Protein AF-A0A4V5NGR3-F1 (afdb_monomer)

InterPro domains:
  IPR002891 APS kinase [MF_00065] (521-700)
  IPR002891 APS kinase [TIGR00455] (506-696)
  IPR006222 GCVT, N-terminal domain [PF01571] (12-290)
  IPR006223 Glycine cleavage system T protein [TIGR00528] (9-402)
  IPR013977 Aminomethyltransferase, C-terminal domain [PF08669] (324-401)
  IPR027266 Aminomethyltransferase superfamily [G3DSA:3.30.1360.120] (9-264)
  IPR027417 P-loop containing nucleoside triphosphate hydrolase [G3DSA:3.40.50.300] (500-704)
  IPR027417 P-loop containing nucleoside triphosphate hydrolase [SSF52540] (519-699)
  IPR028896 Aminomethyltransferase-like [PTHR43757] (9-408)
  IPR029043 Glycine cleavage T-protein/YgfZ, C-terminal [SSF101790] (321-407)
  IPR059117 APS kinase domain [PF01583] (522-678)

Mean predicted aligned error: 17.6 Å

Radius of gyration: 35.56 Å; Cα contacts (8 Å, |Δi|>4): 1315; chains: 1; bounding box: 118×81×77 Å

Solvent-accessible surface area (backbone atoms only — not comparable to full-atom values): 39476 Å² total; per-residue (Å²): 137,58,34,71,91,52,47,36,71,44,76,50,45,66,58,41,54,78,59,59,34,47,65,40,68,50,51,26,19,51,39,45,39,40,39,80,92,45,53,55,57,53,44,35,49,41,24,72,72,24,17,23,41,30,84,49,31,63,42,42,47,32,39,34,26,25,64,17,26,61,63,53,51,29,31,35,16,55,38,62,58,93,78,53,47,73,24,26,44,44,65,38,35,41,30,36,68,61,68,19,9,29,71,41,62,31,42,44,27,31,70,39,70,71,66,57,22,32,32,41,38,40,39,51,31,72,40,49,68,63,52,48,53,52,50,50,54,51,46,58,67,41,74,78,48,95,59,57,60,64,45,80,38,75,46,57,57,98,91,33,60,35,26,29,36,34,36,32,6,75,41,25,62,64,49,50,63,70,38,40,18,94,84,44,89,71,66,70,80,81,54,36,54,44,30,37,47,82,41,31,33,50,41,98,93,40,72,47,71,78,22,53,32,32,29,38,71,71,45,32,40,22,24,31,35,38,38,29,55,51,96,43,32,48,58,53,54,50,39,53,42,63,74,51,29,79,91,44,29,42,80,46,20,52,54,22,43,56,47,31,17,51,35,35,55,54,78,48,80,83,51,61,40,37,61,90,36,34,49,66,33,55,66,41,54,81,41,40,42,77,69,57,60,40,68,80,58,29,70,80,36,28,31,7,44,85,41,48,34,38,36,70,33,52,58,95,76,75,17,77,41,67,71,38,32,48,36,32,31,43,37,48,88,68,60,44,41,57,73,26,44,26,22,43,93,89,64,50,82,44,33,36,27,34,42,40,41,66,33,72,89,76,76,42,21,36,31,35,27,40,30,36,56,90,64,68,48,66,72,38,73,36,27,34,42,47,94,88,39,80,24,58,25,32,28,36,66,68,42,71,43,82,64,54,58,47,74,72,77,77,70,78,77,76,79,69,77,79,74,89,67,84,81,84,86,80,82,89,85,86,91,86,86,88,82,90,85,85,87,84,90,82,91,85,89,88,88,89,82,92,86,92,88,90,88,91,90,87,92,86,92,88,92,88,91,87,91,85,92,85,80,96,73,86,86,66,83,74,62,63,60,62,60,47,33,76,74,64,38,64,72,56,56,46,66,79,64,74,74,67,95,66,101,71,77,89,73,89,74,87,44,52,67,59,49,20,62,77,66,56,30,52,26,25,31,41,39,34,31,46,58,71,65,29,47,46,56,61,39,50,51,55,38,44,54,54,41,43,75,66,71,42,61,55,47,76,50,44,57,73,64,41,37,77,56,90,42,53,88,49,68,81,48,73,68,33,46,50,52,48,50,52,55,48,35,55,51,35,43,54,37,17,65,70,30,21,33,18,34,35,39,40,83,59,41,51,55,68,59,54,51,48,41,46,49,64,29,52,55,38,94,91,51,83,60,60,47,55,68,40,38,32,36,27,38,62,59,66,72,59,21,52,73,56,34,87,81,50,53,55,64,35,32,76,71,63,76,41,76,65,34,64,72,77,68,29,76,60,48,78,77,93,78,48,77,40,78,41,53,47,86,81,43,54,61,68,56,50,37,49,55,53,50,52,50,39,44,75,69,67,48,60,58,72,84,127

Structure (mmCIF, N/CA/C/O backbone):
data_AF-A0A4V5NGR3-F1
#
_entry.id   AF-A0A4V5NGR3-F1
#
loop_
_atom_site.group_PDB
_atom_site.id
_atom_site.type_symbol
_atom_site.label_atom_id
_atom_site.label_alt_id
_atom_site.label_comp_id
_atom_site.label_asym_id
_atom_site.label_entity_id
_atom_site.label_seq_id
_atom_site.pdbx_PDB_ins_code
_atom_site.Cartn_x
_atom_site.Cartn_y
_atom_site.Cartn_z
_atom_site.occupancy
_atom_site.B_iso_or_equiv
_atom_site.auth_seq_id
_atom_site.auth_comp_id
_atom_site.auth_asym_id
_atom_site.auth_atom_id
_atom_site.pdbx_PDB_model_num
ATOM 1 N N . MET A 1 1 ? -12.545 18.872 -13.923 1.00 62.94 1 MET A N 1
ATOM 2 C CA . MET A 1 1 ? -12.603 17.912 -12.801 1.00 62.94 1 MET A CA 1
ATOM 3 C C . MET A 1 1 ? -14.021 17.400 -12.646 1.00 62.94 1 MET A C 1
ATOM 5 O O . MET A 1 1 ? -14.961 18.119 -12.982 1.00 62.94 1 MET A O 1
ATOM 9 N N . TYR A 1 2 ? -14.165 16.154 -12.206 1.00 78.12 2 TYR A N 1
ATOM 10 C CA . TYR A 1 2 ? -15.465 15.536 -11.965 1.00 78.12 2 TYR A CA 1
ATOM 11 C C . TYR A 1 2 ? -15.938 15.843 -10.546 1.00 78.12 2 TYR A C 1
ATOM 13 O O . TYR A 1 2 ? -15.135 15.887 -9.623 1.00 78.12 2 TYR A O 1
ATOM 21 N N . THR A 1 3 ? -17.242 16.024 -10.361 1.00 77.31 3 THR A N 1
ATOM 22 C CA . THR A 1 3 ? -17.848 16.283 -9.044 1.00 77.31 3 THR A CA 1
ATOM 23 C C . THR A 1 3 ? -19.067 15.393 -8.854 1.00 77.31 3 THR A C 1
ATOM 25 O O . THR A 1 3 ? -19.603 14.870 -9.824 1.00 77.31 3 THR A O 1
ATOM 28 N N . ASN A 1 4 ? -19.615 15.283 -7.642 1.00 77.94 4 ASN A N 1
ATOM 29 C CA . ASN A 1 4 ? -20.890 14.573 -7.457 1.00 77.94 4 ASN A CA 1
ATOM 30 C C . ASN A 1 4 ? -22.063 15.204 -8.240 1.00 77.94 4 ASN A C 1
ATOM 32 O O . ASN A 1 4 ? -23.035 14.514 -8.536 1.00 77.94 4 ASN A O 1
ATOM 36 N N . LYS A 1 5 ? -21.976 16.496 -8.601 1.00 79.31 5 LYS A N 1
ATOM 37 C CA . LYS A 1 5 ? -22.964 17.184 -9.454 1.00 79.31 5 LYS A CA 1
ATOM 38 C C . LYS A 1 5 ? -22.715 16.972 -10.953 1.00 79.31 5 LYS A C 1
ATOM 40 O O . LYS A 1 5 ? -23.650 17.076 -11.737 1.00 79.31 5 LYS A O 1
ATOM 45 N N . ASN A 1 6 ? -21.474 16.685 -11.343 1.00 86.06 6 ASN A N 1
ATOM 46 C CA . ASN A 1 6 ? -21.069 16.363 -12.711 1.00 86.06 6 ASN A CA 1
ATOM 47 C C . ASN A 1 6 ? -20.083 15.179 -12.694 1.00 86.06 6 ASN A C 1
ATOM 49 O O . ASN A 1 6 ? -18.866 15.387 -12.792 1.00 86.06 6 ASN A O 1
ATOM 53 N N . PRO A 1 7 ? -20.593 13.958 -12.459 1.00 88.88 7 PRO A N 1
ATOM 54 C CA . PRO A 1 7 ? -19.749 12.804 -12.199 1.00 88.88 7 PRO A CA 1
ATOM 55 C C . PRO A 1 7 ? -19.085 12.279 -13.472 1.00 88.88 7 PRO A C 1
ATOM 57 O O . PRO A 1 7 ? -19.683 12.239 -14.552 1.00 88.88 7 PRO A O 1
ATOM 60 N N . GLY A 1 8 ? -17.841 11.837 -13.315 1.00 91.94 8 GLY A N 1
ATOM 61 C CA . GLY A 1 8 ? -17.061 11.170 -14.345 1.00 91.94 8 GLY A CA 1
ATOM 62 C C . GLY A 1 8 ? -17.611 9.793 -14.690 1.00 91.94 8 GLY A C 1
ATOM 63 O O . GLY A 1 8 ? -18.534 9.270 -14.058 1.00 91.94 8 GLY A O 1
ATOM 64 N N . ARG A 1 9 ? -17.035 9.186 -15.722 1.00 94.50 9 ARG A N 1
ATOM 65 C CA . ARG A 1 9 ? -17.402 7.850 -16.194 1.00 94.50 9 ARG A CA 1
ATOM 66 C C . ARG A 1 9 ? -16.131 7.036 -16.359 1.00 94.50 9 ARG A C 1
ATOM 68 O O . ARG A 1 9 ? -15.161 7.536 -16.919 1.00 94.50 9 ARG A O 1
ATOM 75 N N . THR A 1 10 ? -16.146 5.806 -15.866 1.00 95.12 10 THR A N 1
ATOM 76 C CA . THR A 1 10 ? -15.081 4.836 -16.137 1.00 95.12 10 THR A CA 1
ATOM 77 C C . THR A 1 10 ? -15.204 4.321 -17.573 1.00 95.12 10 THR A C 1
ATOM 79 O O . THR A 1 10 ? -16.260 4.462 -18.203 1.00 95.12 10 THR A O 1
ATOM 82 N N . ALA A 1 11 ? -14.155 3.670 -18.079 1.00 94.94 11 ALA A N 1
ATOM 83 C CA . ALA A 1 11 ? -14.193 2.999 -19.380 1.00 94.94 11 ALA A CA 1
ATOM 84 C C . ALA A 1 11 ? -15.292 1.915 -19.460 1.00 94.94 11 ALA A C 1
ATOM 86 O O . ALA A 1 11 ? -15.823 1.653 -20.534 1.00 94.94 11 ALA A O 1
ATOM 87 N N . LEU A 1 12 ? -15.707 1.345 -18.320 1.00 97.56 12 LEU A N 1
ATOM 88 C CA . LEU A 1 12 ? -16.768 0.334 -18.242 1.00 97.56 12 LEU A CA 1
ATOM 89 C C . LEU A 1 12 ? -18.181 0.910 -18.119 1.00 97.56 12 LEU A C 1
ATOM 91 O O . LEU A 1 12 ? -19.152 0.157 -18.084 1.00 97.56 12 LEU A O 1
ATOM 95 N N . HIS A 1 13 ? -18.351 2.231 -18.086 1.00 97.12 13 HIS A N 1
ATOM 96 C CA . HIS A 1 13 ? -19.681 2.829 -17.986 1.00 97.12 13 HIS A CA 1
ATOM 97 C C . HIS A 1 13 ? -20.666 2.366 -19.090 1.00 97.12 13 HIS A C 1
ATOM 99 O O . HIS A 1 13 ? -21.833 2.125 -18.761 1.00 97.12 13 HIS A O 1
ATOM 105 N N . PRO A 1 14 ? -20.273 2.201 -20.374 1.00 96.81 14 PRO A N 1
ATOM 106 C CA . PRO A 1 14 ? -21.140 1.591 -21.387 1.00 96.81 14 PRO A CA 1
ATOM 107 C C . PRO A 1 14 ? -21.547 0.147 -21.052 1.00 96.81 14 PRO A C 1
ATOM 109 O O . PRO A 1 14 ? -22.728 -0.183 -21.168 1.00 96.81 14 PRO A O 1
ATOM 112 N N . LEU A 1 15 ? -20.610 -0.675 -20.565 1.00 96.88 15 LEU A N 1
ATOM 113 C CA . LEU A 1 15 ? -20.863 -2.057 -20.141 1.00 96.88 15 LEU A CA 1
ATOM 114 C C . LEU A 1 15 ? -21.863 -2.108 -18.974 1.00 96.88 15 LEU A C 1
ATOM 116 O O . LEU A 1 15 ? -22.818 -2.880 -18.985 1.00 96.88 15 LEU A O 1
ATOM 120 N N . HIS A 1 16 ? -21.732 -1.218 -17.991 1.00 97.88 16 HIS A N 1
ATOM 121 C CA . HIS A 1 16 ? -22.689 -1.145 -16.879 1.00 97.88 16 HIS A CA 1
ATOM 122 C C . HIS A 1 16 ? -24.107 -0.836 -17.359 1.00 97.88 16 HIS A C 1
ATOM 124 O O . HIS A 1 16 ? -25.077 -1.403 -16.856 1.00 97.88 16 HIS A O 1
ATOM 130 N N . ARG A 1 17 ? -24.241 0.042 -18.361 1.00 97.50 17 ARG A N 1
ATOM 131 C CA . ARG A 1 17 ? -25.543 0.371 -18.955 1.00 97.50 17 ARG A CA 1
ATOM 132 C C . ARG A 1 17 ? -26.142 -0.795 -19.729 1.00 97.50 17 ARG A C 1
ATOM 134 O O . ARG A 1 17 ? -27.342 -1.020 -19.595 1.00 97.50 17 ARG A O 1
ATOM 141 N N . SER A 1 18 ? -25.346 -1.542 -20.497 1.00 96.81 18 SER A N 1
ATOM 142 C CA . SER A 1 18 ? -25.852 -2.721 -21.219 1.00 96.81 18 SER A CA 1
ATOM 143 C C . SER A 1 18 ? -26.344 -3.810 -20.257 1.00 96.81 18 SER A C 1
ATOM 145 O O . SER A 1 18 ? -27.313 -4.506 -20.552 1.00 96.81 18 SER A O 1
ATOM 147 N N . HIS A 1 19 ? -25.766 -3.874 -19.055 1.00 96.38 19 HIS A N 1
ATOM 148 C CA . HIS A 1 19 ? -26.208 -4.739 -17.960 1.00 96.38 19 HIS A CA 1
ATOM 149 C C . HIS A 1 19 ? -27.276 -4.117 -17.042 1.00 96.38 19 HIS A C 1
ATOM 151 O O . HIS A 1 19 ? -27.593 -4.687 -15.996 1.00 96.38 19 HIS A O 1
ATOM 157 N N . SER A 1 20 ? -27.864 -2.976 -17.425 1.00 97.19 20 SER A N 1
ATOM 158 C CA . SER A 1 20 ? -28.925 -2.289 -16.669 1.00 97.19 20 SER A CA 1
ATOM 159 C C . SER A 1 20 ? -28.557 -2.007 -15.206 1.00 97.19 20 SER A C 1
ATOM 161 O O . SER A 1 20 ? -29.405 -2.076 -14.316 1.00 97.19 20 SER A O 1
ATOM 163 N N . ALA A 1 21 ? -27.282 -1.705 -14.944 1.00 97.69 21 ALA A N 1
ATOM 164 C CA . ALA A 1 21 ? -26.814 -1.387 -13.605 1.00 97.69 21 ALA A CA 1
ATOM 165 C C . ALA A 1 21 ? -27.509 -0.134 -13.060 1.00 97.69 21 ALA A C 1
ATOM 167 O O . ALA A 1 21 ? -27.659 0.876 -13.755 1.00 97.69 21 ALA A O 1
ATOM 168 N N . GLN A 1 22 ? -27.849 -0.158 -11.775 1.00 97.69 22 GLN A N 1
ATOM 169 C CA . GLN A 1 22 ? -28.206 1.054 -11.056 1.00 97.69 22 GLN A CA 1
ATOM 170 C C . GLN A 1 22 ? -26.922 1.852 -10.795 1.00 97.69 22 GLN A C 1
ATOM 172 O O . GLN A 1 22 ? -26.087 1.445 -9.988 1.00 97.69 22 GLN A O 1
ATOM 177 N N . LEU A 1 23 ? -26.750 2.976 -11.488 1.00 96.75 23 LEU A N 1
ATOM 178 C CA . LEU A 1 23 ? -25.586 3.854 -11.349 1.00 96.75 23 LEU A CA 1
ATOM 179 C C . LEU A 1 23 ? -25.880 4.990 -10.361 1.00 96.75 23 LEU A C 1
ATOM 181 O O . LEU A 1 23 ? -26.949 5.598 -10.416 1.00 96.75 23 LEU A O 1
ATOM 185 N N . VAL A 1 24 ? -24.922 5.300 -9.487 1.00 95.44 24 VAL A N 1
ATOM 186 C CA . VAL A 1 24 ? -24.999 6.417 -8.530 1.00 95.44 24 VAL A CA 1
ATOM 187 C C . VAL A 1 24 ? -23.708 7.242 -8.555 1.00 95.44 24 VAL A C 1
ATOM 189 O O . VAL A 1 24 ? -22.649 6.685 -8.856 1.00 95.44 24 VAL A O 1
ATOM 192 N N . PRO A 1 25 ? -23.753 8.548 -8.236 1.00 94.19 25 PRO A N 1
ATOM 193 C CA . PRO A 1 25 ? -22.545 9.320 -7.968 1.00 94.19 25 PRO A CA 1
ATOM 194 C C . PRO A 1 25 ? -21.821 8.771 -6.731 1.00 94.19 25 PRO A C 1
ATOM 196 O O . PRO A 1 25 ? -22.388 8.731 -5.640 1.00 94.19 25 PRO A O 1
ATOM 199 N N . PHE A 1 26 ? -20.572 8.350 -6.899 1.00 91.88 26 PHE A N 1
ATOM 200 C CA . PHE A 1 26 ? -19.696 7.876 -5.833 1.00 91.88 26 PHE A CA 1
ATOM 201 C C . PHE A 1 26 ? -18.246 8.234 -6.167 1.00 91.88 26 PHE A C 1
ATOM 203 O O . PHE A 1 26 ? -17.781 7.950 -7.270 1.00 91.88 26 PHE A O 1
ATOM 210 N N . GLY A 1 27 ? -17.542 8.895 -5.241 1.00 87.94 27 GLY A N 1
ATOM 211 C CA . GLY A 1 27 ? -16.172 9.368 -5.477 1.00 87.94 27 GLY A CA 1
ATOM 212 C C . GLY A 1 27 ? -16.048 10.243 -6.729 1.00 87.94 27 GLY A C 1
ATOM 213 O O . GLY A 1 27 ? -15.093 10.089 -7.481 1.00 87.94 27 GLY A O 1
ATOM 214 N N . SER A 1 28 ? -17.048 11.094 -7.000 1.00 89.62 28 SER A N 1
ATOM 215 C CA . SER A 1 28 ? -17.149 11.914 -8.217 1.00 89.62 28 SER A CA 1
ATOM 216 C C . SER A 1 28 ? -17.278 11.139 -9.542 1.00 89.62 28 SER A C 1
ATOM 218 O O . SER A 1 28 ? -17.086 11.730 -10.601 1.00 89.62 28 SER A O 1
ATOM 220 N N . TYR A 1 29 ? -17.654 9.855 -9.528 1.00 94.38 29 TYR A N 1
ATOM 221 C CA . TYR A 1 29 ? -17.920 9.036 -10.724 1.00 94.38 29 TYR A CA 1
ATOM 222 C C . TYR A 1 29 ? -19.308 8.384 -10.685 1.00 94.38 29 TYR A C 1
ATOM 224 O O . TYR A 1 29 ? -19.870 8.152 -9.619 1.00 94.38 29 TYR A O 1
ATOM 232 N N . HIS A 1 30 ? -19.869 8.059 -11.851 1.00 96.12 30 HIS A N 1
ATOM 233 C CA . HIS A 1 30 ? -21.022 7.165 -11.953 1.00 96.12 30 HIS A CA 1
ATOM 234 C C . HIS A 1 30 ? -20.576 5.715 -11.792 1.00 96.12 30 HIS A C 1
ATOM 236 O O . HIS A 1 30 ? -20.004 5.140 -12.717 1.00 96.12 30 HIS A O 1
ATOM 242 N N . MET A 1 31 ? -20.897 5.123 -10.645 1.00 97.38 31 MET A N 1
ATOM 243 C CA . MET A 1 31 ? -20.504 3.758 -10.303 1.00 97.38 31 MET A CA 1
ATOM 244 C C . MET A 1 31 ? -21.728 2.858 -10.089 1.00 97.38 31 MET A C 1
ATOM 246 O O . MET A 1 31 ? -22.753 3.330 -9.585 1.00 97.38 31 MET A O 1
ATOM 250 N N . PRO A 1 32 ? -21.653 1.562 -10.445 1.00 97.69 32 PRO A N 1
ATOM 251 C CA . PRO A 1 32 ? -22.750 0.626 -10.245 1.00 97.69 32 PRO A CA 1
ATOM 252 C C . PRO A 1 32 ? -22.911 0.307 -8.757 1.00 97.69 32 PRO A C 1
ATOM 254 O O . PRO A 1 32 ? -21.997 -0.218 -8.124 1.00 97.69 32 PRO A O 1
ATOM 257 N N . VAL A 1 33 ? -24.083 0.587 -8.185 1.00 97.12 33 VAL A N 1
ATOM 258 C CA . VAL A 1 33 ? -24.419 0.162 -6.816 1.00 97.12 33 VAL A CA 1
ATOM 259 C C . VAL A 1 33 ? -24.962 -1.265 -6.790 1.00 97.12 33 VAL A C 1
ATOM 261 O O . VAL A 1 33 ? -24.640 -2.023 -5.873 1.00 97.12 33 VAL A O 1
ATOM 264 N N . GLN A 1 34 ? -25.736 -1.643 -7.811 1.00 96.62 34 GLN A N 1
ATOM 265 C CA . GLN A 1 34 ? -26.423 -2.928 -7.910 1.00 96.62 34 GLN A CA 1
ATOM 266 C C . GLN A 1 34 ? -26.733 -3.276 -9.376 1.00 96.62 34 GLN A C 1
ATOM 268 O O . GLN A 1 34 ? -26.987 -2.384 -10.186 1.00 96.62 34 GLN A O 1
ATOM 273 N N . TYR A 1 35 ? -26.760 -4.574 -9.688 1.00 97.69 35 TYR A N 1
ATOM 274 C CA . TYR A 1 35 ? -27.265 -5.131 -10.948 1.00 97.69 35 TYR A CA 1
ATOM 275 C C . TYR A 1 35 ? -28.604 -5.843 -10.701 1.00 97.69 35 TYR A C 1
ATOM 277 O O . TYR A 1 35 ? -28.798 -6.399 -9.618 1.00 97.69 35 TYR A O 1
ATOM 285 N N . PRO A 1 36 ? -29.551 -5.813 -11.654 1.00 95.81 36 PRO A N 1
ATOM 286 C CA . PRO A 1 36 ? -30.939 -6.208 -11.403 1.00 95.81 36 PRO A CA 1
ATOM 287 C C . PRO A 1 36 ? -31.149 -7.713 -11.196 1.00 95.81 36 PRO A C 1
ATOM 289 O O . PRO A 1 36 ? -32.183 -8.114 -10.668 1.00 95.81 36 PRO A O 1
ATOM 292 N N . ASP A 1 37 ? -30.198 -8.556 -11.599 1.00 92.94 37 ASP A N 1
ATOM 293 C CA . ASP A 1 37 ? -30.309 -10.013 -11.508 1.00 92.94 37 ASP A CA 1
ATOM 294 C C . ASP A 1 37 ? -30.097 -10.559 -10.086 1.00 92.94 37 ASP A C 1
ATOM 296 O O . ASP A 1 37 ? -30.481 -11.697 -9.814 1.00 92.94 37 ASP A O 1
ATOM 300 N N . LEU A 1 38 ? -29.514 -9.769 -9.174 1.00 95.81 38 LEU A N 1
ATOM 301 C CA . LEU A 1 38 ? -29.265 -10.156 -7.785 1.00 95.81 38 LEU A CA 1
ATOM 302 C C . LEU A 1 38 ? -29.615 -9.027 -6.802 1.00 95.81 38 LEU A C 1
ATOM 304 O O . LEU A 1 38 ? -29.323 -7.850 -7.015 1.00 95.81 38 LEU A O 1
ATOM 308 N N . SER A 1 39 ? -30.191 -9.394 -5.654 1.00 96.75 39 SER A N 1
ATOM 309 C CA . SER A 1 39 ? -30.278 -8.481 -4.506 1.00 96.75 39 SER A CA 1
ATOM 310 C C . SER A 1 39 ? -28.878 -8.170 -3.956 1.00 96.75 39 SER A C 1
ATOM 312 O O . SER A 1 39 ? -27.939 -8.932 -4.185 1.00 96.75 39 SER A O 1
ATOM 314 N N . LEU A 1 40 ? -28.718 -7.096 -3.172 1.00 95.81 40 LEU A N 1
ATOM 315 C CA . LEU A 1 40 ? -27.425 -6.775 -2.542 1.00 95.81 40 LEU A CA 1
ATOM 316 C C . LEU A 1 40 ? -26.869 -7.940 -1.705 1.00 95.81 40 LEU A C 1
ATOM 318 O O . LEU A 1 40 ? -25.689 -8.267 -1.807 1.00 95.81 40 LEU A O 1
ATOM 322 N N . ALA A 1 41 ? -27.727 -8.601 -0.922 1.00 97.06 41 ALA A N 1
ATOM 323 C CA . ALA A 1 41 ? -27.341 -9.759 -0.118 1.00 97.06 41 ALA A CA 1
ATOM 324 C C . ALA A 1 41 ? -26.996 -10.981 -0.987 1.00 97.06 41 ALA A C 1
ATOM 326 O O . ALA A 1 41 ? -26.040 -11.692 -0.687 1.00 97.06 41 ALA A O 1
ATOM 327 N N . ALA A 1 42 ? -27.723 -11.204 -2.088 1.00 98.31 42 ALA A N 1
ATOM 328 C CA . ALA A 1 42 ? -27.424 -12.295 -3.013 1.00 98.31 42 ALA A CA 1
ATOM 329 C C . ALA A 1 42 ? -26.127 -12.046 -3.805 1.00 98.31 42 ALA A C 1
ATOM 331 O O . ALA A 1 42 ? -25.356 -12.975 -4.011 1.00 98.31 42 ALA A O 1
ATOM 332 N N . SER A 1 43 ? -25.836 -10.801 -4.195 1.00 98.38 43 SER A N 1
ATOM 333 C CA . SER A 1 43 ? -24.574 -10.412 -4.846 1.00 98.38 43 SER A CA 1
ATOM 334 C C . SER A 1 43 ? -23.376 -10.520 -3.889 1.00 98.38 43 SER A C 1
ATOM 336 O O . SER A 1 43 ? -22.298 -10.983 -4.274 1.00 98.38 43 SER A O 1
ATOM 338 N N . HIS A 1 44 ? -23.573 -10.184 -2.610 1.00 98.56 44 HIS A N 1
ATOM 339 C CA . HIS A 1 44 ? -22.603 -10.469 -1.554 1.00 98.56 44 HIS A CA 1
ATOM 340 C C . HIS A 1 44 ? -22.318 -11.975 -1.454 1.00 98.56 44 HIS A C 1
ATOM 342 O O . HIS A 1 44 ? -21.163 -12.387 -1.563 1.00 98.56 44 HIS A O 1
ATOM 348 N N . ALA A 1 45 ? -23.361 -12.797 -1.279 1.00 98.50 45 ALA A N 1
ATOM 349 C CA . ALA A 1 45 ? -23.228 -14.250 -1.163 1.00 98.50 45 ALA A CA 1
ATOM 350 C C . ALA A 1 45 ? -22.567 -14.860 -2.409 1.00 98.50 45 ALA A C 1
ATOM 352 O O . ALA A 1 45 ? -21.642 -15.658 -2.292 1.00 98.50 45 ALA A O 1
ATOM 353 N N . TRP A 1 46 ? -22.940 -14.384 -3.601 1.00 98.62 46 TRP A N 1
ATOM 354 C CA . TRP A 1 46 ? -22.310 -14.783 -4.858 1.00 98.62 46 TRP A CA 1
ATOM 355 C C . TRP A 1 46 ? -20.795 -14.561 -4.840 1.00 98.62 46 TRP A C 1
ATOM 357 O O . TRP A 1 46 ? -20.037 -15.447 -5.224 1.00 98.62 46 TRP A O 1
ATOM 367 N N . THR A 1 47 ? -20.335 -13.408 -4.346 1.00 98.62 47 THR A N 1
ATOM 368 C CA . THR A 1 47 ? -18.895 -13.115 -4.239 1.00 98.62 47 THR A CA 1
ATOM 369 C C . THR A 1 47 ? -18.191 -14.077 -3.275 1.00 98.62 47 THR A C 1
ATOM 371 O O . THR A 1 47 ? -17.073 -14.506 -3.546 1.00 98.62 47 THR A O 1
ATOM 374 N N . ARG A 1 48 ? -18.849 -14.455 -2.168 1.00 98.44 48 ARG A N 1
ATOM 375 C CA . ARG A 1 48 ? -18.324 -15.412 -1.174 1.00 98.44 48 ARG A CA 1
ATOM 376 C C . ARG A 1 48 ? -18.226 -16.845 -1.704 1.00 98.44 48 ARG A C 1
ATOM 378 O O . ARG A 1 48 ? -17.356 -17.591 -1.254 1.00 98.44 48 ARG A O 1
ATOM 385 N N . GLU A 1 49 ? -19.131 -17.230 -2.601 1.00 98.12 49 GLU A N 1
ATOM 386 C CA . GLU A 1 49 ? -19.277 -18.602 -3.107 1.00 98.12 49 GLU A CA 1
ATOM 387 C C . GLU A 1 49 ? -18.587 -18.832 -4.457 1.00 98.12 49 GLU A C 1
ATOM 389 O O . GLU A 1 49 ? -18.179 -19.955 -4.754 1.00 98.12 49 GLU A O 1
ATOM 394 N N . LYS A 1 50 ? -18.473 -17.790 -5.289 1.00 98.62 50 LYS A N 1
ATOM 395 C CA . LYS A 1 50 ? -18.062 -17.890 -6.696 1.00 98.62 50 LYS A CA 1
ATOM 396 C C . LYS A 1 50 ? -17.024 -16.831 -7.062 1.00 98.62 50 LYS A C 1
ATOM 398 O O . LYS A 1 50 ? -15.903 -16.872 -6.562 1.00 98.62 50 LYS A O 1
ATOM 403 N N . CYS A 1 51 ? -17.344 -15.925 -7.982 1.00 98.62 51 CYS A N 1
ATOM 404 C CA . CYS A 1 51 ? -16.498 -14.801 -8.330 1.00 98.62 51 CYS A CA 1
ATOM 405 C C . CYS A 1 51 ? -17.330 -13.634 -8.864 1.00 98.62 51 CYS A C 1
ATOM 407 O O . CYS A 1 51 ? -18.307 -13.820 -9.599 1.00 98.62 51 CYS A O 1
ATOM 409 N N . SER A 1 52 ? -16.908 -12.432 -8.499 1.00 98.69 52 SER A N 1
ATOM 410 C CA . SER A 1 52 ? -17.494 -11.169 -8.910 1.00 98.69 52 SER A CA 1
ATOM 411 C C . SER A 1 52 ? -16.440 -10.270 -9.542 1.00 98.69 52 SER A C 1
ATOM 413 O O . SER A 1 52 ? -15.313 -10.196 -9.054 1.00 98.69 52 SER A O 1
ATOM 415 N N . LEU A 1 53 ? -16.825 -9.551 -10.593 1.00 98.69 53 LEU A N 1
ATOM 416 C CA . LEU A 1 53 ? -16.042 -8.488 -11.210 1.00 98.69 53 LEU A CA 1
ATOM 417 C C . LEU A 1 53 ? -16.605 -7.139 -10.754 1.00 98.69 53 LEU A C 1
ATOM 419 O O . LEU A 1 53 ? -17.763 -6.812 -11.022 1.00 98.69 53 LEU A O 1
ATOM 423 N N . PHE A 1 54 ? -15.784 -6.366 -10.052 1.00 98.69 54 PHE A N 1
ATOM 424 C CA . PHE A 1 54 ? -16.097 -5.006 -9.628 1.00 98.69 54 PHE A CA 1
ATOM 425 C C . PHE A 1 54 ? -15.341 -4.009 -10.502 1.00 98.69 54 PHE A C 1
ATOM 427 O O . PHE A 1 54 ? -14.136 -4.151 -10.711 1.00 98.69 54 PHE A O 1
ATOM 434 N N . ASP A 1 55 ? -16.031 -2.964 -10.952 1.00 98.38 55 ASP A N 1
ATOM 435 C CA . ASP A 1 55 ? -15.373 -1.789 -11.518 1.00 98.38 55 ASP A CA 1
ATOM 436 C C . ASP A 1 55 ? -14.858 -0.895 -10.385 1.00 98.38 55 ASP A C 1
ATOM 438 O O . ASP A 1 55 ? -15.633 -0.349 -9.592 1.00 98.38 55 ASP A O 1
ATOM 442 N N . VAL A 1 56 ? -13.538 -0.746 -10.323 1.00 97.06 56 VAL A N 1
ATOM 443 C CA . VAL A 1 56 ? -12.836 0.151 -9.400 1.00 97.06 56 VAL A CA 1
ATOM 444 C C . VAL A 1 56 ? -11.995 1.186 -10.159 1.00 97.06 56 VAL A C 1
ATOM 446 O O . VAL A 1 56 ? -11.184 1.880 -9.558 1.00 97.06 56 VAL A O 1
ATOM 449 N N . GLY A 1 57 ? -12.249 1.382 -11.458 1.00 96.12 57 GLY A N 1
ATOM 450 C CA . GLY A 1 57 ? -11.483 2.257 -12.356 1.00 96.12 57 GLY A CA 1
ATOM 451 C C . GLY A 1 57 ? -11.609 3.751 -12.067 1.00 96.12 57 GLY A C 1
ATOM 452 O O . GLY A 1 57 ? -10.935 4.564 -12.684 1.00 96.12 57 GLY A O 1
ATOM 453 N N . HIS A 1 58 ? -12.468 4.126 -11.121 1.00 94.62 58 HIS A N 1
ATOM 454 C CA . HIS A 1 58 ? -12.564 5.483 -10.588 1.00 94.62 58 HIS A CA 1
ATOM 455 C C . HIS A 1 58 ? -11.432 5.814 -9.596 1.00 94.62 58 HIS A C 1
ATOM 457 O O . HIS A 1 58 ? -11.177 6.998 -9.351 1.00 94.62 58 HIS A O 1
ATOM 463 N N . MET A 1 59 ? -10.755 4.798 -9.035 1.00 95.81 59 MET A N 1
ATOM 464 C CA . MET A 1 59 ? -9.576 4.967 -8.178 1.00 95.81 59 MET A CA 1
ATOM 465 C C . MET A 1 59 ? -8.419 5.614 -8.943 1.00 95.81 59 MET A C 1
ATOM 467 O O . MET A 1 59 ? -8.377 5.600 -10.175 1.00 95.81 59 MET A O 1
ATOM 471 N N . VAL A 1 60 ? -7.507 6.248 -8.210 1.00 96.38 60 VAL A N 1
ATOM 472 C CA . VAL A 1 60 ? -6.412 7.012 -8.812 1.00 96.38 60 VAL A CA 1
ATOM 473 C C . VAL A 1 60 ? -5.158 6.161 -8.831 1.00 96.38 60 VAL A C 1
ATOM 475 O O . VAL A 1 60 ? -4.841 5.503 -7.847 1.00 96.38 60 VAL A O 1
ATOM 478 N N . GLN A 1 61 ? -4.466 6.160 -9.962 1.00 97.94 61 GLN A N 1
ATOM 479 C CA . GLN A 1 61 ? -3.300 5.323 -10.204 1.00 97.94 61 GLN A CA 1
ATOM 480 C C . GLN A 1 61 ? -2.115 6.219 -10.548 1.00 97.94 61 GLN A C 1
ATOM 482 O O . GLN A 1 61 ? -2.236 7.088 -11.414 1.00 97.94 61 GLN A O 1
ATOM 487 N N . TYR A 1 62 ? -0.978 5.999 -9.895 1.00 98.12 62 TYR A N 1
ATOM 488 C CA . TYR A 1 62 ? 0.247 6.754 -10.119 1.00 98.12 62 TYR A CA 1
ATOM 489 C C . TYR A 1 62 ? 1.446 5.828 -10.296 1.00 98.12 62 TYR A C 1
ATOM 491 O O . TYR A 1 62 ? 1.555 4.789 -9.640 1.00 98.12 62 TYR A O 1
ATOM 499 N N . HIS A 1 63 ? 2.383 6.255 -11.133 1.00 97.75 63 HIS A N 1
ATOM 500 C CA . HIS A 1 63 ? 3.767 5.812 -11.068 1.00 97.75 63 HIS A CA 1
ATOM 501 C C . HIS A 1 63 ? 4.590 6.844 -10.305 1.00 97.75 63 HIS A C 1
ATOM 503 O O . HIS A 1 63 ? 4.510 8.039 -10.589 1.00 97.75 63 HIS A O 1
ATOM 509 N N . VAL A 1 64 ? 5.381 6.365 -9.350 1.00 97.75 64 VAL A N 1
ATOM 510 C CA . VAL A 1 64 ? 6.403 7.145 -8.652 1.00 97.75 64 VAL A CA 1
ATOM 511 C C . VAL A 1 64 ? 7.741 6.528 -9.017 1.00 97.75 64 VAL A C 1
ATOM 513 O O . VAL A 1 64 ? 8.014 5.387 -8.640 1.00 97.75 64 VAL A O 1
ATOM 516 N N . GLU A 1 65 ? 8.528 7.243 -9.815 1.00 96.44 65 GLU A N 1
ATOM 517 C CA . GLU A 1 65 ? 9.760 6.729 -10.411 1.00 96.44 65 GLU A CA 1
ATOM 518 C C . GLU A 1 65 ? 10.988 7.595 -10.116 1.00 96.44 65 GLU A C 1
ATOM 520 O O . GLU A 1 65 ? 10.871 8.784 -9.825 1.00 96.44 65 GLU A O 1
ATOM 525 N N . GLY A 1 66 ? 12.176 7.003 -10.222 1.00 94.38 66 GLY A N 1
ATOM 526 C CA . GLY A 1 66 ? 13.457 7.689 -10.066 1.00 94.38 66 GLY A CA 1
ATOM 527 C C . GLY A 1 66 ? 14.177 7.363 -8.755 1.00 94.38 66 GLY A C 1
ATOM 528 O O . GLY A 1 66 ? 13.587 6.800 -7.833 1.00 94.38 66 GLY A O 1
ATOM 529 N N . PRO A 1 67 ? 15.466 7.723 -8.640 1.00 92.25 67 PRO A N 1
ATOM 530 C CA . PRO A 1 67 ? 16.332 7.284 -7.545 1.00 92.25 67 PRO A CA 1
ATOM 531 C C . PRO A 1 67 ? 15.852 7.722 -6.155 1.00 92.25 67 PRO A C 1
ATOM 533 O O . PRO A 1 67 ? 16.230 7.105 -5.165 1.00 92.25 67 PRO A O 1
ATOM 536 N N . GLY A 1 68 ? 15.023 8.767 -6.064 1.00 93.88 68 GLY A N 1
ATOM 537 C CA . GLY A 1 68 ? 14.464 9.244 -4.799 1.00 93.88 68 GLY A CA 1
ATOM 538 C C . GLY A 1 68 ? 13.121 8.621 -4.424 1.00 93.88 68 GLY A C 1
ATOM 539 O O . GLY A 1 68 ? 12.638 8.883 -3.328 1.00 93.88 68 GLY A O 1
ATOM 540 N N . ALA A 1 69 ? 12.490 7.833 -5.306 1.00 96.06 69 ALA A N 1
ATOM 541 C CA . ALA A 1 69 ? 11.079 7.458 -5.173 1.00 96.06 69 ALA A CA 1
ATOM 542 C C . ALA A 1 69 ? 10.792 6.666 -3.889 1.00 96.06 69 ALA A C 1
ATOM 544 O O . ALA A 1 69 ? 9.767 6.877 -3.241 1.00 96.06 69 ALA A O 1
ATOM 545 N N . GLU A 1 70 ? 11.719 5.787 -3.498 1.00 95.00 70 GLU A N 1
ATOM 546 C CA . GLU A 1 70 ? 11.620 5.012 -2.260 1.00 95.00 70 GLU A CA 1
ATOM 547 C C . GLU A 1 70 ? 11.639 5.919 -1.025 1.00 95.00 70 GLU A C 1
ATOM 549 O O . GLU A 1 70 ? 10.709 5.879 -0.222 1.00 95.00 70 GLU A O 1
ATOM 554 N N . ALA A 1 71 ? 12.658 6.775 -0.907 1.00 93.19 71 ALA A N 1
ATOM 555 C CA . ALA A 1 71 ? 12.809 7.695 0.217 1.00 93.19 71 ALA A CA 1
ATOM 556 C C . ALA A 1 71 ? 11.674 8.732 0.267 1.00 93.19 71 ALA A C 1
ATOM 558 O O . ALA A 1 71 ? 11.170 9.053 1.341 1.00 93.19 71 ALA A O 1
ATOM 559 N N . PHE A 1 72 ? 11.208 9.206 -0.891 1.00 95.56 72 PHE A N 1
ATOM 560 C CA . PHE A 1 72 ? 10.065 10.109 -0.991 1.00 95.56 72 PHE A CA 1
ATOM 561 C C . PHE A 1 72 ? 8.794 9.463 -0.447 1.00 95.56 72 PHE A C 1
ATOM 563 O O . PHE A 1 72 ? 8.162 10.017 0.452 1.00 95.56 72 PHE A O 1
ATOM 570 N N . LEU A 1 73 ? 8.443 8.260 -0.906 1.00 96.81 73 LEU A N 1
ATOM 571 C CA . LEU A 1 73 ? 7.269 7.553 -0.396 1.00 96.81 73 LEU A CA 1
ATOM 572 C C . LEU A 1 73 ? 7.418 7.142 1.080 1.00 96.81 73 LEU A C 1
ATOM 574 O O . LEU A 1 73 ? 6.436 7.168 1.826 1.00 96.81 73 LEU A O 1
ATOM 578 N N . GLU A 1 74 ? 8.624 6.793 1.534 1.00 94.69 74 GLU A N 1
ATOM 579 C CA . GLU A 1 74 ? 8.894 6.556 2.956 1.00 94.69 74 GLU A CA 1
ATOM 580 C C . GLU A 1 74 ? 8.803 7.848 3.792 1.00 94.69 74 GLU A C 1
ATOM 582 O O . GLU A 1 74 ? 8.455 7.775 4.966 1.00 94.69 74 GLU A O 1
ATOM 587 N N . SER A 1 75 ? 9.025 9.037 3.232 1.00 94.75 75 SER A N 1
ATOM 588 C CA . SER A 1 75 ? 8.804 10.292 3.970 1.00 94.75 75 SER A CA 1
ATOM 589 C C . SER A 1 75 ? 7.312 10.590 4.183 1.00 94.75 75 SER A C 1
ATOM 591 O O . SER A 1 75 ? 6.909 11.141 5.207 1.00 94.75 75 SER A O 1
ATOM 593 N N . LEU A 1 76 ? 6.456 10.174 3.246 1.00 97.19 76 LEU A N 1
ATOM 594 C CA . LEU A 1 76 ? 5.016 10.455 3.286 1.00 97.19 76 LEU A CA 1
ATOM 595 C C . LEU A 1 76 ? 4.209 9.379 4.008 1.00 97.19 76 LEU A C 1
ATOM 597 O O . LEU A 1 76 ? 3.074 9.635 4.421 1.00 97.19 76 LEU A O 1
ATOM 601 N N . THR A 1 77 ? 4.772 8.177 4.142 1.00 97.56 77 THR A N 1
ATOM 602 C CA . THR A 1 77 ? 4.040 7.001 4.611 1.00 97.56 77 THR A CA 1
ATOM 603 C C . THR A 1 77 ? 4.814 6.203 5.657 1.00 97.56 77 THR A C 1
ATOM 605 O O . THR A 1 77 ? 6.043 6.138 5.627 1.00 97.56 77 THR A O 1
ATOM 608 N N . PRO A 1 78 ? 4.130 5.511 6.582 1.00 95.81 78 PRO A N 1
ATOM 609 C CA . PRO A 1 78 ? 4.816 4.764 7.628 1.00 95.81 78 PRO A CA 1
ATOM 610 C C . PRO A 1 78 ? 5.363 3.407 7.149 1.00 95.81 78 PRO A C 1
ATOM 612 O O . PRO A 1 78 ? 5.999 2.701 7.937 1.00 95.81 78 PRO A O 1
ATOM 615 N N . ALA A 1 79 ? 5.118 3.028 5.889 1.00 94.69 79 ALA A N 1
ATOM 616 C CA . ALA A 1 79 ? 5.571 1.765 5.319 1.00 94.69 79 ALA A CA 1
ATOM 617 C C . ALA A 1 79 ? 7.104 1.659 5.299 1.00 94.69 79 ALA A C 1
ATOM 619 O O . ALA A 1 79 ? 7.821 2.657 5.287 1.00 94.69 79 ALA A O 1
ATOM 620 N N . GLY A 1 80 ? 7.599 0.420 5.317 1.00 91.69 80 GLY A N 1
ATOM 621 C CA . GLY A 1 80 ? 9.008 0.109 5.083 1.00 91.69 80 GLY A CA 1
ATOM 622 C C . GLY A 1 80 ? 9.183 -0.379 3.656 1.00 91.69 80 GLY A C 1
ATOM 623 O O . GLY A 1 80 ? 9.149 -1.582 3.410 1.00 91.69 80 GLY A O 1
ATOM 624 N N . LEU A 1 81 ? 9.331 0.552 2.724 1.00 93.25 81 LEU A N 1
ATOM 625 C CA . LEU A 1 81 ? 9.451 0.254 1.307 1.00 93.25 81 LEU A CA 1
ATOM 626 C C . LEU A 1 81 ? 10.809 -0.343 0.971 1.00 93.25 81 LEU A C 1
ATOM 628 O O . LEU A 1 81 ? 10.818 -1.245 0.147 1.00 93.25 81 LEU A O 1
ATOM 632 N N . ALA A 1 82 ? 11.906 0.017 1.649 1.00 88.38 82 ALA A N 1
ATOM 633 C CA . ALA A 1 82 ? 13.229 -0.574 1.370 1.00 88.38 82 ALA A CA 1
ATOM 634 C C . ALA A 1 82 ? 13.283 -2.114 1.518 1.00 88.38 82 ALA A C 1
ATOM 636 O O . ALA A 1 82 ? 14.130 -2.767 0.923 1.00 88.38 82 ALA A O 1
ATOM 637 N N . GLU A 1 83 ? 12.376 -2.705 2.307 1.00 86.94 83 GLU A N 1
ATOM 638 C CA . GLU A 1 83 ? 12.242 -4.166 2.478 1.00 86.94 83 GLU A CA 1
ATOM 639 C C . GLU A 1 83 ? 11.279 -4.817 1.470 1.00 86.94 83 GLU A C 1
ATOM 641 O O . GLU A 1 83 ? 11.201 -6.040 1.403 1.00 86.94 83 GLU A O 1
ATOM 646 N N . LEU A 1 84 ? 10.520 -4.018 0.718 1.00 92.69 84 LEU A N 1
ATOM 647 C CA . LEU A 1 84 ? 9.503 -4.496 -0.210 1.00 92.69 84 LEU A CA 1
ATOM 648 C C . LEU A 1 84 ? 10.177 -5.081 -1.454 1.00 92.69 84 LEU A C 1
ATOM 650 O O . LEU A 1 84 ? 10.894 -4.367 -2.152 1.00 92.69 84 LEU A O 1
ATOM 654 N N . GLU A 1 85 ? 9.948 -6.355 -1.757 1.00 95.50 85 GLU A N 1
ATOM 655 C CA . GLU A 1 85 ? 10.518 -6.996 -2.948 1.00 95.50 85 GLU A CA 1
ATOM 656 C C . GLU A 1 85 ? 9.837 -6.521 -4.241 1.00 95.50 85 GLU A C 1
ATOM 658 O O . GLU A 1 85 ? 8.728 -5.984 -4.232 1.00 95.50 85 GLU A O 1
ATOM 663 N N . VAL A 1 86 ? 10.492 -6.725 -5.386 1.00 96.44 86 VAL A N 1
ATOM 664 C CA . VAL A 1 86 ? 9.883 -6.450 -6.696 1.00 96.44 86 VAL A CA 1
ATOM 665 C C . VAL A 1 86 ? 8.670 -7.354 -6.898 1.00 96.44 86 VAL A C 1
ATOM 667 O O . VAL A 1 86 ? 8.736 -8.565 -6.707 1.00 96.44 86 VAL A O 1
ATOM 670 N N . GLY A 1 87 ? 7.558 -6.751 -7.296 1.00 96.69 87 GLY A N 1
ATOM 671 C CA . GLY A 1 87 ? 6.247 -7.372 -7.362 1.00 96.69 87 GLY A CA 1
ATOM 672 C C . GLY A 1 87 ? 5.512 -7.361 -6.024 1.00 96.69 87 GLY A C 1
ATOM 673 O O . GLY A 1 87 ? 4.309 -7.565 -6.017 1.00 96.69 87 GLY A O 1
ATOM 674 N N . GLN A 1 88 ? 6.145 -7.096 -4.885 1.00 97.69 88 GLN A N 1
ATOM 675 C CA . GLN A 1 88 ? 5.436 -7.084 -3.609 1.00 97.69 88 GLN A CA 1
ATOM 676 C C . GLN A 1 88 ? 4.677 -5.764 -3.410 1.00 97.69 88 GLN A C 1
ATOM 678 O O . GLN A 1 88 ? 5.127 -4.690 -3.821 1.00 97.69 88 GLN A O 1
ATOM 683 N N . ASN A 1 89 ? 3.517 -5.844 -2.759 1.00 97.00 89 ASN A N 1
ATOM 684 C CA . ASN A 1 89 ? 2.720 -4.692 -2.365 1.00 97.00 89 ASN A CA 1
ATOM 685 C C . ASN A 1 89 ? 2.462 -4.640 -0.858 1.00 97.00 89 ASN A C 1
ATOM 687 O O . ASN A 1 89 ? 2.549 -5.641 -0.143 1.00 97.00 89 ASN A O 1
ATOM 691 N N . THR A 1 90 ? 2.138 -3.444 -0.377 1.00 97.12 90 THR A N 1
ATOM 692 C CA . THR A 1 90 ? 1.741 -3.195 1.007 1.00 97.12 90 THR A CA 1
ATOM 693 C C . THR A 1 90 ? 0.602 -2.187 1.068 1.00 97.12 90 THR A C 1
ATOM 695 O O . THR A 1 90 ? 0.560 -1.236 0.286 1.00 97.12 90 THR A O 1
ATOM 698 N N . LEU A 1 91 ? -0.296 -2.368 2.041 1.00 97.81 91 LEU A N 1
ATOM 699 C CA . LEU A 1 91 ? -1.175 -1.288 2.486 1.00 97.81 91 LEU A CA 1
ATOM 700 C C . LEU A 1 91 ? -0.344 -0.270 3.266 1.00 97.81 91 LEU A C 1
ATOM 702 O O . LEU A 1 91 ? 0.499 -0.647 4.086 1.00 97.81 91 LEU A O 1
ATOM 706 N N . SER A 1 92 ? -0.612 1.005 3.031 1.00 98.06 92 SER A N 1
ATOM 707 C CA . SER A 1 92 ? -0.029 2.123 3.758 1.00 98.06 92 SER A CA 1
ATOM 708 C C . SER A 1 92 ? -1.043 3.263 3.887 1.00 98.06 92 SER A C 1
ATOM 710 O O . SER A 1 92 ? -2.221 3.106 3.561 1.00 98.06 92 SER A O 1
ATOM 712 N N . ALA A 1 93 ? -0.588 4.399 4.402 1.00 98.38 93 ALA A N 1
ATOM 713 C CA . ALA A 1 93 ? -1.355 5.633 4.462 1.00 98.38 93 ALA A CA 1
ATOM 714 C C . ALA A 1 93 ? -0.457 6.827 4.133 1.00 98.38 93 ALA A C 1
ATOM 716 O O . ALA A 1 93 ? 0.675 6.890 4.619 1.00 98.38 93 ALA A O 1
ATOM 717 N N . LEU A 1 94 ? -0.977 7.770 3.349 1.00 98.62 94 LEU A N 1
ATOM 718 C CA . LEU A 1 94 ? -0.433 9.121 3.242 1.00 98.62 94 LEU A CA 1
ATOM 719 C C . LEU A 1 94 ? -0.758 9.851 4.548 1.00 98.62 94 LEU A C 1
ATOM 721 O O . LEU A 1 94 ? -1.915 9.872 4.978 1.00 98.62 94 LEU A O 1
ATOM 725 N N . LEU A 1 95 ? 0.256 10.410 5.207 1.00 98.50 95 LEU A N 1
ATOM 726 C CA . LEU A 1 95 ? 0.101 11.012 6.531 1.00 98.50 95 LEU A CA 1
ATOM 727 C C . LEU A 1 95 ? 0.381 12.510 6.509 1.00 98.50 95 LEU A C 1
ATOM 729 O O . LEU A 1 95 ? 1.327 12.974 5.871 1.00 98.50 95 LEU A O 1
ATOM 733 N N . LEU A 1 96 ? -0.413 13.264 7.269 1.00 97.81 96 LEU A N 1
ATOM 734 C CA . LEU A 1 96 ? -0.146 14.671 7.532 1.00 97.81 96 LEU A CA 1
ATOM 735 C C . LEU A 1 96 ? 1.138 14.824 8.363 1.00 97.81 96 LEU A C 1
ATOM 737 O O . LEU A 1 96 ? 1.319 14.103 9.355 1.00 97.81 96 LEU A O 1
ATOM 741 N N . PRO A 1 97 ? 2.014 15.788 8.023 1.00 94.88 97 PRO A N 1
ATOM 742 C CA . PRO A 1 97 ? 3.165 16.124 8.851 1.00 94.88 97 PRO A CA 1
ATOM 743 C C . PRO A 1 97 ? 2.734 16.472 10.279 1.00 94.88 97 PRO A C 1
ATOM 745 O O . PRO A 1 97 ? 1.698 17.106 10.489 1.00 94.88 97 PRO A O 1
ATOM 748 N N . LYS A 1 98 ? 3.555 16.117 11.270 1.00 92.62 98 LYS A N 1
ATOM 749 C CA . LYS A 1 98 ? 3.327 16.350 12.706 1.00 92.62 98 LYS A CA 1
ATOM 750 C C . LYS A 1 98 ? 2.158 15.591 13.321 1.00 92.62 98 LYS A C 1
ATOM 752 O O . LYS A 1 98 ? 2.376 14.823 14.255 1.00 92.62 98 LYS A O 1
ATOM 757 N N . SER A 1 99 ? 0.933 15.777 12.837 1.00 95.94 99 SER A N 1
ATOM 758 C CA . SER A 1 99 ? -0.252 15.146 13.433 1.00 95.94 99 SER A CA 1
ATOM 759 C C . SER A 1 99 ? -0.305 13.638 13.187 1.00 95.94 99 SER A C 1
ATOM 761 O O . SER A 1 99 ? -0.826 12.904 14.027 1.00 95.94 99 SER A O 1
ATOM 763 N N . GLY A 1 100 ? 0.225 13.161 12.053 1.00 96.38 100 GLY A N 1
ATOM 764 C CA . GLY A 1 100 ? 0.082 11.764 11.639 1.00 96.38 100 GLY A CA 1
ATOM 765 C C . GLY A 1 100 ? -1.360 11.381 11.304 1.00 96.38 100 GLY A C 1
ATOM 766 O O . GLY A 1 100 ? -1.705 10.199 11.342 1.00 96.38 100 GLY A O 1
ATOM 767 N N . GLY A 1 101 ? -2.205 12.379 11.031 1.00 98.12 101 GLY A N 1
ATOM 768 C CA . GLY A 1 101 ? -3.559 12.188 10.529 1.00 98.12 101 GLY A CA 1
ATOM 769 C C . GLY A 1 101 ? -3.552 11.555 9.142 1.00 98.12 101 GLY A C 1
ATOM 770 O O . GLY A 1 101 ? -2.668 11.854 8.337 1.00 98.12 101 GLY A O 1
ATOM 771 N N . VAL A 1 102 ? -4.514 10.679 8.857 1.00 98.62 102 VAL A N 1
ATOM 772 C CA . VAL A 1 102 ? -4.578 9.971 7.572 1.00 98.62 102 VAL A CA 1
ATOM 773 C C . VAL A 1 102 ? -5.162 10.887 6.493 1.00 98.62 102 VAL A C 1
ATOM 775 O O . VAL A 1 102 ? -6.344 11.233 6.518 1.00 98.62 102 VAL A O 1
ATOM 778 N N . VAL A 1 103 ? -4.329 11.257 5.520 1.00 98.31 103 VAL A N 1
ATOM 779 C CA . VAL A 1 103 ? -4.752 11.967 4.303 1.00 98.31 103 VAL A CA 1
ATOM 780 C C . VAL A 1 103 ? -5.500 11.003 3.398 1.00 98.31 103 VAL A C 1
ATOM 782 O O . VAL A 1 103 ? -6.609 11.306 2.976 1.00 98.31 103 VAL A O 1
ATOM 785 N N . ASP A 1 104 ? -4.939 9.821 3.167 1.00 98.38 104 ASP A N 1
ATOM 786 C CA . ASP A 1 104 ? -5.617 8.723 2.485 1.00 98.38 104 ASP A CA 1
ATOM 787 C C . ASP A 1 104 ? -4.950 7.389 2.826 1.00 98.38 104 ASP A C 1
ATOM 789 O O . ASP A 1 104 ? -3.767 7.359 3.178 1.00 98.38 104 ASP A O 1
ATOM 793 N N . ASP A 1 105 ? -5.688 6.285 2.735 1.00 97.69 105 ASP A N 1
ATOM 794 C CA . ASP A 1 105 ? -5.091 4.950 2.705 1.00 97.69 105 ASP A CA 1
ATOM 795 C C . ASP A 1 105 ? -4.782 4.524 1.265 1.00 97.69 105 ASP A C 1
ATOM 797 O O . ASP A 1 105 ? -5.493 4.870 0.327 1.00 97.69 105 ASP A O 1
ATOM 801 N N . CYS A 1 106 ? -3.680 3.800 1.066 1.00 98.06 106 CYS A N 1
ATOM 802 C CA . CYS A 1 106 ? -3.187 3.501 -0.277 1.00 98.06 106 CYS A CA 1
ATOM 803 C C . CYS A 1 106 ? -2.494 2.141 -0.371 1.00 98.06 106 CYS A C 1
ATOM 805 O O . CYS A 1 106 ? -1.978 1.606 0.615 1.00 98.06 106 CYS A O 1
ATOM 807 N N . ILE A 1 107 ? -2.456 1.587 -1.584 1.00 98.44 107 ILE A N 1
ATOM 808 C CA . ILE A 1 107 ? -1.632 0.417 -1.911 1.00 98.44 107 ILE A CA 1
ATOM 809 C C . ILE A 1 107 ? -0.378 0.894 -2.633 1.00 98.44 107 ILE A C 1
ATOM 811 O O . ILE A 1 107 ? -0.468 1.607 -3.631 1.00 98.44 107 ILE A O 1
ATOM 815 N N . ILE A 1 108 ? 0.785 0.466 -2.141 1.00 98.56 108 ILE A N 1
ATOM 816 C CA . ILE A 1 108 ? 2.088 0.730 -2.756 1.00 98.56 108 ILE A CA 1
ATOM 817 C C . ILE A 1 108 ? 2.671 -0.600 -3.214 1.00 98.56 108 ILE A C 1
ATOM 819 O O . ILE A 1 108 ? 2.816 -1.519 -2.409 1.00 98.56 108 ILE A O 1
ATOM 823 N N . THR A 1 109 ? 3.018 -0.697 -4.493 1.00 98.50 109 THR A N 1
ATOM 824 C CA . THR A 1 109 ? 3.639 -1.877 -5.109 1.00 98.50 109 THR A CA 1
ATOM 825 C C . THR A 1 109 ? 4.994 -1.496 -5.682 1.00 98.50 109 THR A C 1
ATOM 827 O O . THR A 1 109 ? 5.075 -0.518 -6.421 1.00 98.50 109 THR A O 1
ATOM 830 N N . ARG A 1 110 ? 6.056 -2.260 -5.406 1.00 98.12 110 ARG A N 1
ATOM 831 C CA . ARG A 1 110 ? 7.334 -2.080 -6.116 1.00 98.12 110 ARG A CA 1
ATOM 832 C C . ARG A 1 110 ? 7.272 -2.844 -7.437 1.00 98.12 110 ARG A C 1
ATOM 834 O O . ARG A 1 110 ? 7.124 -4.058 -7.421 1.00 98.12 110 ARG A O 1
ATOM 841 N N . LEU A 1 111 ? 7.394 -2.165 -8.572 1.00 97.25 111 LEU A N 1
ATOM 842 C CA . LEU A 1 111 ? 7.415 -2.790 -9.901 1.00 97.25 111 LEU A CA 1
ATOM 843 C C . LEU A 1 111 ? 8.831 -2.975 -10.448 1.00 97.25 111 LEU A C 1
ATOM 845 O O . LEU A 1 111 ? 9.085 -3.968 -11.122 1.00 97.25 111 LEU A O 1
ATOM 849 N N . GLU A 1 112 ? 9.765 -2.073 -10.132 1.00 94.56 112 GLU A N 1
ATOM 850 C CA . GLU A 1 112 ? 11.166 -2.202 -10.555 1.00 94.56 112 GLU A CA 1
ATOM 851 C C . GLU A 1 112 ? 12.147 -1.825 -9.428 1.00 94.56 112 GLU A C 1
ATOM 853 O O . GLU A 1 112 ? 11.867 -0.897 -8.660 1.00 94.56 112 GLU A O 1
ATOM 858 N N . PRO A 1 113 ? 13.292 -2.528 -9.303 1.00 89.94 113 PRO A N 1
ATOM 859 C CA . PRO A 1 113 ? 14.338 -2.220 -8.330 1.00 89.94 113 PRO A CA 1
ATOM 860 C C . PRO A 1 113 ? 15.357 -1.206 -8.887 1.00 89.94 113 PRO A C 1
ATOM 862 O O . PRO A 1 113 ? 15.224 -0.701 -10.002 1.00 89.94 113 PRO A O 1
ATOM 865 N N . GLY A 1 114 ? 16.436 -0.973 -8.132 1.00 75.62 114 GLY A N 1
ATOM 866 C CA . GLY A 1 114 ? 17.609 -0.228 -8.600 1.00 75.62 114 GLY A CA 1
ATOM 867 C C . GLY A 1 114 ? 17.362 1.277 -8.747 1.00 75.62 114 GLY A C 1
ATOM 868 O O . GLY A 1 114 ? 16.314 1.764 -8.340 1.00 75.62 114 GLY A O 1
ATOM 869 N N . PRO A 1 115 ? 18.289 2.037 -9.362 1.00 66.69 115 PRO A N 1
ATOM 870 C CA . PRO A 1 115 ? 18.221 3.503 -9.402 1.00 66.69 115 PRO A CA 1
ATOM 871 C C . PRO A 1 115 ? 17.015 4.039 -10.182 1.00 66.69 115 PRO A C 1
ATOM 873 O O . PRO A 1 115 ? 16.676 5.212 -10.062 1.00 66.69 115 PRO A O 1
ATOM 876 N N . LYS A 1 116 ? 16.357 3.187 -10.979 1.00 76.31 116 LYS A N 1
ATOM 877 C CA . LYS A 1 116 ? 15.113 3.527 -11.664 1.00 76.31 116 LYS A CA 1
ATOM 878 C C . LYS A 1 116 ? 13.920 3.581 -10.708 1.00 76.31 116 LYS A C 1
ATOM 880 O O . LYS A 1 116 ? 13.013 4.342 -11.017 1.00 76.31 116 LYS A O 1
ATOM 885 N N . HIS A 1 117 ? 13.939 2.799 -9.614 1.00 90.69 117 HIS A N 1
ATOM 886 C CA . HIS A 1 117 ? 12.865 2.596 -8.627 1.00 90.69 117 HIS A CA 1
ATOM 887 C C . HIS A 1 117 ? 11.477 2.913 -9.180 1.00 90.69 117 HIS A C 1
ATOM 889 O O . HIS A 1 117 ? 11.071 4.064 -9.145 1.00 90.69 117 HIS A O 1
ATOM 895 N N . LEU A 1 118 ? 10.717 1.919 -9.637 1.00 97.31 118 LEU A N 1
ATOM 896 C CA . LEU A 1 118 ? 9.337 2.157 -10.067 1.00 97.31 118 LEU A CA 1
ATOM 897 C C . LEU A 1 118 ? 8.370 1.647 -9.007 1.00 97.31 118 LEU A C 1
ATOM 899 O O . LEU A 1 118 ? 8.297 0.439 -8.770 1.00 97.31 118 LEU A O 1
ATOM 903 N N . PHE A 1 119 ? 7.604 2.553 -8.407 1.00 98.31 119 PHE A N 1
ATOM 904 C CA . PHE A 1 119 ? 6.488 2.216 -7.533 1.00 98.31 119 PHE A CA 1
ATOM 905 C C . PHE A 1 119 ? 5.157 2.521 -8.215 1.00 98.31 119 PHE A C 1
ATOM 907 O O . PHE A 1 119 ? 4.970 3.581 -8.808 1.00 98.31 119 PHE A O 1
ATOM 914 N N . TYR A 1 120 ? 4.219 1.589 -8.093 1.00 98.44 120 TYR A N 1
ATOM 915 C CA . TYR A 1 120 ? 2.828 1.757 -8.485 1.00 98.44 120 TYR A CA 1
ATOM 916 C C . TYR A 1 120 ? 1.989 2.028 -7.238 1.00 98.44 120 TYR A C 1
ATOM 918 O O . TYR A 1 120 ? 1.936 1.204 -6.319 1.00 98.44 120 TYR A O 1
ATOM 926 N N . LEU A 1 121 ? 1.387 3.214 -7.202 1.00 98.44 121 LEU A N 1
ATOM 927 C CA . LEU A 1 121 ? 0.600 3.738 -6.093 1.00 98.44 121 LEU A CA 1
ATOM 928 C C . LEU A 1 121 ? -0.864 3.836 -6.518 1.00 98.44 121 LEU A C 1
ATOM 930 O O . LEU A 1 121 ? -1.175 4.419 -7.558 1.00 98.44 121 LEU A O 1
ATOM 934 N N . VAL A 1 122 ? -1.760 3.314 -5.685 1.00 98.38 122 VAL A N 1
ATOM 935 C CA . VAL A 1 122 ? -3.205 3.412 -5.900 1.00 98.38 122 VAL A CA 1
ATOM 936 C C . VAL A 1 122 ? -3.867 4.077 -4.697 1.00 98.38 122 VAL A C 1
ATOM 938 O O . VAL A 1 122 ? -3.700 3.597 -3.573 1.00 98.38 122 VAL A O 1
ATOM 941 N N . THR A 1 123 ? -4.608 5.164 -4.936 1.00 97.62 123 THR A N 1
ATOM 942 C CA . THR A 1 123 ? -5.317 5.950 -3.908 1.00 97.62 123 THR A CA 1
ATOM 943 C C . THR A 1 123 ? -6.828 5.999 -4.160 1.00 97.62 123 THR A C 1
ATOM 945 O O . THR A 1 123 ? -7.330 5.605 -5.228 1.00 97.62 123 THR A O 1
ATOM 948 N N . ASN A 1 124 ? -7.589 6.435 -3.158 1.00 95.44 124 ASN A N 1
ATOM 949 C CA . ASN A 1 124 ? -9.043 6.421 -3.193 1.00 95.44 124 ASN A CA 1
ATOM 950 C C . ASN A 1 124 ? -9.611 7.493 -4.129 1.00 95.44 124 ASN A C 1
ATOM 952 O O . ASN A 1 124 ? -9.211 8.655 -4.151 1.00 95.44 124 ASN A O 1
ATOM 956 N N . ALA A 1 125 ? -10.666 7.128 -4.860 1.00 92.00 125 ALA A N 1
ATOM 957 C CA . ALA A 1 125 ? -11.319 8.029 -5.808 1.00 92.00 125 ALA A CA 1
ATOM 958 C C . ALA A 1 125 ? -11.865 9.313 -5.158 1.00 92.00 125 ALA A C 1
ATOM 960 O O . ALA A 1 125 ? -11.766 10.392 -5.739 1.00 92.00 125 ALA A O 1
ATOM 961 N N . GLY A 1 126 ? -12.434 9.193 -3.951 1.00 90.75 126 GLY A N 1
ATOM 962 C CA . GLY A 1 126 ? -12.996 10.321 -3.203 1.00 90.75 126 GLY A CA 1
ATOM 963 C C . GLY A 1 126 ? -11.950 11.313 -2.689 1.00 90.75 126 GLY A C 1
ATOM 964 O O . GLY A 1 126 ? -12.312 12.438 -2.358 1.00 90.75 126 GLY A O 1
ATOM 965 N N . CYS A 1 127 ? -10.676 10.918 -2.663 1.00 93.88 127 CYS A N 1
ATOM 966 C CA . CYS A 1 127 ? -9.564 11.737 -2.194 1.00 93.88 127 CYS A CA 1
ATOM 967 C C . CYS A 1 127 ? -8.770 12.373 -3.340 1.00 93.88 127 CYS A C 1
ATOM 969 O O . CYS A 1 127 ? -7.907 13.192 -3.071 1.00 93.88 127 CYS A O 1
ATOM 971 N N . ARG A 1 128 ? -9.100 12.081 -4.607 1.00 92.75 128 ARG A N 1
ATOM 972 C CA . ARG A 1 128 ? -8.322 12.452 -5.804 1.00 92.75 128 ARG A CA 1
ATOM 973 C C . ARG A 1 128 ? -7.719 13.860 -5.795 1.00 92.75 128 ARG A C 1
ATOM 975 O O . ARG A 1 128 ? -6.534 13.990 -6.069 1.00 92.75 128 ARG A O 1
ATOM 982 N N . GLU A 1 129 ? -8.529 14.892 -5.557 1.00 90.81 129 GLU A N 1
ATOM 983 C CA . GLU A 1 129 ? -8.056 16.288 -5.564 1.00 90.81 129 GLU A CA 1
ATOM 984 C C . GLU A 1 129 ? -7.106 16.545 -4.391 1.00 90.81 129 GLU A C 1
ATOM 986 O O . GLU A 1 129 ? -5.988 17.005 -4.584 1.00 90.81 129 GLU A O 1
ATOM 991 N N . LYS A 1 130 ? -7.513 16.133 -3.191 1.00 94.44 130 LYS A N 1
ATOM 992 C CA . LYS A 1 130 ? -6.729 16.277 -1.965 1.00 94.44 130 LYS A CA 1
ATOM 993 C C . LYS A 1 130 ? -5.406 15.504 -2.019 1.00 94.44 130 LYS A C 1
ATOM 995 O O . LYS A 1 130 ? -4.384 16.031 -1.600 1.00 94.44 130 LYS A O 1
ATOM 1000 N N . ASP A 1 131 ? -5.411 14.283 -2.549 1.00 96.38 131 ASP A N 1
ATOM 1001 C CA . ASP A 1 131 ? -4.204 13.470 -2.720 1.00 96.38 131 ASP A CA 1
ATOM 1002 C C . ASP A 1 131 ? -3.260 14.104 -3.733 1.00 96.38 131 ASP A C 1
ATOM 1004 O O . ASP A 1 131 ? -2.055 14.129 -3.509 1.00 96.38 131 ASP A O 1
ATOM 1008 N N . TYR A 1 132 ? -3.801 14.614 -4.844 1.00 93.75 132 TYR A N 1
ATOM 1009 C CA . TYR A 1 132 ? -3.010 15.305 -5.853 1.00 93.75 132 TYR A CA 1
ATOM 1010 C C . TYR A 1 132 ? -2.346 16.550 -5.262 1.00 93.75 132 TYR A C 1
ATOM 1012 O O . TYR A 1 132 ? -1.132 16.694 -5.375 1.00 93.75 132 TYR A O 1
ATOM 1020 N N . ASP A 1 133 ? -3.108 17.390 -4.560 1.00 95.62 133 ASP A N 1
ATOM 1021 C CA . ASP A 1 133 ? -2.584 18.593 -3.910 1.00 95.62 133 ASP A CA 1
ATOM 1022 C C . ASP A 1 133 ? -1.523 18.240 -2.857 1.00 95.62 133 ASP A C 1
ATOM 1024 O O . ASP A 1 133 ? -0.439 18.827 -2.848 1.00 95.62 133 ASP A O 1
ATOM 1028 N N . PHE A 1 134 ? -1.782 17.224 -2.026 1.00 97.88 134 PHE A N 1
ATOM 1029 C CA . PHE A 1 134 ? -0.836 16.729 -1.025 1.00 97.88 134 PHE A CA 1
ATOM 1030 C C . PHE A 1 134 ? 0.467 16.221 -1.658 1.00 97.88 134 PHE A C 1
ATOM 1032 O O . PHE A 1 134 ? 1.561 16.568 -1.206 1.00 97.88 134 PHE A O 1
ATOM 1039 N N . LEU A 1 135 ? 0.368 15.407 -2.714 1.00 96.81 135 LEU A N 1
ATOM 1040 C CA . LEU A 1 135 ? 1.527 14.859 -3.415 1.00 96.81 135 LEU A CA 1
ATOM 1041 C C . LEU A 1 135 ? 2.301 15.953 -4.161 1.00 96.81 135 LEU A C 1
ATOM 1043 O O . LEU A 1 135 ? 3.528 15.940 -4.129 1.00 96.81 135 LEU A O 1
ATOM 1047 N N . CYS A 1 136 ? 1.624 16.919 -4.783 1.00 94.75 136 CYS A N 1
ATOM 1048 C CA . CYS A 1 136 ? 2.263 18.066 -5.428 1.00 94.75 136 CYS A CA 1
ATOM 1049 C C . CYS A 1 136 ? 2.987 18.964 -4.420 1.00 94.75 136 CYS A C 1
ATOM 1051 O O . CYS A 1 136 ? 4.117 19.377 -4.677 1.00 94.75 136 CYS A O 1
ATOM 1053 N N . GLU A 1 137 ? 2.385 19.240 -3.261 1.00 95.94 137 GLU A N 1
ATOM 1054 C CA . GLU A 1 137 ? 3.045 19.994 -2.192 1.00 95.94 137 GLU A CA 1
ATOM 1055 C C . GLU A 1 137 ? 4.285 19.248 -1.675 1.00 95.94 137 GLU A C 1
ATOM 1057 O O . GLU A 1 137 ? 5.347 19.849 -1.487 1.00 95.94 137 GLU A O 1
ATOM 1062 N N . ALA A 1 138 ? 4.174 17.932 -1.475 1.00 95.81 138 ALA A N 1
ATOM 1063 C CA . ALA A 1 138 ? 5.297 17.089 -1.084 1.00 95.81 138 ALA A CA 1
ATOM 1064 C C . ALA A 1 138 ? 6.417 17.088 -2.137 1.00 95.81 138 ALA A C 1
ATOM 1066 O O . ALA A 1 138 ? 7.582 17.257 -1.780 1.00 95.81 138 ALA A O 1
ATOM 1067 N N . MET A 1 139 ? 6.072 16.950 -3.420 1.00 94.75 139 MET A N 1
ATOM 1068 C CA . MET A 1 139 ? 7.018 17.025 -4.539 1.00 94.75 139 MET A CA 1
ATOM 1069 C C . MET A 1 139 ? 7.721 18.384 -4.587 1.00 94.75 139 MET A C 1
ATOM 1071 O O . MET A 1 139 ? 8.944 18.428 -4.675 1.00 94.75 139 MET A O 1
ATOM 1075 N N . GLY A 1 140 ? 6.991 19.493 -4.426 1.00 93.81 140 GLY A N 1
ATOM 1076 C CA . GLY A 1 140 ? 7.586 20.833 -4.408 1.00 93.81 140 GLY A CA 1
ATOM 1077 C C . GLY A 1 140 ? 8.582 21.036 -3.259 1.00 93.81 140 GLY A C 1
ATOM 1078 O O . GLY A 1 140 ? 9.628 21.657 -3.442 1.00 93.81 140 GLY A O 1
ATOM 1079 N N . LYS A 1 141 ? 8.306 20.458 -2.081 1.00 91.75 141 LYS A N 1
ATOM 1080 C CA . LYS A 1 141 ? 9.256 20.437 -0.952 1.00 91.75 141 LYS A CA 1
ATOM 1081 C C . LYS A 1 141 ? 10.452 19.519 -1.197 1.00 91.75 141 LYS A C 1
ATOM 1083 O O . LYS A 1 141 ? 11.489 19.721 -0.577 1.00 91.75 141 LYS A O 1
ATOM 1088 N N . TRP A 1 142 ? 10.306 18.513 -2.054 1.00 92.12 142 TRP A N 1
ATOM 1089 C CA . TRP A 1 142 ? 11.350 17.548 -2.375 1.00 92.12 142 TRP A CA 1
ATOM 1090 C C . TRP A 1 142 ? 12.321 18.076 -3.439 1.00 92.12 142 TRP A C 1
ATOM 1092 O O . TRP A 1 142 ? 13.532 18.040 -3.231 1.00 92.12 142 TRP A O 1
ATOM 1102 N N . GLU A 1 143 ? 11.803 18.614 -4.547 1.00 85.38 143 GLU A N 1
ATOM 1103 C CA . GLU A 1 143 ? 12.581 19.088 -5.705 1.00 85.38 143 GLU A CA 1
ATOM 1104 C C . GLU A 1 143 ? 13.504 20.274 -5.376 1.00 85.38 143 GLU A C 1
ATOM 1106 O O . GLU A 1 143 ? 14.544 20.441 -6.007 1.00 85.38 143 GLU A O 1
ATOM 1111 N N . GLY A 1 144 ? 13.171 21.072 -4.357 1.00 73.06 144 GLY A N 1
ATOM 1112 C CA . GLY A 1 144 ? 13.980 22.206 -3.891 1.00 73.06 144 GLY A CA 1
ATOM 1113 C C . GLY A 1 144 ? 15.124 21.844 -2.935 1.00 73.06 144 GLY A C 1
ATOM 1114 O O . GLY A 1 144 ? 15.607 22.715 -2.213 1.00 73.06 144 GLY A O 1
ATOM 1115 N N . THR A 1 145 ? 15.520 20.572 -2.861 1.00 83.06 145 THR A N 1
ATOM 1116 C CA . THR A 1 145 ? 16.511 20.069 -1.894 1.00 83.06 145 THR A CA 1
ATOM 1117 C C . THR A 1 145 ? 17.602 19.242 -2.575 1.00 83.06 145 THR A C 1
ATOM 1119 O O . THR A 1 145 ? 17.562 19.000 -3.775 1.00 83.06 145 THR A O 1
ATOM 1122 N N . MET A 1 146 ? 18.573 18.757 -1.795 1.00 83.06 146 MET A N 1
ATOM 1123 C CA . MET A 1 146 ? 19.607 17.821 -2.262 1.00 83.06 146 MET A CA 1
ATOM 1124 C C . MET A 1 146 ? 19.096 16.380 -2.448 1.00 83.06 146 MET A C 1
ATOM 1126 O O . MET A 1 146 ? 19.896 15.471 -2.684 1.00 83.06 146 MET A O 1
ATOM 1130 N N . ASN A 1 147 ? 17.791 16.139 -2.296 1.00 86.94 147 ASN A N 1
ATOM 1131 C CA . ASN A 1 147 ? 17.224 14.805 -2.420 1.00 86.94 147 ASN A CA 1
ATOM 1132 C C . ASN A 1 147 ? 17.296 14.286 -3.872 1.00 86.94 147 ASN A C 1
ATOM 1134 O O . ASN A 1 147 ? 17.193 15.071 -4.817 1.00 86.94 147 ASN A O 1
ATOM 1138 N N . PRO A 1 148 ? 17.432 12.963 -4.088 1.00 88.50 148 PRO A N 1
ATOM 1139 C CA . PRO A 1 148 ? 17.470 12.406 -5.436 1.00 88.50 148 PRO A CA 1
ATOM 1140 C C . PRO A 1 148 ? 16.157 12.637 -6.195 1.00 88.50 148 PRO A C 1
ATOM 1142 O O . PRO A 1 148 ? 15.082 12.685 -5.598 1.00 88.50 148 PRO A O 1
ATOM 1145 N N . VAL A 1 149 ? 16.239 12.729 -7.525 1.00 90.50 149 VAL A N 1
ATOM 1146 C CA . VAL A 1 149 ? 15.085 13.015 -8.393 1.00 90.50 149 VAL A CA 1
ATOM 1147 C C . VAL A 1 149 ? 13.969 11.984 -8.210 1.00 90.50 149 VAL A C 1
ATOM 1149 O O . VAL A 1 149 ? 14.216 10.775 -8.148 1.00 90.50 149 VAL A O 1
ATOM 1152 N N . VAL A 1 150 ? 12.737 12.487 -8.182 1.00 95.06 150 VAL A N 1
ATOM 1153 C CA . VAL A 1 150 ? 11.494 11.714 -8.194 1.00 95.06 150 VAL A CA 1
ATOM 1154 C C . VAL A 1 150 ? 10.619 12.249 -9.311 1.00 95.06 150 VAL A C 1
ATOM 1156 O O . VAL A 1 150 ? 10.594 13.448 -9.562 1.00 95.06 150 VAL A O 1
ATOM 1159 N N . GLN A 1 151 ? 9.903 11.366 -9.990 1.00 94.44 151 GLN A N 1
ATOM 1160 C CA . GLN A 1 151 ? 8.870 11.740 -10.940 1.00 94.44 151 GLN A CA 1
ATOM 1161 C C . GLN A 1 151 ? 7.571 11.066 -10.530 1.00 94.44 151 GLN A C 1
ATOM 1163 O O . GLN A 1 151 ? 7.502 9.845 -10.390 1.00 94.44 151 GLN A O 1
ATOM 1168 N N . LEU A 1 152 ? 6.536 11.875 -10.354 1.00 95.75 152 LEU A N 1
ATOM 1169 C CA . LEU A 1 152 ? 5.180 11.419 -10.103 1.00 95.75 152 LEU A CA 1
ATOM 1170 C C . LEU A 1 152 ? 4.376 11.558 -11.395 1.00 95.75 152 LEU A C 1
ATOM 1172 O O . LEU A 1 152 ? 4.245 12.654 -11.936 1.00 95.75 152 LEU A O 1
ATOM 1176 N N . ARG A 1 153 ? 3.819 10.455 -11.893 1.00 95.19 153 ARG A N 1
ATOM 1177 C CA . ARG A 1 153 ? 2.975 10.446 -13.092 1.00 95.19 153 ARG A CA 1
ATOM 1178 C C . ARG A 1 153 ? 1.626 9.829 -12.783 1.00 95.19 153 ARG A C 1
ATOM 1180 O O . ARG A 1 153 ? 1.557 8.683 -12.350 1.00 95.19 153 ARG A O 1
ATOM 1187 N N . HIS A 1 154 ? 0.554 10.570 -13.045 1.00 94.62 154 HIS A N 1
ATOM 1188 C CA . HIS A 1 154 ? -0.788 9.995 -13.108 1.00 94.62 154 HIS A CA 1
ATOM 1189 C C . HIS A 1 154 ? -0.848 9.005 -14.278 1.00 94.62 154 HIS A C 1
ATOM 1191 O O . HIS A 1 154 ? -0.375 9.306 -15.375 1.00 94.62 154 HIS A O 1
ATOM 1197 N N . LEU A 1 155 ? -1.375 7.806 -14.034 1.00 95.31 155 LEU A N 1
ATOM 1198 C CA . LEU A 1 155 ? -1.387 6.736 -15.022 1.00 95.31 155 LEU A CA 1
ATOM 1199 C C . LEU A 1 155 ? -2.557 6.929 -15.998 1.00 95.31 155 LEU A C 1
ATOM 1201 O O . LEU A 1 155 ? -3.702 6.546 -15.738 1.00 95.31 155 LEU A O 1
ATOM 1205 N N . GLU A 1 156 ? -2.250 7.541 -17.136 1.00 94.25 156 GLU A N 1
ATOM 1206 C CA . GLU A 1 156 ? -3.188 7.833 -18.216 1.00 94.25 156 GLU A CA 1
ATOM 1207 C C . GLU A 1 156 ? -2.545 7.634 -19.595 1.00 94.25 156 GLU A C 1
ATOM 1209 O O . GLU A 1 156 ? -1.323 7.629 -19.743 1.00 94.25 156 GLU A O 1
ATOM 1214 N N . HIS A 1 157 ? -3.380 7.456 -20.615 1.00 92.56 157 HIS A N 1
ATOM 1215 C CA . HIS A 1 157 ? -2.984 7.444 -22.021 1.00 92.56 157 HIS A CA 1
ATOM 1216 C C . HIS A 1 157 ? -3.985 8.279 -22.816 1.00 92.56 157 HIS A C 1
ATOM 1218 O O . HIS A 1 157 ? -5.190 8.130 -22.625 1.00 92.56 157 HIS A O 1
ATOM 1224 N N . ASP A 1 158 ? -3.503 9.198 -23.655 1.00 91.19 158 ASP A N 1
ATOM 1225 C CA . ASP A 1 158 ? -4.339 10.149 -24.403 1.00 91.19 158 ASP A CA 1
ATOM 1226 C C . ASP A 1 158 ? -5.394 10.862 -23.533 1.00 91.19 158 ASP A C 1
ATOM 1228 O O . ASP A 1 158 ? -6.554 11.030 -23.916 1.00 91.19 158 ASP A O 1
ATOM 1232 N N . ARG A 1 159 ? -4.978 11.288 -22.327 1.00 86.75 159 ARG A N 1
ATOM 1233 C CA . ARG A 1 159 ? -5.823 11.932 -21.298 1.00 86.75 159 ARG A CA 1
ATOM 1234 C C . ARG A 1 159 ? -6.971 11.055 -20.777 1.00 86.75 159 ARG A C 1
ATOM 1236 O O . ARG A 1 159 ? -7.921 11.565 -20.181 1.00 86.75 159 ARG A O 1
ATOM 1243 N N . GLN A 1 160 ? -6.903 9.745 -20.994 1.00 90.44 160 GLN A N 1
ATOM 1244 C CA . GLN A 1 160 ? -7.806 8.764 -20.403 1.00 90.44 160 GLN A CA 1
ATOM 1245 C C . GLN A 1 160 ? -7.077 8.003 -19.301 1.00 90.44 160 GLN A C 1
ATOM 1247 O O . GLN A 1 160 ? -6.033 7.397 -19.537 1.00 90.44 160 GLN A O 1
ATOM 1252 N N . ALA A 1 161 ? -7.631 8.030 -18.092 1.00 93.06 161 ALA A N 1
ATOM 1253 C CA . ALA A 1 161 ? -7.092 7.268 -16.973 1.00 93.06 161 ALA A CA 1
ATOM 1254 C C . ALA A 1 161 ? -7.146 5.762 -17.265 1.00 93.06 161 ALA A C 1
ATOM 1256 O O . ALA A 1 161 ? -8.080 5.281 -17.911 1.00 93.06 161 ALA A O 1
ATOM 1257 N N . TYR A 1 162 ? -6.165 5.019 -16.756 1.00 97.19 162 TYR A N 1
ATOM 1258 C CA . TYR A 1 162 ? -6.176 3.560 -16.843 1.00 97.19 162 TYR A CA 1
ATOM 1259 C C . TYR A 1 162 ? -7.409 2.971 -16.153 1.00 97.19 162 TYR A C 1
ATOM 1261 O O . TYR A 1 162 ? -7.876 3.467 -15.123 1.00 97.19 162 TYR A O 1
ATOM 1269 N N . GLY A 1 163 ? -7.915 1.872 -16.708 1.00 97.94 163 GLY A N 1
ATOM 1270 C CA . GLY A 1 163 ? -8.932 1.059 -16.065 1.00 97.94 163 GLY A CA 1
ATOM 1271 C C . GLY A 1 163 ? -8.376 0.341 -14.839 1.00 97.94 163 GLY A C 1
ATOM 1272 O O . GLY A 1 163 ? -7.180 0.059 -14.750 1.00 97.94 163 GLY A O 1
ATOM 1273 N N . LEU A 1 164 ? -9.260 0.023 -13.898 1.00 98.50 164 LEU A N 1
ATOM 1274 C CA . LEU A 1 164 ? -8.959 -0.859 -12.777 1.00 98.50 164 LEU A CA 1
ATOM 1275 C C . LEU A 1 164 ? -10.190 -1.720 -12.497 1.00 98.50 164 LEU A C 1
ATOM 1277 O O . LEU A 1 164 ? -11.282 -1.201 -12.262 1.00 98.50 164 LEU A O 1
ATOM 1281 N N . ILE A 1 165 ? -10.028 -3.038 -12.526 1.00 98.69 165 ILE A N 1
ATOM 1282 C CA . ILE A 1 165 ? -11.098 -3.980 -12.177 1.00 98.69 165 ILE A CA 1
ATOM 1283 C C . ILE A 1 165 ? -10.636 -4.908 -11.066 1.00 98.69 165 ILE A C 1
ATOM 1285 O O . ILE A 1 165 ? -9.470 -5.285 -11.026 1.00 98.69 165 ILE A O 1
ATOM 1289 N N . ALA A 1 166 ? -11.553 -5.303 -10.187 1.00 98.69 166 ALA A N 1
ATOM 1290 C CA . ALA A 1 166 ? -11.285 -6.275 -9.136 1.00 98.69 166 ALA A CA 1
ATOM 1291 C C . ALA A 1 166 ? -12.077 -7.562 -9.392 1.00 98.69 166 ALA A C 1
ATOM 1293 O O . ALA A 1 166 ? -13.307 -7.565 -9.348 1.00 98.69 166 ALA A O 1
ATOM 1294 N N . LEU A 1 167 ? -11.363 -8.658 -9.632 1.00 98.75 167 LEU A N 1
ATOM 1295 C CA . LEU A 1 167 ? -11.884 -10.016 -9.752 1.00 98.75 167 LEU A CA 1
ATOM 1296 C C . LEU A 1 167 ? -11.793 -10.691 -8.378 1.00 98.75 167 LEU A C 1
ATOM 1298 O O . LEU A 1 167 ? -10.696 -10.985 -7.913 1.00 98.75 167 LEU A O 1
ATOM 1302 N N . GLN A 1 168 ? -12.915 -10.886 -7.691 1.00 98.69 168 GLN A N 1
ATOM 1303 C CA . GLN A 1 168 ? -12.949 -11.240 -6.264 1.00 98.69 168 GLN A CA 1
ATOM 1304 C C . GLN A 1 168 ? -13.831 -12.463 -6.013 1.00 98.69 168 GLN A C 1
ATOM 1306 O O . GLN A 1 168 ? -14.958 -12.519 -6.498 1.00 98.69 168 GLN A O 1
ATOM 1311 N N . GLY A 1 169 ? -13.341 -13.426 -5.238 1.00 98.44 169 GLY A N 1
ATOM 1312 C CA . GLY A 1 169 ? -14.055 -14.646 -4.858 1.00 98.44 169 GLY A CA 1
ATOM 1313 C C . GLY A 1 169 ? -13.210 -15.913 -5.044 1.00 98.44 169 GLY A C 1
ATOM 1314 O O . GLY A 1 169 ? -12.185 -15.881 -5.728 1.00 98.44 169 GLY A O 1
ATOM 1315 N N . PRO A 1 170 ? -13.628 -17.053 -4.468 1.00 97.62 170 PRO A N 1
ATOM 1316 C CA . PRO A 1 170 ? -12.871 -18.308 -4.508 1.00 97.62 170 PRO A CA 1
ATOM 1317 C C . PRO A 1 170 ? -12.547 -18.832 -5.918 1.00 97.62 170 PRO A C 1
ATOM 1319 O O . PRO A 1 170 ? -11.579 -19.574 -6.070 1.00 97.62 170 PRO A O 1
ATOM 1322 N N . LEU A 1 171 ? -13.313 -18.456 -6.952 1.00 98.38 171 LEU A N 1
ATOM 1323 C CA . LEU A 1 171 ? -13.043 -18.867 -8.340 1.00 98.38 171 LEU A CA 1
ATOM 1324 C C . LEU A 1 171 ? -12.138 -17.890 -9.114 1.00 98.38 171 LEU A C 1
ATOM 1326 O O . LEU A 1 171 ? -11.819 -18.155 -10.272 1.00 98.38 171 LEU A O 1
ATOM 1330 N N . ALA A 1 172 ? -11.707 -16.776 -8.507 1.00 98.44 172 ALA A N 1
ATOM 1331 C CA . ALA A 1 172 ? -10.946 -15.728 -9.193 1.00 98.44 172 ALA A CA 1
ATOM 1332 C C . ALA A 1 172 ? -9.636 -16.246 -9.810 1.00 98.44 172 ALA A C 1
ATOM 1334 O O . ALA A 1 172 ? -9.320 -15.909 -10.947 1.00 98.44 172 ALA A O 1
ATOM 1335 N N . ALA A 1 173 ? -8.903 -17.100 -9.089 1.00 97.94 173 ALA A N 1
ATOM 1336 C CA . ALA A 1 173 ? -7.648 -17.678 -9.571 1.00 97.94 173 ALA A CA 1
ATOM 1337 C C . ALA A 1 173 ? -7.847 -18.588 -10.793 1.00 97.94 173 ALA A C 1
ATOM 1339 O O . ALA A 1 173 ? -7.125 -18.438 -11.772 1.00 97.94 173 ALA A O 1
ATOM 1340 N N . GLU A 1 174 ? -8.850 -19.475 -10.765 1.00 97.56 174 GLU A N 1
ATOM 1341 C CA . GLU A 1 174 ? -9.180 -20.353 -11.901 1.00 97.56 174 GLU A CA 1
ATOM 1342 C C . GLU A 1 174 ? -9.581 -19.533 -13.135 1.00 97.56 174 GLU A C 1
ATOM 1344 O O . GLU A 1 174 ? -9.175 -19.844 -14.254 1.00 97.56 174 GLU A O 1
ATOM 1349 N N . ILE A 1 175 ? -10.395 -18.493 -12.933 1.00 98.50 175 ILE A N 1
ATOM 1350 C CA . ILE A 1 175 ? -10.868 -17.626 -14.016 1.00 98.50 175 ILE A CA 1
ATOM 1351 C C . ILE A 1 175 ? -9.698 -16.864 -14.638 1.00 98.50 175 ILE A C 1
ATOM 1353 O O . ILE A 1 175 ? -9.564 -16.862 -15.860 1.00 98.50 175 ILE A O 1
ATOM 1357 N N . LEU A 1 176 ? -8.841 -16.250 -13.814 1.00 98.31 176 LEU A N 1
ATOM 1358 C CA . LEU A 1 176 ? -7.691 -15.502 -14.310 1.00 98.31 176 LEU A CA 1
ATOM 1359 C C . LEU A 1 176 ? -6.708 -16.417 -15.046 1.00 98.31 176 LEU A C 1
ATOM 1361 O O . LEU A 1 176 ? -6.293 -16.073 -16.146 1.00 98.31 176 LEU A O 1
ATOM 1365 N N . GLU A 1 177 ? -6.390 -17.589 -14.484 1.00 97.19 177 GLU A N 1
ATOM 1366 C CA . GLU A 1 177 ? -5.485 -18.577 -15.092 1.00 97.19 177 GLU A CA 1
ATOM 1367 C C . GLU A 1 177 ? -5.954 -18.991 -16.493 1.00 97.19 177 GLU A C 1
ATOM 1369 O O . GLU A 1 177 ? -5.151 -19.057 -17.420 1.00 97.19 177 GLU A O 1
ATOM 1374 N N . LYS A 1 178 ? -7.262 -19.204 -16.677 1.00 96.56 178 LYS A N 1
ATOM 1375 C CA . LYS A 1 178 ? -7.851 -19.539 -17.984 1.00 96.56 178 LYS A CA 1
ATOM 1376 C C . LYS A 1 178 ? -7.849 -18.385 -18.981 1.00 96.56 178 LYS A C 1
ATOM 1378 O O . LYS A 1 178 ? -7.898 -18.638 -20.181 1.00 96.56 178 LYS A O 1
ATOM 1383 N N . ALA A 1 179 ? -7.849 -17.149 -18.492 1.00 97.44 179 ALA A N 1
ATOM 1384 C CA . ALA A 1 179 ? -7.861 -15.954 -19.325 1.00 97.44 179 ALA A CA 1
ATOM 1385 C C . ALA A 1 179 ? -6.456 -15.506 -19.756 1.00 97.44 179 ALA A C 1
ATOM 1387 O O . ALA A 1 179 ? -6.351 -14.656 -20.641 1.00 97.44 179 ALA A O 1
ATOM 1388 N N . LEU A 1 180 ? -5.388 -16.048 -19.154 1.00 97.94 180 LEU A N 1
ATOM 1389 C CA . LEU A 1 180 ? -4.008 -15.724 -19.522 1.00 97.94 180 LEU A CA 1
ATOM 1390 C C . LEU A 1 180 ? -3.750 -16.006 -21.008 1.00 97.94 180 LEU A C 1
ATOM 1392 O O . LEU A 1 180 ? -4.187 -17.019 -21.561 1.00 97.94 180 LEU A O 1
ATOM 1396 N N . ALA A 1 181 ? -3.013 -15.106 -21.658 1.00 97.25 181 ALA A N 1
ATOM 1397 C CA . ALA A 1 181 ? -2.534 -15.332 -23.013 1.00 97.25 181 ALA A CA 1
ATOM 1398 C C . ALA A 1 181 ? -1.583 -16.537 -23.056 1.00 97.25 181 ALA A C 1
ATOM 1400 O O . ALA A 1 181 ? -0.911 -16.857 -22.075 1.00 97.25 181 ALA A O 1
ATOM 1401 N N . ARG A 1 182 ? -1.490 -17.192 -24.219 1.00 94.19 182 ARG A N 1
ATOM 1402 C CA . ARG A 1 182 ? -0.691 -18.416 -24.402 1.00 94.19 182 ARG A CA 1
ATOM 1403 C C . ARG A 1 182 ? 0.774 -18.253 -23.976 1.00 94.19 182 ARG A C 1
ATOM 1405 O O . ARG A 1 182 ? 1.344 -19.189 -23.417 1.00 94.19 182 ARG A O 1
ATOM 1412 N N . ASP A 1 183 ? 1.362 -17.090 -24.244 1.00 92.50 183 ASP A N 1
ATOM 1413 C CA . ASP A 1 183 ? 2.767 -16.801 -23.949 1.00 92.50 183 ASP A CA 1
ATOM 1414 C C . ASP A 1 183 ? 2.974 -16.151 -22.567 1.00 92.50 183 ASP A C 1
ATOM 1416 O O . ASP A 1 183 ? 4.111 -15.988 -22.115 1.00 92.50 183 ASP A O 1
ATOM 1420 N N . CYS A 1 184 ? 1.893 -15.879 -21.826 1.00 95.12 184 CYS A N 1
ATOM 1421 C CA . CYS A 1 184 ? 1.953 -15.383 -20.456 1.00 95.12 184 CYS A CA 1
ATOM 1422 C C . CYS A 1 184 ? 2.298 -16.518 -19.476 1.00 95.12 184 CYS A C 1
ATOM 1424 O O . CYS A 1 184 ? 1.435 -17.247 -18.984 1.00 95.12 184 CYS A O 1
ATOM 1426 N N . ARG A 1 185 ? 3.588 -16.679 -19.165 1.00 90.25 185 ARG A N 1
ATOM 1427 C CA . ARG A 1 185 ? 4.094 -17.762 -18.296 1.00 90.25 185 ARG A CA 1
ATOM 1428 C C . ARG A 1 185 ? 4.050 -17.416 -16.807 1.00 90.25 185 ARG A C 1
ATOM 1430 O O . ARG A 1 185 ? 5.071 -17.459 -16.121 1.00 90.25 185 ARG A O 1
ATOM 1437 N N . VAL A 1 186 ? 2.867 -17.089 -16.295 1.00 94.00 186 VAL A N 1
ATOM 1438 C CA . VAL A 1 186 ? 2.654 -16.852 -14.861 1.00 94.00 186 VAL A CA 1
ATOM 1439 C C . VAL A 1 186 ? 1.990 -18.056 -14.202 1.00 94.00 186 VAL A C 1
ATOM 1441 O O . VAL A 1 186 ? 0.896 -18.460 -14.574 1.00 94.00 186 VAL A O 1
ATOM 1444 N N . ASP A 1 187 ? 2.628 -18.589 -13.160 1.00 93.50 187 ASP A N 1
ATOM 1445 C CA . ASP A 1 187 ? 2.003 -19.574 -12.278 1.00 93.50 187 ASP A CA 1
ATOM 1446 C C . ASP A 1 187 ? 1.155 -18.872 -11.204 1.00 93.50 187 ASP A C 1
ATOM 1448 O O . ASP A 1 187 ? 1.667 -18.138 -10.346 1.00 93.50 187 ASP A O 1
ATOM 1452 N N . VAL A 1 188 ? -0.160 -19.093 -11.274 1.00 94.25 188 VAL A N 1
ATOM 1453 C CA . VAL A 1 188 ? -1.161 -18.529 -10.358 1.00 94.25 188 VAL A CA 1
ATOM 1454 C C . VAL A 1 188 ? -1.144 -19.240 -8.996 1.00 94.25 188 VAL A C 1
ATOM 1456 O O . VAL A 1 188 ? -1.524 -18.646 -7.986 1.00 94.25 188 VAL A O 1
ATOM 1459 N N . LYS A 1 189 ? -0.653 -20.482 -8.901 1.00 91.44 189 LYS A N 1
ATOM 1460 C CA . LYS A 1 189 ? -0.615 -21.238 -7.632 1.00 91.44 189 LYS A CA 1
ATOM 1461 C C . LYS A 1 189 ? 0.464 -20.716 -6.688 1.00 91.44 189 LYS A C 1
ATOM 1463 O O . LYS A 1 189 ? 0.244 -20.643 -5.479 1.00 91.44 189 LYS A O 1
ATOM 1468 N N . THR A 1 190 ? 1.600 -20.301 -7.236 1.00 93.44 190 THR A N 1
ATOM 1469 C CA . THR A 1 190 ? 2.721 -19.705 -6.486 1.00 93.44 190 THR A CA 1
ATOM 1470 C C . THR A 1 190 ? 2.626 -18.185 -6.360 1.00 93.44 190 THR A C 1
ATOM 1472 O O . THR A 1 190 ? 3.472 -17.550 -5.738 1.00 93.44 190 THR A O 1
ATOM 1475 N N . TRP A 1 191 ? 1.587 -17.570 -6.923 1.00 96.12 191 TRP A N 1
ATOM 1476 C CA . TRP A 1 191 ? 1.352 -16.138 -6.807 1.00 96.12 191 TRP A CA 1
ATOM 1477 C C . TRP A 1 191 ? 0.612 -15.809 -5.510 1.00 96.12 191 TRP A C 1
ATOM 1479 O O . TRP A 1 191 ? -0.604 -15.918 -5.445 1.00 96.12 191 TRP A O 1
ATOM 1489 N N . TYR A 1 192 ? 1.320 -15.405 -4.462 1.00 96.62 192 TYR A N 1
ATOM 1490 C CA . TYR A 1 192 ? 0.714 -15.163 -3.148 1.00 96.62 192 TYR A CA 1
ATOM 1491 C C . TYR A 1 192 ? -0.011 -13.816 -3.035 1.00 96.62 192 TYR A C 1
ATOM 1493 O O . TYR A 1 192 ? 0.237 -12.888 -3.799 1.00 96.62 192 TYR A O 1
ATOM 1501 N N . PHE A 1 193 ? -0.912 -13.705 -2.057 1.00 97.62 193 PHE A N 1
ATOM 1502 C CA . PHE A 1 193 ? -1.504 -12.436 -1.640 1.00 97.62 193 PHE A CA 1
ATOM 1503 C C . PHE A 1 193 ? -0.412 -11.412 -1.323 1.00 97.62 193 PHE A C 1
ATOM 1505 O O . PHE A 1 193 ? 0.578 -11.746 -0.666 1.00 97.62 193 PHE A O 1
ATOM 1512 N N . GLY A 1 194 ? -0.625 -10.167 -1.741 1.00 97.00 194 GLY A N 1
ATOM 1513 C CA . GLY A 1 194 ? 0.348 -9.095 -1.549 1.00 97.00 194 GLY A CA 1
ATOM 1514 C C . GLY A 1 194 ? 1.447 -9.071 -2.611 1.00 97.00 194 GLY A C 1
ATOM 1515 O O . GLY A 1 194 ? 2.482 -8.449 -2.400 1.00 97.00 194 GLY A O 1
ATOM 1516 N N . TRP A 1 195 ? 1.239 -9.763 -3.733 1.00 97.81 195 TRP A N 1
ATOM 1517 C CA . TRP A 1 195 ? 2.144 -9.757 -4.877 1.00 97.81 195 TRP A CA 1
ATOM 1518 C C . TRP A 1 195 ? 1.419 -9.340 -6.146 1.00 97.81 195 TRP A C 1
ATOM 1520 O O . TRP A 1 195 ? 0.249 -9.659 -6.351 1.00 97.81 195 TRP A O 1
ATOM 1530 N N . ALA A 1 196 ? 2.152 -8.699 -7.034 1.00 98.12 196 ALA A N 1
ATOM 1531 C CA . ALA A 1 196 ? 1.763 -8.257 -8.346 1.00 98.12 196 ALA A CA 1
ATOM 1532 C C . ALA A 1 196 ? 2.699 -8.853 -9.396 1.00 98.12 196 ALA A C 1
ATOM 1534 O O . ALA A 1 196 ? 3.872 -9.130 -9.136 1.00 98.12 196 ALA A O 1
ATOM 1535 N N . LYS A 1 197 ? 2.153 -9.073 -10.587 1.00 97.69 197 LYS A N 1
ATOM 1536 C CA . LYS A 1 197 ? 2.870 -9.578 -11.753 1.00 97.69 197 LYS A CA 1
ATOM 1537 C C . LYS A 1 197 ? 2.373 -8.845 -12.991 1.00 97.69 197 LYS A C 1
ATOM 1539 O O . LYS A 1 197 ? 1.202 -8.471 -13.073 1.00 97.69 197 LYS A O 1
ATOM 1544 N N . HIS A 1 198 ? 3.261 -8.690 -13.964 1.00 97.44 198 HIS A N 1
ATOM 1545 C CA . HIS A 1 198 ? 2.849 -8.338 -15.313 1.00 97.44 198 HIS A CA 1
ATOM 1546 C C . HIS A 1 198 ? 2.247 -9.570 -15.980 1.00 97.44 198 HIS A C 1
ATOM 1548 O O . HIS A 1 198 ? 2.866 -10.636 -15.998 1.00 97.44 198 HIS A O 1
ATOM 1554 N N . ILE A 1 199 ? 1.036 -9.417 -16.501 1.00 98.38 199 ILE A N 1
ATOM 1555 C CA . ILE A 1 199 ? 0.337 -10.456 -17.249 1.00 98.38 199 ILE A CA 1
ATOM 1556 C C . ILE A 1 199 ? -0.187 -9.897 -18.564 1.00 98.38 199 ILE A C 1
ATOM 1558 O O . ILE A 1 199 ? -0.290 -8.686 -18.754 1.00 98.38 199 ILE A O 1
ATOM 1562 N N . THR A 1 200 ? -0.580 -10.800 -19.441 1.00 98.44 200 THR A N 1
ATOM 1563 C CA . THR A 1 200 ? -1.342 -10.515 -20.650 1.00 98.44 200 THR A CA 1
ATOM 1564 C C . THR A 1 200 ? -2.486 -11.516 -20.730 1.00 98.44 200 THR A C 1
ATOM 1566 O O . THR A 1 200 ? -2.379 -12.649 -20.249 1.00 98.44 200 THR A O 1
ATOM 1569 N N . LEU A 1 201 ? -3.613 -11.086 -21.289 1.00 98.31 201 LEU A N 1
ATOM 1570 C CA . LEU A 1 201 ? -4.824 -11.892 -21.411 1.00 98.31 201 LEU A CA 1
ATOM 1571 C C . LEU A 1 201 ? -5.120 -12.198 -22.878 1.00 98.31 201 LEU A C 1
ATOM 1573 O O . LEU A 1 201 ? -4.806 -11.407 -23.768 1.00 98.31 201 LEU A O 1
ATOM 1577 N N . ALA A 1 202 ? -5.740 -13.347 -23.128 1.00 97.38 202 ALA A N 1
ATOM 1578 C CA . ALA A 1 202 ? -6.250 -13.700 -24.443 1.00 97.38 202 ALA A CA 1
ATOM 1579 C C . ALA A 1 202 ? -7.538 -12.910 -24.730 1.00 97.38 202 ALA A C 1
ATOM 1581 O O . ALA A 1 202 ? -8.555 -13.096 -24.060 1.00 97.38 202 ALA A O 1
ATOM 1582 N N . LEU A 1 203 ? -7.502 -12.045 -25.743 1.00 96.62 203 LEU A N 1
ATOM 1583 C CA . LEU A 1 203 ? -8.654 -11.300 -26.250 1.00 96.62 203 LEU A CA 1
ATOM 1584 C C . LEU A 1 203 ? -9.053 -11.821 -27.643 1.00 96.62 203 LEU A C 1
ATOM 1586 O O . LEU A 1 203 ? -8.230 -12.415 -28.345 1.00 96.62 203 LEU A O 1
ATOM 1590 N N . PRO A 1 204 ? -10.290 -11.559 -28.110 1.00 91.31 204 PRO A N 1
ATOM 1591 C CA . PRO A 1 204 ? -10.700 -11.907 -29.475 1.00 91.31 204 PRO A CA 1
ATOM 1592 C C . PRO A 1 204 ? -9.810 -11.289 -30.564 1.00 91.31 204 PRO A C 1
ATOM 1594 O O . PRO A 1 204 ? -9.669 -11.853 -31.645 1.00 91.31 204 PRO A O 1
ATOM 1597 N N . THR A 1 205 ? -9.200 -10.136 -30.277 1.00 91.62 205 THR A N 1
ATOM 1598 C CA . THR A 1 205 ? -8.305 -9.399 -31.181 1.00 91.62 205 THR A CA 1
ATOM 1599 C C . THR A 1 205 ? -6.836 -9.818 -31.069 1.00 91.62 205 THR A C 1
ATOM 1601 O O . THR A 1 205 ? -5.991 -9.217 -31.727 1.00 91.62 205 THR A O 1
ATOM 1604 N N . GLY A 1 206 ? -6.515 -10.810 -30.236 1.00 94.06 206 GLY A N 1
ATOM 1605 C CA . GLY A 1 206 ? -5.148 -11.233 -29.939 1.00 94.06 206 GLY A CA 1
ATOM 1606 C C . GLY A 1 206 ? -4.783 -11.040 -28.470 1.00 94.06 206 GLY A C 1
ATOM 1607 O O . GLY A 1 206 ? -5.639 -11.012 -27.592 1.00 94.06 206 GLY A O 1
ATOM 1608 N N . GLU A 1 207 ? -3.493 -10.943 -28.186 1.00 96.31 207 GLU A N 1
ATOM 1609 C CA . GLU A 1 207 ? -2.996 -10.721 -26.830 1.00 96.31 207 GLU A CA 1
ATOM 1610 C C . GLU A 1 207 ? -3.268 -9.281 -26.363 1.00 96.31 207 GLU A C 1
ATOM 1612 O O . GLU A 1 207 ? -3.170 -8.329 -27.143 1.00 96.31 207 GLU A O 1
ATOM 1617 N N . SER A 1 208 ? -3.645 -9.110 -25.093 1.00 98.00 208 SER A N 1
ATOM 1618 C CA . SER A 1 208 ? -3.797 -7.781 -24.499 1.00 98.00 208 SER A CA 1
ATOM 1619 C C . SER A 1 208 ? -2.452 -7.058 -24.390 1.00 98.00 208 SER A C 1
ATOM 1621 O O . SER A 1 208 ? -1.387 -7.671 -24.356 1.00 98.00 208 SER A O 1
ATOM 1623 N N . LEU A 1 209 ? -2.498 -5.737 -24.224 1.00 97.38 209 LEU A N 1
ATOM 1624 C CA . LEU A 1 209 ? -1.366 -4.978 -23.703 1.00 97.38 209 LEU A CA 1
ATOM 1625 C C . LEU A 1 209 ? -1.003 -5.481 -22.290 1.00 97.38 209 LEU A C 1
ATOM 1627 O O . LEU A 1 209 ? -1.856 -6.081 -21.619 1.00 97.38 209 LEU A O 1
ATOM 1631 N N . PRO A 1 210 ? 0.239 -5.246 -21.821 1.00 97.06 210 PRO A N 1
ATOM 1632 C CA . PRO A 1 210 ? 0.651 -5.636 -20.479 1.00 97.06 210 PRO A CA 1
ATOM 1633 C C . PRO A 1 210 ? -0.266 -5.050 -19.399 1.00 97.06 210 PRO A C 1
ATOM 1635 O O . PRO A 1 210 ? -0.533 -3.850 -19.371 1.00 97.06 210 PRO A O 1
ATOM 1638 N N . ILE A 1 211 ? -0.711 -5.909 -18.488 1.00 98.44 211 ILE A N 1
ATOM 1639 C CA . ILE A 1 211 ? -1.560 -5.585 -17.340 1.00 98.44 211 ILE A CA 1
ATOM 1640 C C . ILE A 1 211 ? -0.721 -5.757 -16.078 1.00 98.44 211 ILE A C 1
ATOM 1642 O O . ILE A 1 211 ? -0.117 -6.813 -15.870 1.00 98.44 211 ILE A O 1
ATOM 1646 N N . VAL A 1 212 ? -0.706 -4.743 -15.210 1.00 98.38 212 VAL A N 1
ATOM 1647 C CA . VAL A 1 212 ? -0.226 -4.917 -13.833 1.00 98.38 212 VAL A CA 1
ATOM 1648 C C . VAL A 1 212 ? -1.371 -5.528 -13.046 1.00 98.38 212 VAL A C 1
ATOM 1650 O O . VAL A 1 212 ? -2.381 -4.878 -12.774 1.00 98.38 212 VAL A O 1
ATOM 1653 N N . ALA A 1 213 ? -1.227 -6.799 -12.710 1.00 98.56 213 ALA A N 1
ATOM 1654 C CA . ALA A 1 213 ? -2.202 -7.529 -11.928 1.00 98.56 213 ALA A CA 1
ATOM 1655 C C . ALA A 1 213 ? -1.657 -7.717 -10.514 1.00 98.56 213 ALA A C 1
ATOM 1657 O O . ALA A 1 213 ? -0.495 -8.072 -10.354 1.00 98.56 213 ALA A O 1
ATOM 1658 N N . SER A 1 214 ? -2.475 -7.485 -9.493 1.00 98.06 214 SER A N 1
ATOM 1659 C CA . SER A 1 214 ? -2.113 -7.584 -8.076 1.00 98.06 214 SER A CA 1
ATOM 1660 C C . SER A 1 214 ? -3.052 -8.552 -7.370 1.00 98.06 214 SER A C 1
ATOM 1662 O O . SER A 1 214 ? -4.264 -8.364 -7.418 1.00 98.06 214 SER A O 1
ATOM 1664 N N . ARG A 1 215 ? -2.532 -9.597 -6.717 1.00 98.38 215 ARG A N 1
ATOM 1665 C CA . ARG A 1 215 ? -3.356 -10.546 -5.959 1.00 98.38 215 ARG A CA 1
ATOM 1666 C C . ARG A 1 215 ? -3.684 -9.966 -4.589 1.00 98.38 215 ARG A C 1
ATOM 1668 O O . ARG A 1 215 ? -2.840 -9.908 -3.691 1.00 98.38 215 ARG A O 1
ATOM 1675 N N . GLY A 1 216 ? -4.929 -9.552 -4.437 1.00 96.44 216 GLY A N 1
ATOM 1676 C CA . GLY A 1 216 ? -5.449 -8.863 -3.271 1.00 96.44 216 GLY A CA 1
ATOM 1677 C C . GLY A 1 216 ? -6.874 -8.386 -3.514 1.00 96.44 216 GLY A C 1
ATOM 1678 O O . GLY A 1 216 ? -7.526 -8.791 -4.477 1.00 96.44 216 GLY A O 1
ATOM 1679 N N . GLY A 1 217 ? -7.366 -7.534 -2.620 1.00 94.62 217 GLY A N 1
ATOM 1680 C CA . GLY A 1 217 ? -8.639 -6.855 -2.812 1.00 94.62 217 GLY A CA 1
ATOM 1681 C C . GLY A 1 217 ? -9.403 -6.563 -1.529 1.00 94.62 217 GLY A C 1
ATOM 1682 O O . GLY A 1 217 ? -9.048 -6.976 -0.418 1.00 94.62 217 GLY A O 1
ATOM 1683 N N . TYR A 1 218 ? -10.497 -5.835 -1.724 1.00 96.62 218 TYR A N 1
ATOM 1684 C CA . TYR A 1 218 ? -11.246 -5.143 -0.677 1.00 96.62 218 TYR A CA 1
ATOM 1685 C C . TYR A 1 218 ? -12.532 -5.881 -0.251 1.00 96.62 218 TYR A C 1
ATOM 1687 O O . TYR A 1 218 ? -13.549 -5.271 0.063 1.00 96.62 218 TYR A O 1
ATOM 1695 N N . THR A 1 219 ? -12.528 -7.217 -0.305 1.00 98.25 219 THR A N 1
ATOM 1696 C CA . THR A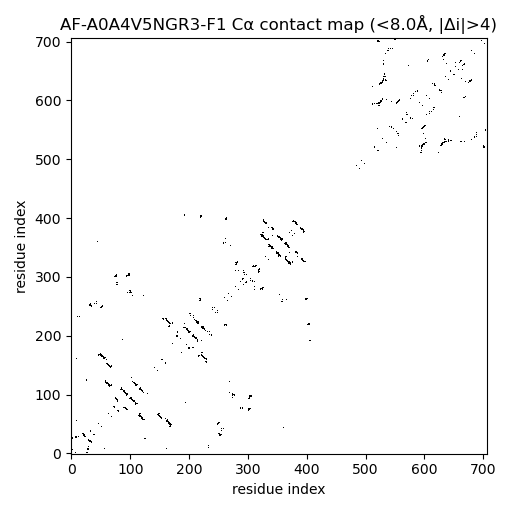 1 219 ? -13.714 -8.053 -0.002 1.00 98.25 219 THR A CA 1
ATOM 1697 C C . THR A 1 219 ? -13.481 -9.078 1.115 1.00 98.25 219 THR A C 1
ATOM 1699 O O . THR A 1 219 ? -14.417 -9.708 1.616 1.00 98.25 219 THR A O 1
ATOM 1702 N N 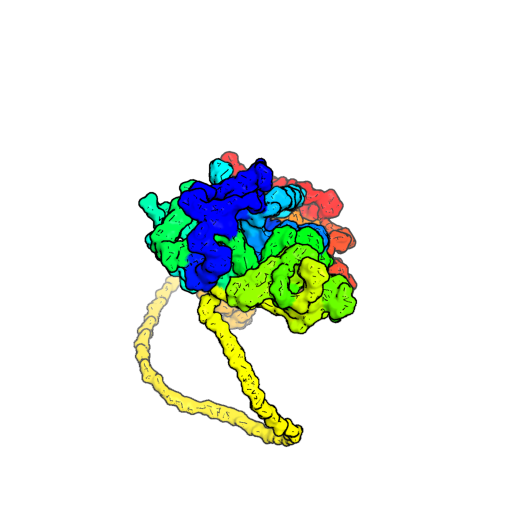. GLY A 1 220 ? -12.218 -9.281 1.500 1.00 96.56 220 GLY A N 1
ATOM 1703 C CA . GLY A 1 220 ? -11.794 -10.376 2.372 1.00 96.56 220 GLY A CA 1
ATOM 1704 C C . GLY A 1 220 ? -11.777 -11.753 1.696 1.00 96.56 220 GLY A C 1
ATOM 1705 O O . GLY A 1 220 ? -11.339 -12.708 2.331 1.00 96.56 220 GLY A O 1
ATOM 1706 N N . GLU A 1 221 ? -12.218 -11.879 0.442 1.00 98.00 221 GLU A N 1
ATOM 1707 C CA . GLU A 1 221 ? -11.997 -13.079 -0.372 1.00 98.00 221 GLU A CA 1
ATOM 1708 C C . GLU A 1 221 ? -10.625 -13.033 -1.062 1.00 98.00 221 GLU A C 1
ATOM 1710 O O . GLU A 1 221 ? -9.943 -12.007 -1.064 1.00 98.00 221 GLU A O 1
ATOM 1715 N N . ASP A 1 222 ? -10.211 -14.163 -1.635 1.00 97.75 222 ASP A N 1
ATOM 1716 C CA . ASP A 1 222 ? -9.116 -14.176 -2.605 1.00 97.75 222 ASP A CA 1
ATOM 1717 C C . ASP A 1 222 ? -9.530 -13.460 -3.900 1.00 97.75 222 ASP A C 1
ATOM 1719 O O . ASP A 1 222 ? -10.720 -13.350 -4.212 1.00 97.75 222 ASP A O 1
ATOM 1723 N N . GLY A 1 223 ? -8.557 -12.964 -4.657 1.00 98.12 223 GLY A N 1
ATOM 1724 C CA . GLY A 1 223 ? -8.847 -12.209 -5.866 1.00 98.12 223 GLY A CA 1
ATOM 1725 C C . GLY A 1 223 ? -7.668 -11.420 -6.405 1.00 98.12 223 GLY A C 1
ATOM 1726 O O . GLY A 1 223 ? -6.564 -11.468 -5.864 1.00 98.12 223 GLY A O 1
ATOM 1727 N N . PHE A 1 224 ? -7.928 -10.699 -7.490 1.00 98.69 224 PHE A N 1
ATOM 1728 C CA . PHE A 1 224 ? -6.949 -9.905 -8.218 1.00 98.69 224 PHE A CA 1
ATOM 1729 C C . PHE A 1 224 ? -7.521 -8.536 -8.571 1.00 98.69 224 PHE A C 1
ATOM 1731 O O . PHE A 1 224 ? -8.703 -8.422 -8.890 1.00 98.69 224 PHE A O 1
ATOM 1738 N N . GLU A 1 225 ? -6.677 -7.515 -8.557 1.00 98.56 225 GLU A N 1
ATOM 1739 C CA . GLU A 1 225 ? -6.945 -6.204 -9.140 1.00 98.56 225 GLU A CA 1
ATOM 1740 C C . GLU A 1 225 ? -6.084 -6.040 -10.391 1.00 98.56 225 GLU A C 1
ATOM 1742 O O . GLU A 1 225 ? -4.889 -6.331 -10.359 1.00 98.56 225 GLU A O 1
ATOM 1747 N N . LEU A 1 226 ? -6.696 -5.639 -11.504 1.00 98.75 226 LEU A N 1
ATOM 1748 C CA . LEU A 1 226 ? -6.064 -5.579 -12.821 1.00 98.75 226 LEU A CA 1
ATOM 1749 C C . LEU A 1 226 ? -6.059 -4.131 -13.312 1.00 98.75 226 LEU A C 1
ATOM 1751 O O . LEU A 1 226 ? -7.127 -3.584 -13.598 1.00 98.75 226 LEU A O 1
ATOM 1755 N N . SER A 1 227 ? -4.873 -3.526 -13.403 1.00 98.62 227 SER A N 1
ATOM 1756 C CA . SER A 1 227 ? -4.665 -2.214 -14.024 1.00 98.62 227 SER A CA 1
ATOM 1757 C C . SER A 1 227 ? -4.522 -2.384 -15.532 1.00 98.62 227 SER A C 1
ATOM 1759 O O . SER A 1 227 ? -3.627 -3.091 -16.000 1.00 98.62 227 SER A O 1
ATOM 1761 N N . ILE A 1 228 ? -5.437 -1.783 -16.290 1.00 98.56 228 ILE A N 1
ATOM 1762 C CA . ILE A 1 228 ? -5.618 -2.070 -17.715 1.00 98.56 228 ILE A CA 1
ATOM 1763 C C . ILE A 1 228 ? -5.511 -0.777 -18.514 1.00 98.56 228 ILE A C 1
ATOM 1765 O O . ILE A 1 228 ? -6.074 0.253 -18.142 1.00 98.56 228 ILE A O 1
ATOM 1769 N N . HIS A 1 229 ? -4.820 -0.848 -19.649 1.00 97.75 229 HIS A N 1
ATOM 1770 C CA . HIS A 1 229 ? -4.744 0.259 -20.591 1.00 97.75 229 HIS A CA 1
ATOM 1771 C C . HIS A 1 229 ? -6.159 0.734 -20.999 1.00 97.75 229 HIS A C 1
ATOM 1773 O O . HIS A 1 229 ? -7.033 -0.103 -21.266 1.00 97.75 229 HIS A O 1
ATOM 1779 N N . PRO A 1 230 ? -6.427 2.053 -21.078 1.00 96.38 230 PRO A N 1
ATOM 1780 C CA . PRO A 1 230 ? -7.779 2.565 -21.321 1.00 96.38 230 PRO A CA 1
ATOM 1781 C C . PRO A 1 230 ? -8.395 2.060 -22.633 1.00 96.38 230 PRO A C 1
ATOM 1783 O O . PRO A 1 230 ? -9.593 1.800 -22.675 1.00 96.38 230 PRO A O 1
ATOM 1786 N N . SER A 1 231 ? -7.583 1.820 -23.670 1.00 95.75 231 SER A N 1
ATOM 1787 C CA . SER A 1 231 ? -8.057 1.303 -24.967 1.00 95.75 231 SER A CA 1
ATOM 1788 C C . SER A 1 231 ? -8.530 -0.158 -24.964 1.00 95.75 231 SER A C 1
ATOM 1790 O O . SER A 1 231 ? -9.031 -0.620 -25.984 1.00 95.75 231 SER A O 1
ATOM 1792 N N . GLN A 1 232 ? -8.332 -0.904 -23.871 1.00 97.12 232 GLN A N 1
ATOM 1793 C CA . GLN A 1 232 ? -8.674 -2.332 -23.784 1.00 97.12 232 GLN A CA 1
ATOM 1794 C C . GLN A 1 232 ? -9.459 -2.695 -22.518 1.00 97.12 232 GLN A C 1
ATOM 1796 O O . GLN A 1 232 ? -9.685 -3.874 -22.249 1.00 97.12 232 GLN A O 1
ATOM 1801 N N . THR A 1 233 ? -9.854 -1.711 -21.708 1.00 97.50 233 THR A N 1
ATOM 1802 C CA . THR A 1 233 ? -10.489 -1.978 -20.407 1.00 97.50 233 THR A CA 1
ATOM 1803 C C . THR A 1 233 ? -11.826 -2.708 -20.559 1.00 97.50 233 THR A C 1
ATOM 1805 O O . THR A 1 233 ? -12.096 -3.660 -19.827 1.00 97.50 233 THR A O 1
ATOM 1808 N N . ASP A 1 234 ? -12.643 -2.293 -21.525 1.00 96.06 234 ASP A N 1
ATOM 1809 C CA . ASP A 1 234 ? -13.902 -2.942 -21.897 1.00 96.06 234 ASP A CA 1
ATOM 1810 C C . ASP A 1 234 ? -13.676 -4.353 -22.454 1.00 96.06 234 ASP A C 1
ATOM 1812 O O . ASP A 1 234 ? -14.249 -5.312 -21.937 1.00 96.06 234 ASP A O 1
ATOM 1816 N N . ALA A 1 235 ? -12.769 -4.499 -23.423 1.00 97.25 235 ALA A N 1
ATOM 1817 C CA . ALA A 1 235 ? -12.446 -5.772 -24.057 1.00 97.25 235 ALA A CA 1
ATOM 1818 C C . ALA A 1 235 ? -11.933 -6.811 -23.048 1.00 97.25 235 ALA A C 1
ATOM 1820 O O . ALA A 1 235 ? -12.327 -7.976 -23.102 1.00 97.25 235 ALA A O 1
ATOM 1821 N N . VAL A 1 236 ? -11.092 -6.396 -22.095 1.00 98.44 236 VAL A N 1
ATOM 1822 C CA . VAL A 1 236 ? -10.601 -7.263 -21.014 1.00 98.44 236 VAL A CA 1
ATOM 1823 C C . VAL A 1 236 ? -11.739 -7.691 -20.084 1.00 98.44 236 VAL A C 1
ATOM 1825 O O . VAL A 1 236 ? -11.853 -8.877 -19.765 1.00 98.44 236 VAL A O 1
ATOM 1828 N N . ALA A 1 237 ? -12.599 -6.761 -19.657 1.00 98.25 237 ALA A N 1
ATOM 1829 C CA . ALA A 1 237 ? -13.722 -7.087 -18.779 1.00 98.25 237 ALA A CA 1
ATOM 1830 C C . ALA A 1 237 ? -14.714 -8.049 -19.456 1.00 98.25 237 ALA A C 1
ATOM 1832 O O . ALA A 1 237 ? -15.136 -9.036 -18.845 1.00 98.25 237 ALA A O 1
ATOM 1833 N N . GLU A 1 238 ? -15.045 -7.807 -20.725 1.00 97.31 238 GLU A N 1
ATOM 1834 C CA . GLU A 1 238 ? -15.906 -8.691 -21.513 1.00 97.31 238 GLU A CA 1
ATOM 1835 C C . GLU A 1 238 ? -15.271 -10.065 -21.736 1.00 97.31 238 GLU A C 1
ATOM 1837 O O . GLU A 1 238 ? -15.948 -11.080 -21.570 1.00 97.31 238 GLU A O 1
ATOM 1842 N N . ALA A 1 239 ? -13.973 -10.134 -22.047 1.00 97.00 239 ALA A N 1
ATOM 1843 C CA . ALA A 1 239 ? -13.270 -11.403 -22.224 1.00 97.00 239 ALA A CA 1
ATOM 1844 C C . ALA A 1 239 ? -13.315 -12.266 -20.950 1.00 97.00 239 ALA A C 1
ATOM 1846 O O . ALA A 1 239 ? -13.583 -13.468 -21.029 1.00 97.00 239 ALA A O 1
ATOM 1847 N N . LEU A 1 240 ? -13.135 -11.664 -19.769 1.00 98.38 240 LEU A N 1
ATOM 1848 C CA . LEU A 1 240 ? -13.265 -12.365 -18.486 1.00 98.38 240 LEU A CA 1
ATOM 1849 C C . LEU A 1 240 ? -14.698 -12.868 -18.252 1.00 98.38 240 LEU A C 1
ATOM 1851 O O . LEU A 1 240 ? -14.894 -14.040 -17.927 1.00 98.38 240 LEU A O 1
ATOM 1855 N N . LEU A 1 241 ? -15.708 -12.013 -18.451 1.00 97.88 241 LEU A N 1
ATOM 1856 C CA . LEU A 1 241 ? -17.124 -12.375 -18.284 1.00 97.88 241 LEU A CA 1
ATOM 1857 C C . LEU A 1 241 ? -17.547 -13.507 -19.231 1.00 97.88 241 LEU A C 1
ATOM 1859 O O . LEU A 1 241 ? -18.215 -14.455 -18.808 1.00 97.88 241 LEU A O 1
ATOM 1863 N N . ASN A 1 242 ? -17.131 -13.425 -20.494 1.00 95.69 242 ASN A N 1
ATOM 1864 C CA . ASN A 1 242 ? -17.485 -14.389 -21.530 1.00 95.69 242 ASN A CA 1
ATOM 1865 C C . ASN A 1 242 ? -16.776 -15.732 -21.329 1.00 95.69 242 ASN A C 1
ATOM 1867 O O . ASN A 1 242 ? -17.423 -16.775 -21.402 1.00 95.69 242 ASN A O 1
ATOM 1871 N N . SER A 1 243 ? -15.471 -15.721 -21.038 1.00 93.88 243 SER A N 1
ATOM 1872 C CA . SER A 1 243 ? -14.687 -16.953 -20.855 1.00 93.88 243 SER A CA 1
ATOM 1873 C C . SER A 1 243 ? -15.080 -17.732 -19.596 1.00 93.88 243 SER A C 1
ATOM 1875 O O . SER A 1 243 ? -15.097 -18.964 -19.612 1.00 93.88 243 SER A O 1
ATOM 1877 N N . ALA A 1 244 ? -15.435 -17.039 -18.510 1.00 96.94 244 ALA A N 1
ATOM 1878 C CA . ALA A 1 244 ? -15.873 -17.676 -17.271 1.00 96.94 244 ALA A CA 1
ATOM 1879 C C . ALA A 1 244 ? -17.333 -18.157 -17.326 1.00 96.94 244 ALA A C 1
ATOM 1881 O O . ALA A 1 244 ? -17.673 -19.173 -16.712 1.00 96.94 244 ALA A O 1
ATOM 1882 N N . GLY A 1 245 ? -18.191 -17.421 -18.040 1.00 96.06 245 GLY A N 1
ATOM 1883 C CA . GLY A 1 245 ? -19.633 -17.636 -18.083 1.00 96.06 245 GLY A CA 1
ATOM 1884 C C . GLY A 1 245 ? -20.367 -17.156 -16.821 1.00 96.06 245 GLY A C 1
ATOM 1885 O O . GLY A 1 245 ? -19.815 -17.088 -15.717 1.00 96.06 245 GLY A O 1
ATOM 1886 N N . LYS A 1 246 ? -21.669 -16.870 -16.972 1.00 94.00 246 LYS A N 1
ATOM 1887 C CA . LYS A 1 246 ? -22.541 -16.291 -15.921 1.00 94.00 246 LYS A CA 1
ATOM 1888 C C . LYS A 1 246 ? -22.729 -17.174 -14.681 1.00 94.00 246 LYS A C 1
ATOM 1890 O O . LYS A 1 246 ? -23.212 -16.695 -13.650 1.00 94.00 246 LYS A O 1
ATOM 1895 N N . ASP A 1 247 ? -22.368 -18.451 -14.777 1.00 96.19 247 ASP A N 1
ATOM 1896 C CA . ASP A 1 247 ? -22.442 -19.406 -13.671 1.00 96.19 247 ASP A CA 1
ATOM 1897 C C . ASP A 1 247 ? -21.256 -19.307 -12.713 1.00 96.19 247 ASP A C 1
ATOM 1899 O O . ASP A 1 247 ? -21.386 -19.743 -11.566 1.00 96.19 247 ASP A O 1
ATOM 1903 N N . LYS A 1 248 ? -20.137 -18.715 -13.154 1.00 98.06 248 LYS A N 1
ATOM 1904 C CA . LYS A 1 248 ? -18.910 -18.553 -12.361 1.00 98.06 248 LYS A CA 1
ATOM 1905 C C . LYS A 1 248 ? -18.576 -17.097 -12.066 1.00 98.06 248 LYS A C 1
ATOM 1907 O O . LYS A 1 248 ? -18.145 -16.811 -10.952 1.00 98.06 248 LYS A O 1
ATOM 1912 N N . LEU A 1 249 ? -18.789 -16.199 -13.029 1.00 98.56 249 LEU A N 1
ATOM 1913 C CA . LEU A 1 249 ? -18.453 -14.782 -12.909 1.00 98.56 249 LEU A CA 1
ATOM 1914 C C . LEU A 1 249 ? -19.669 -13.896 -13.174 1.00 98.56 249 LEU A C 1
ATOM 1916 O O . LEU A 1 249 ? -20.391 -14.087 -14.152 1.00 98.56 249 LEU A O 1
ATOM 1920 N N . ARG A 1 250 ? -19.875 -12.898 -12.311 1.00 98.19 250 ARG A N 1
ATOM 1921 C CA . ARG A 1 250 ? -20.892 -11.854 -12.495 1.00 98.19 250 ARG A CA 1
ATOM 1922 C C . ARG A 1 250 ? -20.345 -10.482 -12.153 1.00 98.19 250 ARG A C 1
ATOM 1924 O O . ARG A 1 250 ? -19.394 -10.362 -11.390 1.00 98.19 250 ARG A O 1
ATOM 1931 N N . LEU A 1 251 ? -20.975 -9.447 -12.692 1.00 98.50 251 LEU A N 1
ATOM 1932 C CA . LEU A 1 251 ? -20.724 -8.085 -12.247 1.00 98.50 251 LEU A CA 1
ATOM 1933 C C . LEU A 1 251 ? -21.294 -7.879 -10.837 1.00 98.50 251 LEU A C 1
ATOM 1935 O O . LEU A 1 251 ? -22.363 -8.393 -10.504 1.00 98.50 251 LEU A O 1
ATOM 1939 N N . ALA A 1 252 ? -20.591 -7.106 -10.015 1.00 98.25 252 ALA A N 1
ATOM 1940 C CA . ALA A 1 252 ? -21.057 -6.711 -8.691 1.00 98.25 252 ALA A CA 1
ATOM 1941 C C . ALA A 1 252 ? -20.798 -5.222 -8.438 1.00 98.25 252 ALA A C 1
ATOM 1943 O O . ALA A 1 252 ? -19.876 -4.621 -8.990 1.00 98.25 252 ALA A O 1
ATOM 1944 N N . GLY A 1 253 ? -21.678 -4.611 -7.645 1.00 97.44 253 GLY A N 1
ATOM 1945 C CA . GLY A 1 253 ? -21.680 -3.173 -7.389 1.00 97.44 253 GLY A CA 1
ATOM 1946 C C . GLY A 1 253 ? -21.234 -2.795 -5.978 1.00 97.44 253 GLY A C 1
ATOM 1947 O O . GLY A 1 253 ? -20.982 -3.647 -5.120 1.00 97.44 253 GLY A O 1
ATOM 1948 N N . LEU A 1 254 ? -21.188 -1.487 -5.726 1.00 96.12 254 LEU A N 1
ATOM 1949 C CA . LEU A 1 254 ? -20.756 -0.891 -4.459 1.00 96.12 254 LEU A CA 1
ATOM 1950 C C . LEU A 1 254 ? -21.533 -1.413 -3.243 1.00 96.12 254 LEU A C 1
ATOM 1952 O O . LEU A 1 254 ? -20.942 -1.566 -2.178 1.00 96.12 254 LEU A O 1
ATOM 1956 N N . GLY A 1 255 ? -22.823 -1.739 -3.381 1.00 95.44 255 GLY A N 1
ATOM 1957 C CA . GLY A 1 255 ? -23.620 -2.208 -2.244 1.00 95.44 255 GLY A CA 1
ATOM 1958 C C . GLY A 1 255 ? -23.174 -3.578 -1.712 1.00 95.44 255 GLY A C 1
ATOM 1959 O O . GLY A 1 255 ? -23.105 -3.784 -0.500 1.00 95.44 255 GLY A O 1
ATOM 1960 N N . ALA A 1 256 ? -22.803 -4.508 -2.599 1.00 97.75 256 ALA A N 1
ATOM 1961 C CA . ALA A 1 256 ? -22.209 -5.780 -2.180 1.00 97.75 256 ALA A CA 1
ATOM 1962 C C . ALA A 1 256 ? -20.804 -5.558 -1.596 1.00 97.75 256 ALA A C 1
ATOM 1964 O O . ALA A 1 256 ? -20.478 -6.113 -0.547 1.00 97.75 256 ALA A O 1
ATOM 1965 N N . ARG A 1 257 ? -20.000 -4.688 -2.226 1.00 97.50 257 ARG A N 1
ATOM 1966 C CA . ARG A 1 257 ? -18.639 -4.356 -1.772 1.00 97.50 257 ARG A CA 1
ATOM 1967 C C . ARG A 1 257 ? -18.619 -3.778 -0.351 1.00 97.50 257 ARG A C 1
ATOM 1969 O O . ARG A 1 257 ? -17.784 -4.200 0.443 1.00 97.50 257 ARG A O 1
ATOM 1976 N N . ASP A 1 258 ? -19.551 -2.886 -0.006 1.00 96.94 258 ASP A N 1
ATOM 1977 C CA . ASP A 1 258 ? -19.618 -2.263 1.328 1.00 96.94 258 ASP A CA 1
ATOM 1978 C C . ASP A 1 258 ? -19.896 -3.279 2.451 1.00 96.94 258 ASP A C 1
ATOM 1980 O O . ASP A 1 258 ? -19.284 -3.232 3.516 1.00 96.94 258 ASP A O 1
ATOM 1984 N N . SER A 1 259 ? -20.751 -4.273 2.207 1.00 97.88 259 SER A N 1
ATOM 1985 C CA . SER A 1 259 ? -20.974 -5.339 3.195 1.00 97.88 259 SER A CA 1
ATOM 1986 C C . SER A 1 259 ? -19.798 -6.323 3.281 1.00 97.88 259 SER A C 1
ATOM 1988 O O . SER A 1 259 ? -19.436 -6.747 4.379 1.00 97.88 259 SER A O 1
ATOM 1990 N N . LEU A 1 260 ? -19.155 -6.658 2.154 1.00 98.69 260 LEU A N 1
ATOM 1991 C CA . LEU A 1 260 ? -17.975 -7.537 2.116 1.00 98.69 260 LEU A CA 1
ATOM 1992 C C . LEU A 1 260 ? -16.779 -6.931 2.867 1.00 98.69 260 LEU A C 1
ATOM 1994 O O . LEU A 1 260 ? -16.178 -7.600 3.714 1.00 98.69 260 LEU A O 1
ATOM 1998 N N . ARG A 1 261 ? -16.456 -5.657 2.599 1.00 98.25 261 ARG A N 1
ATOM 1999 C CA . ARG A 1 261 ? -15.351 -4.942 3.263 1.00 98.25 261 ARG A CA 1
ATOM 2000 C C . ARG A 1 261 ? -15.606 -4.767 4.755 1.00 98.25 261 ARG A C 1
ATOM 2002 O O . ARG A 1 261 ? -14.675 -4.888 5.552 1.00 98.25 261 ARG A O 1
ATOM 2009 N N . LEU A 1 262 ? -16.862 -4.515 5.144 1.00 98.44 262 LEU A N 1
ATOM 2010 C CA . LEU A 1 262 ? -17.223 -4.332 6.546 1.00 98.44 262 LEU A CA 1
ATOM 2011 C C . LEU A 1 262 ? -17.057 -5.641 7.318 1.00 98.44 262 LEU A C 1
ATOM 2013 O O . LEU A 1 262 ? -16.464 -5.641 8.393 1.00 98.44 262 LEU A O 1
ATOM 2017 N N . GLU A 1 263 ? -17.491 -6.769 6.748 1.00 98.69 263 GLU A N 1
ATOM 2018 C CA . GLU A 1 263 ? -17.229 -8.097 7.316 1.00 98.69 263 GLU A CA 1
ATOM 2019 C C . GLU A 1 263 ? -15.728 -8.397 7.437 1.00 98.69 263 GLU A C 1
ATOM 2021 O O . GLU A 1 263 ? -15.301 -9.011 8.418 1.00 98.69 263 GLU A O 1
ATOM 2026 N N . ALA A 1 264 ? -14.919 -7.917 6.491 1.00 98.25 264 ALA A N 1
ATOM 2027 C CA . ALA A 1 264 ? -13.463 -8.013 6.534 1.00 98.25 264 ALA A CA 1
ATOM 2028 C C . ALA A 1 264 ? -12.794 -6.989 7.483 1.00 98.25 264 ALA A C 1
ATOM 2030 O O . ALA A 1 264 ? -11.575 -7.020 7.653 1.00 98.25 264 ALA A O 1
ATOM 2031 N N . GLY A 1 265 ? -13.556 -6.096 8.128 1.00 97.75 265 GLY A N 1
ATOM 2032 C CA . GLY A 1 265 ? -13.040 -5.083 9.060 1.00 97.75 265 GLY A CA 1
ATOM 2033 C C . GLY A 1 265 ? -12.204 -3.974 8.406 1.00 97.75 265 GLY A C 1
ATOM 2034 O O . GLY A 1 265 ? -11.381 -3.335 9.074 1.00 97.75 265 GLY A O 1
ATOM 2035 N N . MET A 1 266 ? -12.370 -3.760 7.101 1.00 97.88 266 MET A N 1
ATOM 2036 C CA . MET A 1 266 ? -11.589 -2.792 6.332 1.00 97.88 266 MET A CA 1
ATOM 2037 C C . MET A 1 266 ? -12.161 -1.378 6.442 1.00 97.88 266 MET A C 1
ATOM 2039 O O . MET A 1 266 ? -13.376 -1.181 6.355 1.00 97.88 266 MET A O 1
ATOM 2043 N N . CYS A 1 267 ? -11.269 -0.402 6.617 1.00 98.00 267 CYS A N 1
ATOM 2044 C CA . CYS A 1 267 ? -11.611 1.017 6.663 1.00 98.00 267 CYS A CA 1
ATOM 2045 C C . CYS A 1 267 ? -12.089 1.523 5.311 1.00 98.00 267 CYS A C 1
ATOM 2047 O O . CYS A 1 267 ? -11.484 1.175 4.302 1.00 98.00 267 CYS A O 1
ATOM 2049 N N . LEU A 1 268 ? -13.091 2.396 5.311 1.00 96.50 268 LEU A N 1
ATOM 2050 C CA . LEU A 1 268 ? -13.450 3.243 4.181 1.00 96.50 268 LEU A CA 1
ATOM 2051 C C . LEU A 1 268 ? -13.086 4.697 4.509 1.00 96.50 268 LEU A C 1
ATOM 2053 O O . LEU A 1 268 ? -13.572 5.238 5.509 1.00 96.50 268 LEU A O 1
ATOM 2057 N N . TYR A 1 269 ? -12.234 5.322 3.694 1.00 96.75 269 TYR A N 1
ATOM 2058 C CA . TYR A 1 269 ? -11.863 6.723 3.890 1.00 96.75 269 TYR A CA 1
ATOM 2059 C C . TYR A 1 269 ? -13.090 7.646 3.856 1.00 96.75 269 TYR A C 1
ATOM 2061 O O . TYR A 1 269 ? -14.023 7.434 3.082 1.00 96.75 269 TYR A O 1
ATOM 2069 N N . GLY A 1 270 ? -13.101 8.659 4.723 1.00 95.25 270 GLY A N 1
ATOM 2070 C CA . GLY A 1 270 ? -14.217 9.586 4.919 1.00 95.25 270 GLY A CA 1
ATOM 2071 C C . GLY A 1 270 ? -15.281 9.074 5.891 1.00 95.25 270 GLY A C 1
ATOM 2072 O O . GLY A 1 270 ? -16.110 9.862 6.333 1.00 95.25 270 GLY A O 1
ATOM 2073 N N . HIS A 1 271 ? -15.233 7.788 6.254 1.00 96.75 271 HIS A N 1
ATOM 2074 C CA . HIS A 1 271 ? -16.121 7.175 7.245 1.00 96.75 271 HIS A CA 1
ATOM 2075 C C . HIS A 1 271 ? -15.327 6.668 8.453 1.00 96.75 271 HIS A C 1
ATOM 2077 O O . HIS A 1 271 ? -15.576 7.055 9.593 1.00 96.75 271 HIS A O 1
ATOM 2083 N N . ASP A 1 272 ? -14.356 5.783 8.205 1.00 98.31 272 ASP A N 1
ATOM 2084 C CA . ASP A 1 272 ? -13.541 5.139 9.240 1.00 98.31 272 ASP A CA 1
ATOM 2085 C C . ASP A 1 272 ? -12.154 5.775 9.391 1.00 98.31 272 ASP A C 1
ATOM 2087 O O . ASP A 1 272 ? -11.473 5.508 10.378 1.00 98.31 272 ASP A O 1
ATOM 2091 N N . LEU A 1 273 ? -11.723 6.567 8.406 1.00 98.25 273 LEU A N 1
ATOM 2092 C CA . LEU A 1 273 ? -10.446 7.277 8.378 1.00 98.25 273 LEU A CA 1
ATOM 2093 C C . LEU A 1 273 ? -10.673 8.713 7.922 1.00 98.25 273 LEU A C 1
ATOM 2095 O O . LEU A 1 273 ? -11.468 8.961 7.018 1.00 98.25 273 LEU A O 1
ATOM 2099 N N . ASP A 1 274 ? -9.940 9.629 8.536 1.00 97.62 274 ASP A N 1
ATOM 2100 C CA . ASP A 1 274 ? -9.857 11.032 8.163 1.00 97.62 274 ASP A CA 1
ATOM 2101 C C . ASP A 1 274 ? -8.542 11.627 8.696 1.00 97.62 274 ASP A C 1
ATOM 2103 O O . ASP A 1 274 ? -7.768 10.971 9.403 1.00 97.62 274 ASP A O 1
ATOM 2107 N N . GLU A 1 275 ? -8.313 12.901 8.400 1.00 97.88 275 GLU A N 1
ATOM 2108 C CA . GLU A 1 275 ? -7.133 13.651 8.841 1.00 97.88 275 GLU A CA 1
ATOM 2109 C C . GLU A 1 275 ? -7.067 13.870 10.364 1.00 97.88 275 GLU A C 1
ATOM 2111 O O . GLU A 1 275 ? -6.025 14.256 10.890 1.00 97.88 275 GLU A O 1
ATOM 2116 N N . SER A 1 276 ? -8.151 13.605 11.103 1.00 97.44 276 SER A N 1
ATOM 2117 C CA . SER A 1 276 ? -8.175 13.670 12.573 1.00 97.44 276 SER A CA 1
ATOM 2118 C C . SER A 1 276 ? -7.771 12.352 13.241 1.00 97.44 276 SER A C 1
ATOM 2120 O O . SER A 1 276 ? -7.731 12.258 14.469 1.00 97.44 276 SER A O 1
ATOM 2122 N N . THR A 1 277 ? -7.517 11.319 12.442 1.00 98.38 277 THR A N 1
ATOM 2123 C CA . THR A 1 277 ? -7.366 9.942 12.900 1.00 98.38 277 THR A CA 1
ATOM 2124 C C . THR A 1 277 ? -5.969 9.435 12.588 1.00 98.38 277 THR A C 1
ATOM 2126 O O . THR A 1 277 ? -5.547 9.455 11.435 1.00 98.38 277 THR A O 1
ATOM 2129 N N . THR A 1 278 ? -5.258 8.912 13.591 1.00 98.62 278 THR A N 1
ATOM 2130 C CA . THR A 1 278 ? -3.950 8.273 13.354 1.00 98.62 278 THR A CA 1
ATOM 2131 C C . THR A 1 278 ? -4.084 6.775 13.045 1.00 98.62 278 THR A C 1
ATOM 2133 O O . THR A 1 278 ? -5.055 6.126 13.464 1.00 98.62 278 THR A O 1
ATOM 2136 N N . PRO A 1 279 ? -3.072 6.143 12.416 1.00 98.31 279 PRO A N 1
ATOM 2137 C CA . PRO A 1 279 ? -3.049 4.691 12.234 1.00 98.31 279 PRO A CA 1
ATOM 2138 C C . PRO A 1 279 ? -3.169 3.889 13.541 1.00 98.31 279 PRO A C 1
ATOM 2140 O O . PRO A 1 279 ? -3.664 2.761 13.536 1.00 98.31 279 PRO A O 1
ATOM 2143 N N . VAL A 1 280 ? -2.731 4.433 14.683 1.00 97.88 280 VAL A N 1
ATOM 2144 C CA . VAL A 1 280 ? -2.823 3.740 15.981 1.00 97.88 280 VAL A CA 1
ATOM 2145 C C . VAL A 1 280 ? -4.255 3.731 16.502 1.00 97.88 280 VAL A C 1
ATOM 2147 O O . VAL A 1 280 ? -4.732 2.692 16.970 1.00 97.88 280 VAL A O 1
ATOM 2150 N N . GLU A 1 281 ? -4.952 4.862 16.394 1.00 98.31 281 GLU A N 1
ATOM 2151 C CA . GLU A 1 281 ? -6.371 4.967 16.742 1.00 98.31 281 GLU A CA 1
ATOM 2152 C C . GLU A 1 281 ? -7.222 4.088 15.825 1.00 98.31 281 GLU A C 1
ATOM 2154 O O . GLU A 1 281 ? -8.129 3.401 16.292 1.00 98.31 281 GLU A O 1
ATOM 2159 N N . ALA A 1 282 ? -6.888 4.033 14.534 1.00 98.25 282 ALA A N 1
ATOM 2160 C CA . ALA A 1 282 ? -7.572 3.205 13.543 1.00 98.25 282 ALA A CA 1
ATOM 2161 C C . ALA A 1 282 ? -7.327 1.693 13.683 1.00 98.25 282 ALA A C 1
ATOM 2163 O O . ALA A 1 282 ? -7.850 0.903 12.889 1.00 98.25 282 ALA A O 1
ATOM 2164 N N . SER A 1 283 ? -6.556 1.255 14.683 1.00 96.75 283 SER A N 1
ATOM 2165 C CA . SER A 1 283 ? -6.142 -0.146 14.837 1.00 96.75 283 SER A CA 1
ATOM 2166 C C . SER A 1 283 ? -5.373 -0.666 13.605 1.00 96.75 283 SER A C 1
ATOM 2168 O O . SER A 1 283 ? -5.445 -1.846 13.258 1.00 96.75 283 SER A O 1
ATOM 2170 N N . LEU A 1 284 ? -4.620 0.221 12.944 1.00 97.94 284 LEU A N 1
ATOM 2171 C CA . LEU A 1 284 ? -3.808 -0.026 11.748 1.00 97.94 284 LEU A CA 1
ATOM 2172 C C . LEU A 1 284 ? -2.302 -0.025 12.032 1.00 97.94 284 LEU A C 1
ATOM 2174 O O . LEU A 1 284 ? -1.504 -0.033 11.107 1.00 97.94 284 LEU A O 1
ATOM 2178 N N . SER A 1 285 ? -1.867 -0.097 13.294 1.00 96.75 285 SER A N 1
ATOM 2179 C CA . SER A 1 285 ? -0.439 -0.125 13.665 1.00 96.75 285 SER A CA 1
ATOM 2180 C C . SER A 1 285 ? 0.398 -1.198 12.948 1.00 96.75 285 SER A C 1
ATOM 2182 O O . SER A 1 285 ? 1.624 -1.137 12.964 1.00 96.75 285 SER A O 1
ATOM 2184 N N . TRP A 1 286 ? -0.241 -2.211 12.360 1.00 95.81 286 TRP A N 1
ATOM 2185 C CA . TRP A 1 286 ? 0.401 -3.264 11.580 1.00 95.81 286 TRP A CA 1
ATOM 2186 C C . TRP A 1 286 ? 0.980 -2.782 10.240 1.00 95.81 286 TRP A C 1
ATOM 2188 O O . TRP A 1 286 ? 1.896 -3.440 9.759 1.00 95.81 286 TRP A O 1
ATOM 2198 N N . ILE A 1 287 ? 0.540 -1.637 9.695 1.00 96.56 287 ILE A N 1
ATOM 2199 C CA . ILE A 1 287 ? 1.137 -1.028 8.485 1.00 96.56 287 ILE A CA 1
ATOM 2200 C C . ILE A 1 287 ? 2.518 -0.405 8.758 1.00 96.56 287 ILE A C 1
ATOM 2202 O O . ILE A 1 287 ? 3.220 -0.004 7.839 1.00 96.56 287 ILE A O 1
ATOM 2206 N N . ILE A 1 288 ? 2.904 -0.311 10.035 1.00 95.50 288 ILE A N 1
ATOM 2207 C CA . ILE A 1 288 ? 4.157 0.293 10.491 1.00 95.50 288 ILE A CA 1
ATOM 2208 C C . ILE A 1 288 ? 5.106 -0.844 10.890 1.00 95.50 288 ILE A C 1
ATOM 2210 O O . ILE A 1 288 ? 4.897 -1.464 11.948 1.00 95.50 288 ILE A O 1
ATOM 2214 N N . PRO A 1 289 ? 6.131 -1.176 10.087 1.00 93.00 289 PRO A N 1
ATOM 2215 C CA . PRO A 1 289 ? 7.048 -2.265 10.401 1.00 93.00 289 PRO A CA 1
ATOM 2216 C C . PRO A 1 289 ? 7.918 -1.911 11.608 1.00 93.00 289 PRO A C 1
ATOM 2218 O O . PRO A 1 289 ? 8.145 -0.743 11.913 1.00 93.00 289 PRO A O 1
ATOM 2221 N N . LYS A 1 290 ? 8.418 -2.928 12.324 1.00 91.19 290 LYS A N 1
ATOM 2222 C CA . LYS A 1 290 ? 9.109 -2.747 13.618 1.00 91.19 290 LYS A CA 1
ATOM 2223 C C . LYS A 1 290 ? 10.269 -1.748 13.559 1.00 91.19 290 LYS A C 1
ATOM 2225 O O . LYS A 1 290 ? 10.399 -0.959 14.489 1.00 91.19 290 LYS A O 1
ATOM 2230 N N . ARG A 1 291 ? 11.058 -1.760 12.478 1.00 87.75 291 ARG A N 1
ATOM 2231 C CA . ARG A 1 291 ? 12.206 -0.855 12.276 1.00 87.75 291 ARG A CA 1
ATOM 2232 C C . ARG A 1 291 ? 11.810 0.629 12.268 1.00 87.75 291 ARG A C 1
ATOM 2234 O O . ARG A 1 291 ? 12.594 1.468 12.674 1.00 87.75 291 ARG A O 1
ATOM 2241 N N . ARG A 1 292 ? 10.562 0.927 11.884 1.00 90.38 292 ARG A N 1
ATOM 2242 C CA . ARG A 1 292 ? 9.986 2.278 11.783 1.00 90.38 292 ARG A CA 1
ATOM 2243 C C . ARG A 1 292 ? 9.213 2.681 13.053 1.00 90.38 292 ARG A C 1
ATOM 2245 O O . ARG A 1 292 ? 8.494 3.670 13.049 1.00 90.38 292 ARG A O 1
ATOM 2252 N N . ARG A 1 293 ? 9.287 1.902 14.147 1.00 91.56 293 ARG A N 1
ATOM 2253 C CA . ARG A 1 293 ? 8.560 2.166 15.414 1.00 91.56 293 ARG A CA 1
ATOM 2254 C C . ARG A 1 293 ? 9.418 2.820 16.503 1.00 91.56 293 ARG A C 1
ATOM 2256 O O . ARG A 1 293 ? 9.046 2.764 17.674 1.00 91.56 293 ARG A O 1
ATOM 2263 N N . SER A 1 294 ? 10.555 3.406 16.148 1.00 85.06 294 SER A N 1
ATOM 2264 C CA . SER A 1 294 ? 11.399 4.196 17.050 1.00 85.06 294 SER A CA 1
ATOM 2265 C C . SER A 1 294 ? 11.744 5.526 16.396 1.00 85.06 294 SER A C 1
ATOM 2267 O O . SER A 1 294 ? 11.835 5.595 15.176 1.00 85.06 294 SER A O 1
ATOM 2269 N N . LEU A 1 295 ? 11.928 6.578 17.200 1.00 73.00 295 LEU A N 1
ATOM 2270 C CA . LEU A 1 295 ? 12.330 7.885 16.674 1.00 73.00 295 LEU A CA 1
ATOM 2271 C C . LEU A 1 295 ? 13.732 7.827 16.060 1.00 73.00 295 LEU A C 1
ATOM 2273 O O . LEU A 1 295 ? 13.958 8.465 15.049 1.00 73.00 295 LEU A O 1
ATOM 2277 N N . GLU A 1 296 ? 14.632 7.001 16.602 1.00 64.69 296 GLU A N 1
ATOM 2278 C CA . GLU A 1 296 ? 15.963 6.747 16.029 1.00 64.69 296 GLU A CA 1
ATOM 2279 C C . GLU A 1 296 ? 15.892 6.066 14.653 1.00 64.69 296 GLU A C 1
ATOM 2281 O O . GLU A 1 296 ? 16.573 6.484 13.725 1.00 64.69 296 GLU A O 1
ATOM 2286 N N . GLY A 1 297 ? 15.018 5.063 14.487 1.00 55.91 297 GLY A N 1
ATOM 2287 C CA . GLY A 1 297 ? 14.753 4.421 13.191 1.00 55.91 297 GLY A CA 1
ATOM 2288 C C . GLY A 1 297 ? 13.860 5.250 12.261 1.00 55.91 297 GLY A C 1
ATOM 2289 O O . GLY A 1 297 ? 13.703 4.910 11.094 1.00 55.91 297 GLY A O 1
ATOM 2290 N N . ALA A 1 298 ? 13.275 6.330 12.779 1.00 53.03 298 ALA A N 1
ATOM 2291 C CA . ALA A 1 298 ? 12.491 7.322 12.057 1.00 53.03 298 ALA A CA 1
ATOM 2292 C C . ALA A 1 298 ? 13.200 8.686 12.034 1.00 53.03 298 ALA A C 1
ATOM 2294 O O . ALA A 1 298 ? 12.543 9.708 11.880 1.00 53.03 298 ALA A O 1
ATOM 2295 N N . MET A 1 299 ? 14.526 8.738 12.206 1.00 40.50 299 MET A N 1
ATOM 2296 C CA . MET A 1 299 ? 15.281 9.980 12.002 1.00 40.50 299 MET A CA 1
ATOM 2297 C C . MET A 1 299 ? 15.462 10.317 10.514 1.00 40.50 299 MET A C 1
ATOM 2299 O O . MET A 1 299 ? 15.769 11.458 10.192 1.00 40.50 299 MET A O 1
ATOM 2303 N N . GLU A 1 300 ? 15.124 9.381 9.621 1.00 55.28 300 GLU A N 1
ATOM 2304 C CA . GLU A 1 300 ? 14.719 9.624 8.224 1.00 55.28 300 GLU A CA 1
ATOM 2305 C C . GLU A 1 300 ? 13.174 9.606 8.105 1.00 55.28 300 GLU A C 1
ATOM 2307 O O . GLU A 1 300 ? 12.594 8.898 7.285 1.00 55.28 300 GLU A O 1
ATOM 2312 N N . GLY A 1 301 ? 12.489 10.262 9.047 1.00 75.75 301 GLY A N 1
ATOM 2313 C CA . GLY A 1 301 ? 11.116 9.941 9.458 1.00 75.75 301 GLY A CA 1
ATOM 2314 C C . GLY A 1 301 ? 10.018 10.024 8.406 1.00 75.75 301 GLY A C 1
ATOM 2315 O O . GLY A 1 301 ? 10.121 10.725 7.407 1.00 75.75 301 GLY A O 1
ATOM 2316 N N . PHE A 1 302 ? 8.912 9.332 8.693 1.00 93.31 302 PHE A N 1
ATOM 2317 C CA . PHE A 1 302 ? 7.648 9.544 7.995 1.00 93.31 302 PHE A CA 1
ATOM 2318 C C . PHE A 1 302 ? 6.833 10.650 8.660 1.00 93.31 302 PHE A C 1
ATOM 2320 O O . PHE A 1 302 ? 6.923 10.872 9.870 1.00 93.31 302 PHE A O 1
ATOM 2327 N N . ASN A 1 303 ? 5.970 11.291 7.881 1.00 96.38 303 ASN A N 1
ATOM 2328 C CA . ASN A 1 303 ? 5.037 12.297 8.366 1.00 96.38 303 ASN A CA 1
ATOM 2329 C C . ASN A 1 303 ? 4.258 11.831 9.609 1.00 96.38 303 ASN A C 1
ATOM 2331 O O . ASN A 1 303 ? 3.547 10.824 9.592 1.00 96.38 303 ASN A O 1
ATOM 2335 N N . GLY A 1 304 ? 4.383 12.593 10.699 1.00 95.50 304 GLY A N 1
ATOM 2336 C CA . GLY A 1 304 ? 3.667 12.344 11.948 1.00 95.50 304 GLY A CA 1
ATOM 2337 C C . GLY A 1 304 ? 4.282 11.269 12.843 1.00 95.50 304 GLY A C 1
ATOM 2338 O O . GLY A 1 304 ? 3.648 10.860 13.822 1.00 95.50 304 GLY A O 1
ATOM 2339 N N . ALA A 1 305 ? 5.501 10.807 12.548 1.00 95.06 305 ALA A N 1
ATOM 2340 C CA . ALA A 1 305 ? 6.253 9.879 13.388 1.00 95.06 305 ALA A CA 1
ATOM 2341 C C . ALA A 1 305 ? 6.373 10.365 14.846 1.00 95.06 305 ALA A C 1
ATOM 2343 O O . ALA A 1 305 ? 6.222 9.567 15.774 1.00 95.06 305 ALA A O 1
ATOM 2344 N N . GLU A 1 306 ? 6.552 11.669 15.061 1.00 92.50 306 GLU A N 1
ATOM 2345 C CA . GLU A 1 306 ? 6.632 12.305 16.380 1.00 92.50 306 GLU A CA 1
ATOM 2346 C C . GLU A 1 306 ? 5.344 12.178 17.207 1.00 92.50 306 GLU A C 1
ATOM 2348 O O . GLU A 1 306 ? 5.406 12.191 18.434 1.00 92.50 306 GLU A O 1
ATOM 2353 N N . THR A 1 307 ? 4.191 11.990 16.560 1.00 95.62 307 THR A N 1
ATOM 2354 C CA . THR A 1 307 ? 2.910 11.725 17.231 1.00 95.62 307 THR A CA 1
ATOM 2355 C C . THR A 1 307 ? 2.644 10.225 17.327 1.00 95.62 307 THR A C 1
ATOM 2357 O O . THR A 1 307 ? 2.285 9.703 18.386 1.00 95.62 307 THR A O 1
ATOM 2360 N N . ILE A 1 308 ? 2.856 9.496 16.233 1.00 96.81 308 ILE A N 1
ATOM 2361 C CA . ILE A 1 308 ? 2.486 8.083 16.102 1.00 96.81 308 ILE A CA 1
ATOM 2362 C C . ILE A 1 308 ? 3.384 7.172 16.946 1.00 96.81 308 ILE A C 1
ATOM 2364 O O . ILE A 1 308 ? 2.892 6.232 17.576 1.00 96.81 308 ILE A O 1
ATOM 2368 N N . ILE A 1 309 ? 4.694 7.418 17.003 1.00 95.38 309 ILE A N 1
ATOM 2369 C CA . ILE A 1 309 ? 5.626 6.555 17.745 1.00 95.38 309 ILE A CA 1
ATOM 2370 C C . ILE A 1 309 ? 5.353 6.602 19.258 1.00 95.38 309 ILE A C 1
ATOM 2372 O O . ILE A 1 309 ? 5.247 5.530 19.872 1.00 95.38 309 ILE A O 1
ATOM 2376 N N . PRO A 1 310 ? 5.138 7.775 19.884 1.00 95.25 310 PRO A N 1
ATOM 2377 C CA . PRO A 1 310 ? 4.676 7.829 21.269 1.00 95.25 310 PRO A CA 1
ATOM 2378 C C . PRO A 1 310 ? 3.333 7.123 21.507 1.00 95.25 310 PRO A C 1
ATOM 2380 O O . PRO A 1 310 ? 3.150 6.522 22.567 1.00 95.25 310 PRO A O 1
ATOM 2383 N N . GLN A 1 311 ? 2.401 7.153 20.545 1.00 96.88 311 GLN A N 1
ATOM 2384 C CA . GLN A 1 311 ? 1.124 6.427 20.640 1.00 96.88 311 GLN A CA 1
ATOM 2385 C C . GLN A 1 311 ? 1.303 4.899 20.576 1.00 96.88 311 GLN A C 1
ATOM 2387 O O . GLN A 1 311 ? 0.582 4.161 21.254 1.00 96.88 311 GLN A O 1
ATOM 2392 N N . LEU A 1 312 ? 2.251 4.412 19.764 1.00 94.94 312 LEU A N 1
ATOM 2393 C CA . LEU A 1 312 ? 2.608 2.990 19.648 1.00 94.94 312 LEU A CA 1
ATOM 2394 C C . LEU A 1 312 ? 3.363 2.469 20.870 1.00 94.94 312 LEU A C 1
ATOM 2396 O O . LEU A 1 312 ? 3.269 1.284 21.207 1.00 94.94 312 LEU A O 1
ATOM 2400 N N . THR A 1 313 ? 4.152 3.337 21.496 1.00 93.25 313 THR A N 1
ATOM 2401 C CA . THR A 1 313 ? 4.974 2.974 22.643 1.00 93.25 313 THR A CA 1
ATOM 2402 C C . THR A 1 313 ? 4.060 2.596 23.813 1.00 93.25 313 THR A C 1
ATOM 2404 O O . THR A 1 313 ? 3.139 3.342 24.151 1.00 93.25 313 THR A O 1
ATOM 2407 N N . PRO A 1 314 ? 4.257 1.429 24.456 1.00 91.31 314 PRO A N 1
ATOM 2408 C CA . PRO A 1 314 ? 3.472 1.073 25.631 1.00 91.31 314 PRO A CA 1
ATOM 2409 C C . PRO A 1 314 ? 3.576 2.151 26.717 1.00 91.31 314 PRO A C 1
ATOM 2411 O O . PRO A 1 314 ? 4.673 2.640 26.988 1.00 91.31 314 PRO A O 1
ATOM 2414 N N . LYS A 1 315 ? 2.467 2.464 27.405 1.00 91.38 315 LYS A N 1
ATOM 2415 C CA . LYS A 1 315 ? 2.463 3.427 28.529 1.00 91.38 315 LYS A CA 1
ATOM 2416 C C . LYS A 1 315 ? 3.494 3.071 29.609 1.00 91.38 315 LYS A C 1
ATOM 2418 O O . LYS A 1 315 ? 4.142 3.948 30.163 1.00 91.38 315 LYS A O 1
ATOM 2423 N N . SER A 1 316 ? 3.732 1.776 29.835 1.00 92.81 316 SER A N 1
ATOM 2424 C CA . SER A 1 316 ? 4.763 1.274 30.758 1.00 92.81 316 SER A CA 1
ATOM 2425 C C . SER A 1 316 ? 6.207 1.595 30.343 1.00 92.81 316 SER A C 1
ATOM 2427 O O . SER A 1 316 ? 7.118 1.403 31.137 1.00 92.81 316 SER A O 1
ATOM 2429 N N . LYS A 1 317 ? 6.428 2.031 29.099 1.00 91.12 317 LYS A N 1
ATOM 2430 C CA . LYS A 1 317 ? 7.719 2.461 28.544 1.00 91.12 317 LYS A CA 1
ATOM 2431 C C . LYS A 1 317 ? 7.735 3.964 28.218 1.00 91.12 317 LYS A C 1
ATOM 2433 O O . LYS A 1 317 ? 8.533 4.392 27.395 1.00 91.12 317 LYS A O 1
ATOM 2438 N N . GLY A 1 318 ? 6.834 4.747 28.817 1.00 90.50 318 GLY A N 1
ATOM 2439 C CA . GLY A 1 318 ? 6.760 6.199 28.615 1.00 90.50 318 GLY A CA 1
ATOM 2440 C C . GLY A 1 318 ? 5.964 6.652 27.387 1.00 90.50 318 GLY A C 1
ATOM 2441 O O . GLY A 1 318 ? 5.998 7.830 27.051 1.00 90.50 318 GLY A O 1
ATOM 2442 N N . GLY A 1 319 ? 5.241 5.755 26.710 1.00 93.25 319 GLY A N 1
ATOM 2443 C CA . GLY A 1 319 ? 4.361 6.149 25.609 1.00 93.25 319 GLY A CA 1
ATOM 2444 C C . GLY A 1 319 ? 3.094 6.865 26.079 1.00 93.25 319 GLY A C 1
ATOM 2445 O O . GLY A 1 319 ? 2.589 6.616 27.175 1.00 93.25 319 GLY A O 1
ATOM 2446 N N . VAL A 1 320 ? 2.542 7.726 25.224 1.00 95.06 320 VAL A N 1
ATOM 2447 C CA . VAL A 1 320 ? 1.338 8.521 25.532 1.00 95.06 320 VAL A CA 1
ATOM 2448 C C . VAL A 1 320 ? 0.046 7.705 25.377 1.00 95.06 320 VAL A C 1
ATOM 2450 O O . VAL A 1 320 ? -0.948 7.949 26.064 1.00 95.06 320 VAL A O 1
ATOM 2453 N N . GLY A 1 321 ? 0.068 6.666 24.535 1.00 94.75 321 GLY A N 1
ATOM 2454 C CA . GLY A 1 321 ? -1.125 5.907 24.152 1.00 94.75 321 GLY A CA 1
ATOM 2455 C C . GLY A 1 321 ? -2.122 6.742 23.338 1.00 94.75 321 GLY A C 1
ATOM 2456 O O . GLY A 1 321 ? -1.773 7.779 22.794 1.00 94.75 321 GLY A O 1
ATOM 2457 N N . VAL A 1 322 ? -3.369 6.282 23.238 1.00 97.19 322 VAL A N 1
ATOM 2458 C CA . VAL A 1 322 ? -4.437 6.960 22.478 1.00 97.19 322 VAL A CA 1
ATOM 2459 C C . VAL A 1 322 ? -5.658 7.206 23.359 1.00 97.19 322 VAL A C 1
ATOM 2461 O O . VAL A 1 322 ? -5.820 6.548 24.388 1.00 97.19 322 VAL A O 1
ATOM 2464 N N . SER A 1 323 ? -6.518 8.144 22.960 1.00 96.44 323 SER A N 1
ATOM 2465 C CA . SER A 1 323 ? -7.762 8.478 23.670 1.00 96.44 323 SER A CA 1
ATOM 2466 C C . SER A 1 323 ? -8.961 7.648 23.197 1.00 96.44 323 SER A C 1
ATOM 2468 O O . SER A 1 323 ? -9.885 7.403 23.977 1.00 96.44 323 SER A O 1
ATOM 2470 N N . ARG A 1 324 ? -8.933 7.176 21.945 1.00 98.00 324 ARG A N 1
ATOM 2471 C CA . ARG A 1 324 ? -9.963 6.342 21.313 1.00 98.00 324 ARG A CA 1
ATOM 2472 C C . ARG A 1 324 ? -9.344 5.260 20.429 1.00 98.00 324 ARG A C 1
ATOM 2474 O O . ARG A 1 324 ? -8.199 5.377 19.999 1.00 98.00 324 ARG A O 1
ATOM 2481 N N . ARG A 1 325 ? -10.105 4.201 20.147 1.00 98.06 325 ARG A N 1
ATOM 2482 C CA . ARG A 1 325 ? -9.710 3.120 19.233 1.00 98.06 325 ARG A CA 1
ATOM 2483 C C . ARG A 1 325 ? -10.873 2.646 18.379 1.00 98.06 325 ARG A C 1
ATOM 2485 O O . ARG A 1 325 ? -11.993 2.530 18.878 1.00 98.06 325 ARG A O 1
ATOM 2492 N N . ARG A 1 326 ? -10.575 2.303 17.126 1.00 98.56 326 ARG A N 1
ATOM 2493 C CA . ARG A 1 326 ? -11.506 1.634 16.220 1.00 98.56 326 ARG A CA 1
ATOM 2494 C C . ARG A 1 326 ? -11.729 0.190 16.658 1.00 98.56 326 ARG A C 1
ATOM 2496 O O . ARG A 1 326 ? -10.770 -0.564 16.852 1.00 98.56 326 ARG A O 1
ATOM 2503 N N . VAL A 1 327 ? -12.995 -0.192 16.767 1.00 98.69 327 VAL A N 1
ATOM 2504 C CA . VAL A 1 327 ? -13.467 -1.517 17.177 1.00 98.69 327 VAL A CA 1
ATOM 2505 C C . VAL A 1 327 ? -14.551 -2.029 16.237 1.00 98.69 327 VAL A C 1
ATOM 2507 O O . VAL A 1 327 ? -15.220 -1.243 15.569 1.00 98.69 327 VAL A O 1
ATOM 2510 N N . GLY A 1 328 ? -14.743 -3.348 16.222 1.00 98.75 328 GLY A N 1
ATOM 2511 C CA . GLY A 1 328 ? -15.933 -3.969 15.654 1.00 98.75 328 GLY A CA 1
ATOM 2512 C C . GLY A 1 328 ? -17.014 -4.150 16.718 1.00 98.75 328 GLY A C 1
ATOM 2513 O O . GLY A 1 328 ? -16.704 -4.396 17.883 1.00 98.75 328 GLY A O 1
ATOM 2514 N N . LEU A 1 329 ? -18.280 -4.061 16.326 1.00 98.81 329 LEU A N 1
ATOM 2515 C CA . LEU A 1 329 ? -19.458 -4.249 17.167 1.00 98.81 329 LEU A CA 1
ATOM 2516 C C . LEU A 1 329 ? -20.420 -5.227 16.494 1.00 98.81 329 LEU A C 1
ATOM 2518 O O . LEU A 1 329 ? -20.702 -5.100 15.305 1.00 98.81 329 LEU A O 1
ATOM 2522 N N . VAL A 1 330 ? -20.972 -6.158 17.269 1.00 98.75 330 VAL A N 1
ATOM 2523 C CA . VAL A 1 330 ? -22.208 -6.869 16.913 1.00 98.75 330 VAL A CA 1
ATOM 2524 C C . VAL A 1 330 ? -23.349 -6.186 17.654 1.00 98.75 330 VAL A C 1
ATOM 2526 O O . VAL A 1 330 ? -23.259 -6.029 18.870 1.00 98.75 330 VAL A O 1
ATOM 2529 N N . VAL A 1 331 ? -24.395 -5.770 16.936 1.00 98.31 331 VAL A N 1
ATOM 2530 C CA . VAL A 1 331 ? -25.507 -4.968 17.474 1.00 98.31 331 VAL A CA 1
ATOM 2531 C C . VAL A 1 331 ? -26.822 -5.740 17.381 1.00 98.31 331 VAL A C 1
ATOM 2533 O O . VAL A 1 331 ? -27.205 -6.229 16.314 1.00 98.31 331 VAL A O 1
ATOM 2536 N N . GLU A 1 332 ? -27.549 -5.826 18.492 1.00 97.44 332 GLU A N 1
ATOM 2537 C CA . GLU A 1 332 ? -28.858 -6.475 18.538 1.00 97.44 332 GLU A CA 1
ATOM 2538 C C . GLU A 1 332 ? -29.978 -5.583 17.977 1.00 97.44 332 GLU A C 1
ATOM 2540 O O . GLU A 1 332 ? -30.008 -4.362 18.150 1.00 97.44 332 GLU A O 1
ATOM 2545 N N . GLY A 1 333 ? -30.970 -6.205 17.338 1.00 95.44 333 GLY A N 1
ATOM 2546 C CA . GLY A 1 333 ? -32.154 -5.511 16.838 1.00 95.44 333 GLY A CA 1
ATOM 2547 C C . GLY A 1 333 ? -31.916 -4.783 15.515 1.00 95.44 333 GLY A C 1
ATOM 2548 O O . GLY A 1 333 ? -31.717 -5.419 14.486 1.00 95.44 333 GLY A O 1
ATOM 2549 N N . ALA A 1 334 ? -32.028 -3.453 15.512 1.00 95.00 334 ALA A N 1
ATOM 2550 C CA . ALA A 1 334 ? -31.905 -2.659 14.289 1.00 95.00 334 ALA A CA 1
ATOM 2551 C C . ALA A 1 334 ? -30.428 -2.347 13.975 1.00 95.00 334 ALA A C 1
ATOM 2553 O O . ALA A 1 334 ? -29.674 -2.068 14.909 1.00 95.00 334 ALA A O 1
ATOM 2554 N N . PRO A 1 335 ? -30.012 -2.334 12.693 1.00 95.25 335 PRO A N 1
ATOM 2555 C CA . PRO A 1 335 ? -28.635 -2.027 12.325 1.00 95.25 335 PRO A CA 1
ATOM 2556 C C . PRO A 1 335 ? -28.268 -0.600 12.724 1.00 95.25 335 PRO A C 1
ATOM 2558 O O . PRO A 1 335 ? -28.967 0.357 12.374 1.00 95.25 335 PRO A O 1
ATOM 2561 N N . ALA A 1 336 ? -27.148 -0.465 13.428 1.00 97.06 336 ALA A N 1
ATOM 2562 C CA . ALA A 1 336 ? -26.535 0.826 13.671 1.00 97.06 336 ALA A CA 1
ATOM 2563 C C . ALA A 1 336 ? -25.925 1.351 12.369 1.00 97.06 336 ALA A C 1
ATOM 2565 O O . ALA A 1 336 ? -25.241 0.616 11.659 1.00 97.06 336 ALA A O 1
ATOM 2566 N N . ARG A 1 337 ? -26.202 2.611 12.045 1.00 95.75 337 ARG A N 1
ATOM 2567 C CA . ARG A 1 337 ? -25.612 3.306 10.899 1.00 95.75 337 ARG A CA 1
ATOM 2568 C C . ARG A 1 337 ? -24.573 4.298 11.393 1.00 95.75 337 ARG A C 1
ATOM 2570 O O . ARG A 1 337 ? -24.534 4.610 12.585 1.00 95.75 337 ARG A O 1
ATOM 2577 N N . GLU A 1 338 ? -23.751 4.772 10.468 1.00 97.44 338 GLU A N 1
ATOM 2578 C CA . GLU A 1 338 ? -22.842 5.884 10.712 1.00 97.44 338 GLU A CA 1
ATOM 2579 C C . GLU A 1 338 ? -23.555 7.017 11.454 1.00 97.44 338 GLU A C 1
ATOM 2581 O O . GLU A 1 338 ? -24.721 7.326 11.190 1.00 97.44 338 GLU A O 1
ATOM 2586 N N . GLY A 1 339 ? -22.870 7.598 12.431 1.00 97.50 339 GLY A N 1
ATOM 2587 C CA . GLY A 1 339 ? -23.441 8.655 13.249 1.00 97.50 339 GLY A CA 1
ATOM 2588 C C . GLY A 1 339 ? -24.005 8.181 14.583 1.00 97.50 339 GLY A C 1
ATOM 2589 O O . GLY A 1 339 ? -24.050 8.981 15.516 1.00 97.50 339 GLY A O 1
ATOM 2590 N N . ALA A 1 340 ? -24.405 6.910 14.697 1.00 98.31 340 ALA A N 1
ATOM 2591 C CA . ALA A 1 340 ? -25.030 6.391 15.910 1.00 98.31 340 ALA A CA 1
ATOM 2592 C C . ALA A 1 340 ? -24.081 6.462 17.117 1.00 98.31 340 ALA A C 1
ATOM 2594 O O . ALA A 1 340 ? -22.921 6.050 17.043 1.00 98.31 340 ALA A O 1
ATOM 2595 N N . GLU A 1 341 ? -24.590 6.970 18.237 1.00 98.69 341 GLU A N 1
ATOM 2596 C CA . GLU A 1 341 ? -23.831 7.085 19.481 1.00 98.69 341 GLU A CA 1
ATOM 2597 C C . GLU A 1 341 ? -23.622 5.710 20.113 1.00 98.69 341 GLU A C 1
ATOM 2599 O O . GLU A 1 341 ? -24.555 4.906 20.214 1.00 98.69 341 GLU A O 1
ATOM 2604 N N . VAL A 1 342 ? -22.398 5.463 20.571 1.00 98.75 342 VAL A N 1
ATOM 2605 C CA . VAL A 1 342 ? -22.059 4.318 21.414 1.00 98.75 342 VAL A CA 1
ATOM 2606 C C . VAL A 1 342 ? -22.037 4.807 22.855 1.00 98.75 342 VAL A C 1
ATOM 2608 O O . VAL A 1 342 ? -21.320 5.757 23.174 1.00 98.75 342 VAL A O 1
ATOM 2611 N N . VAL A 1 343 ? -22.812 4.162 23.720 1.00 98.44 343 VAL A N 1
ATOM 2612 C CA . VAL A 1 343 ? -22.938 4.506 25.138 1.00 98.44 343 VAL A CA 1
ATOM 2613 C C . VAL A 1 343 ? -22.527 3.332 26.025 1.00 98.44 343 VAL A C 1
ATOM 2615 O O . VAL A 1 343 ? -22.636 2.170 25.626 1.00 98.44 343 VAL A O 1
ATOM 2618 N N . ASP A 1 344 ? -22.032 3.635 27.220 1.00 96.69 344 ASP A N 1
ATOM 2619 C CA . ASP A 1 344 ? -21.772 2.632 28.255 1.00 96.69 344 ASP A CA 1
ATOM 2620 C C . ASP A 1 344 ? -23.055 2.246 29.020 1.00 96.69 344 ASP A C 1
ATOM 2622 O O . ASP A 1 344 ? -24.159 2.697 28.702 1.00 96.69 344 ASP A O 1
ATOM 2626 N N . GLU A 1 345 ? -22.918 1.397 30.041 1.00 92.69 345 GLU A N 1
ATOM 2627 C CA . GLU A 1 345 ? -24.032 0.945 30.885 1.00 92.69 345 GLU A CA 1
ATOM 2628 C C . GLU A 1 345 ? -24.738 2.099 31.621 1.00 92.69 345 GLU A C 1
ATOM 2630 O O . GLU A 1 345 ? -25.959 2.077 31.777 1.00 92.69 345 GLU A O 1
ATOM 2635 N N . SER A 1 346 ? -23.999 3.152 31.996 1.00 93.19 346 SER A N 1
ATOM 2636 C CA . SER A 1 346 ? -24.565 4.356 32.626 1.00 93.19 346 SER A CA 1
ATOM 2637 C C . SER A 1 346 ? -25.358 5.224 31.642 1.00 93.19 346 SER A C 1
ATOM 2639 O O . SER A 1 346 ? -26.126 6.098 32.044 1.00 93.19 346 SER A O 1
ATOM 2641 N N . GLY A 1 347 ? -25.205 4.973 30.338 1.00 92.88 347 GLY A N 1
ATOM 2642 C CA . GLY A 1 347 ? -25.777 5.782 29.271 1.00 92.88 347 GLY A CA 1
ATOM 2643 C C . GLY A 1 347 ? -24.913 6.969 28.859 1.00 92.88 347 GLY A C 1
ATOM 2644 O O . GLY A 1 347 ? -25.396 7.796 28.087 1.00 92.88 347 GLY A O 1
ATOM 2645 N N . SER A 1 348 ? -23.670 7.053 29.332 1.00 97.31 348 SER A N 1
ATOM 2646 C CA . SER A 1 348 ? -22.723 8.087 28.915 1.00 97.31 348 SER A CA 1
ATOM 2647 C C . SER A 1 348 ? -22.202 7.786 27.512 1.00 97.31 348 SER A C 1
ATOM 2649 O O . SER A 1 348 ? -21.897 6.635 27.199 1.00 97.31 348 SER A O 1
ATOM 2651 N N . VAL A 1 349 ? -22.074 8.807 26.661 1.00 98.44 349 VAL A N 1
ATOM 2652 C CA . VAL A 1 349 ? -21.512 8.644 25.311 1.00 98.44 349 VAL A CA 1
ATOM 2653 C C . VAL A 1 349 ? -20.015 8.358 25.412 1.00 98.44 349 VAL A C 1
ATOM 2655 O O . VAL A 1 349 ? -19.243 9.159 25.936 1.00 98.44 349 VAL A O 1
ATOM 2658 N N . VAL A 1 350 ? -19.603 7.206 24.889 1.00 98.50 350 VAL A N 1
ATOM 2659 C CA . VAL A 1 350 ? -18.216 6.717 24.918 1.00 98.50 350 VAL A CA 1
ATOM 2660 C C . VAL A 1 350 ? -17.630 6.497 23.528 1.00 98.50 350 VAL A C 1
ATOM 2662 O O . VAL A 1 350 ? -16.469 6.105 23.407 1.00 98.50 350 VAL A O 1
ATOM 2665 N N . GLY A 1 351 ? -18.407 6.730 22.473 1.00 98.38 351 GLY A N 1
ATOM 2666 C CA . GLY A 1 351 ? -17.960 6.524 21.106 1.00 98.38 351 GLY A CA 1
ATOM 2667 C C . GLY A 1 351 ? -19.027 6.814 20.063 1.00 98.38 351 GLY A C 1
ATOM 2668 O O . GLY A 1 351 ? -20.136 7.249 20.378 1.00 98.38 351 GLY A O 1
ATOM 2669 N N . LYS A 1 352 ? -18.686 6.543 18.805 1.00 98.62 352 LYS A N 1
ATOM 2670 C CA . LYS A 1 352 ? -19.564 6.772 17.655 1.00 98.62 352 LYS A CA 1
ATOM 2671 C C . LYS A 1 352 ? -19.315 5.735 16.566 1.00 98.62 352 LYS A C 1
ATOM 2673 O O . LYS A 1 352 ? -18.167 5.381 16.293 1.00 98.62 352 LYS A O 1
ATOM 2678 N N . VAL A 1 353 ? -20.396 5.250 15.965 1.00 98.81 353 VAL A N 1
ATOM 2679 C CA . VAL A 1 353 ? -20.370 4.336 14.819 1.00 98.81 353 VAL A CA 1
ATOM 2680 C C . VAL A 1 353 ? -19.914 5.083 13.568 1.00 98.81 353 VAL A C 1
ATOM 2682 O O . VAL A 1 353 ? -20.441 6.154 13.263 1.00 98.81 353 VAL A O 1
ATOM 2685 N N . THR A 1 354 ? -18.965 4.490 12.846 1.00 98.62 354 THR A N 1
ATOM 2686 C CA . THR A 1 354 ? -18.404 5.002 11.585 1.00 98.62 354 THR A CA 1
ATOM 2687 C C . THR A 1 354 ? -18.971 4.276 10.372 1.00 98.62 354 THR A C 1
ATOM 2689 O O . THR A 1 354 ? -19.344 4.902 9.393 1.00 98.62 354 THR A O 1
ATOM 2692 N N . SER A 1 355 ? -19.129 2.957 10.464 1.00 98.38 355 SER A N 1
ATOM 2693 C CA . SER A 1 355 ? -19.699 2.124 9.401 1.00 98.38 355 SER A CA 1
ATOM 2694 C C . SER A 1 355 ? -20.628 1.080 10.002 1.00 98.38 355 SER A C 1
ATOM 2696 O O . SER A 1 355 ? -20.336 0.546 11.068 1.00 98.38 355 SER A O 1
ATOM 2698 N N . GLY A 1 356 ? -21.729 0.734 9.335 1.00 97.75 356 GLY A N 1
ATOM 2699 C CA . GLY A 1 356 ? -22.616 -0.305 9.857 1.00 97.75 356 GLY A CA 1
ATOM 2700 C C . GLY A 1 356 ? -23.697 -0.778 8.895 1.00 97.75 356 GLY A C 1
ATOM 2701 O O . GLY A 1 356 ? -24.377 0.023 8.243 1.00 97.75 356 GLY A O 1
ATOM 2702 N N . CYS A 1 357 ? -23.873 -2.099 8.819 1.00 96.00 357 CYS A N 1
ATOM 2703 C CA . CYS A 1 357 ? -24.901 -2.750 8.013 1.00 96.00 357 CYS A CA 1
ATOM 2704 C C . CYS A 1 357 ? -25.258 -4.151 8.559 1.00 96.00 357 CYS A C 1
ATOM 2706 O O . CYS A 1 357 ? -24.527 -4.720 9.377 1.00 96.00 357 CYS A O 1
ATOM 2708 N N . PRO A 1 358 ? -26.384 -4.741 8.120 1.00 97.56 358 PRO A N 1
ATOM 2709 C CA . PRO A 1 358 ? -26.612 -6.176 8.269 1.00 97.56 358 PRO A CA 1
ATOM 2710 C C . PRO A 1 358 ? -25.521 -6.959 7.527 1.00 97.56 358 PRO A C 1
ATOM 2712 O O . PRO A 1 358 ? -25.234 -6.649 6.373 1.00 97.56 358 PRO A O 1
ATOM 2715 N N . SER A 1 359 ? -24.925 -7.958 8.174 1.00 98.00 359 SER A N 1
ATOM 2716 C CA . SER A 1 359 ? -23.972 -8.896 7.572 1.00 98.00 359 SER A CA 1
ATOM 2717 C C . SER A 1 359 ? -24.737 -10.053 6.920 1.00 98.00 359 SER A C 1
ATOM 2719 O O . SER A 1 359 ? -25.379 -10.824 7.646 1.00 98.00 359 SER A O 1
ATOM 2721 N N . PRO A 1 360 ? -24.679 -10.206 5.581 1.00 97.69 360 PRO A N 1
ATOM 2722 C CA . PRO A 1 360 ? -25.304 -11.336 4.898 1.00 97.69 360 PRO A CA 1
ATOM 2723 C C . PRO A 1 360 ? -24.693 -12.680 5.305 1.00 97.69 360 PRO A C 1
ATOM 2725 O O . PRO A 1 360 ? -25.427 -13.656 5.425 1.00 97.69 360 PRO A O 1
ATOM 2728 N N . THR A 1 361 ? -23.384 -12.730 5.580 1.00 98.31 361 THR A N 1
ATOM 2729 C CA . THR A 1 361 ? -22.700 -13.976 5.958 1.00 98.31 361 THR A CA 1
ATOM 2730 C C . THR A 1 361 ? -23.057 -14.428 7.375 1.00 98.31 361 THR A C 1
ATOM 2732 O O . THR A 1 361 ? -23.241 -15.617 7.623 1.00 98.31 361 THR A O 1
ATOM 2735 N N . LEU A 1 362 ? -23.141 -13.497 8.333 1.00 97.62 362 LEU A N 1
ATOM 2736 C CA . LEU A 1 362 ? -23.325 -13.829 9.752 1.00 97.62 362 LEU A CA 1
ATOM 2737 C C . LEU A 1 362 ? -24.790 -13.832 10.197 1.00 97.62 362 LEU A C 1
ATOM 2739 O O . LEU A 1 362 ? -25.079 -14.319 11.291 1.00 97.62 362 LEU A O 1
ATOM 2743 N N . GLY A 1 363 ? -25.698 -13.230 9.421 1.00 97.38 363 GLY A N 1
ATOM 2744 C CA . GLY A 1 363 ? -27.095 -13.034 9.823 1.00 97.38 363 GLY A CA 1
ATOM 2745 C C . GLY A 1 363 ? -27.256 -12.104 11.035 1.00 97.38 363 GLY A C 1
ATOM 2746 O O . GLY A 1 363 ? -28.234 -12.203 11.772 1.00 97.38 363 GLY A O 1
ATOM 2747 N N . LYS A 1 364 ? -26.279 -11.221 11.279 1.00 97.75 364 LYS A N 1
ATOM 2748 C CA . LYS A 1 364 ? -26.228 -10.281 12.415 1.00 97.75 364 LYS A CA 1
ATOM 2749 C C . LYS A 1 364 ? -26.015 -8.857 11.915 1.00 97.75 364 LYS A C 1
ATOM 2751 O O . LYS A 1 364 ? -25.475 -8.667 10.830 1.00 97.75 364 LYS A O 1
ATOM 2756 N N . ASN A 1 365 ? -26.364 -7.846 12.710 1.00 98.38 365 ASN A N 1
ATOM 2757 C CA . ASN A 1 365 ? -25.929 -6.482 12.405 1.00 98.38 365 ASN A CA 1
ATOM 2758 C C . ASN A 1 365 ? -24.525 -6.261 12.948 1.00 98.38 365 ASN A C 1
ATOM 2760 O O . ASN A 1 365 ? -24.269 -6.513 14.129 1.00 98.38 365 ASN A O 1
ATOM 2764 N N . ILE A 1 366 ? -23.644 -5.765 12.089 1.00 98.75 366 ILE A N 1
ATOM 2765 C CA . ILE A 1 366 ? -22.272 -5.431 12.447 1.00 98.75 366 ILE A CA 1
ATOM 2766 C C . ILE A 1 366 ? -22.016 -3.949 12.201 1.00 98.75 366 ILE A C 1
ATOM 2768 O O . ILE A 1 366 ? -22.638 -3.324 11.338 1.00 98.75 366 ILE A O 1
ATOM 2772 N N . ALA A 1 367 ? -21.102 -3.386 12.977 1.00 98.75 367 ALA A N 1
ATOM 2773 C CA . ALA A 1 367 ? -20.668 -2.011 12.828 1.00 98.75 367 ALA A CA 1
ATOM 2774 C C . ALA A 1 367 ? -19.194 -1.858 13.203 1.00 98.75 367 ALA A C 1
ATOM 2776 O O . ALA A 1 367 ? -18.680 -2.602 14.034 1.00 98.75 367 ALA A O 1
ATOM 2777 N N . MET A 1 368 ? -18.528 -0.870 12.622 1.00 98.81 368 MET A N 1
ATOM 2778 C CA . MET A 1 368 ? -17.275 -0.329 13.132 1.00 98.81 368 MET A CA 1
ATOM 2779 C C . MET A 1 368 ? -17.553 0.982 13.858 1.00 98.81 368 MET A C 1
ATOM 2781 O O . MET A 1 368 ? -18.470 1.724 13.504 1.00 98.81 368 MET A O 1
ATOM 2785 N N . ALA A 1 369 ? -16.784 1.246 14.906 1.00 98.75 369 ALA A N 1
ATOM 2786 C CA . ALA A 1 369 ? -16.930 2.442 15.720 1.00 98.75 369 ALA A CA 1
ATOM 2787 C C . ALA A 1 369 ? -15.591 2.848 16.322 1.00 98.75 369 ALA A C 1
ATOM 2789 O O . ALA A 1 369 ? -14.740 1.993 16.563 1.00 98.75 369 ALA A O 1
ATOM 2790 N N . TYR A 1 370 ? -15.443 4.126 16.654 1.00 98.81 370 TYR A N 1
ATOM 2791 C CA . TYR A 1 370 ? -14.417 4.562 17.596 1.00 98.81 370 TYR A CA 1
ATOM 2792 C C . TYR A 1 370 ? -15.013 4.622 18.993 1.00 98.81 370 TYR A C 1
ATOM 2794 O O . TYR A 1 370 ? -16.041 5.267 19.197 1.00 98.81 370 TYR A O 1
ATOM 2802 N N . VAL A 1 371 ? -14.352 3.977 19.950 1.00 98.69 371 VAL A N 1
ATOM 2803 C CA . VAL A 1 371 ? -14.718 4.008 21.372 1.00 98.69 371 VAL A CA 1
ATOM 2804 C C . VAL A 1 371 ? -13.544 4.492 22.210 1.00 98.69 371 VAL A C 1
ATOM 2806 O O . VAL A 1 371 ? -12.386 4.326 21.820 1.00 98.69 371 VAL A O 1
ATOM 2809 N N . LYS A 1 372 ? -13.836 5.082 23.368 1.00 98.31 372 LYS A N 1
ATOM 2810 C CA . LYS A 1 372 ? -12.842 5.527 24.349 1.00 98.31 372 LYS A CA 1
ATOM 2811 C C . LYS A 1 372 ? -11.839 4.411 24.679 1.00 98.31 372 LYS A C 1
ATOM 2813 O O . LYS A 1 372 ? -12.209 3.240 24.819 1.00 98.31 372 LYS A O 1
ATOM 2818 N N . ASP A 1 373 ? -10.560 4.767 24.813 1.00 95.12 373 ASP A N 1
ATOM 2819 C CA . ASP A 1 373 ? -9.512 3.821 25.209 1.00 95.12 373 ASP A CA 1
ATOM 2820 C C . ASP A 1 373 ? -9.866 3.146 26.548 1.00 95.12 373 ASP A C 1
ATOM 2822 O O . ASP A 1 373 ? -10.491 3.737 27.427 1.00 95.12 373 ASP A O 1
ATOM 2826 N N . GLY A 1 374 ? -9.518 1.865 26.673 1.00 94.94 374 GLY A N 1
ATOM 2827 C CA . GLY A 1 374 ? -9.991 0.988 27.751 1.00 94.94 374 GLY A CA 1
ATOM 2828 C C . GLY A 1 374 ? -11.270 0.193 27.444 1.00 94.94 374 GLY A C 1
ATOM 2829 O O . GLY A 1 374 ? -11.398 -0.917 27.956 1.00 94.94 374 GLY A O 1
ATOM 2830 N N . LEU A 1 375 ? -12.152 0.670 26.554 1.00 97.62 375 LEU A N 1
ATOM 2831 C CA . LEU A 1 375 ? -13.400 -0.028 26.175 1.00 97.62 375 LEU A CA 1
ATOM 2832 C C . LEU A 1 375 ? -13.284 -0.867 24.893 1.00 97.62 375 LEU A C 1
ATOM 2834 O O . LEU A 1 375 ? -14.273 -1.367 24.373 1.00 97.62 375 LEU A O 1
ATOM 2838 N N . HIS A 1 376 ? -12.075 -1.024 24.361 1.00 96.62 376 HIS A N 1
ATOM 2839 C CA . HIS A 1 376 ? -11.837 -1.637 23.053 1.00 96.62 376 HIS A CA 1
ATOM 2840 C C . HIS A 1 376 ? -11.609 -3.155 23.083 1.00 96.62 376 HIS A C 1
ATOM 2842 O O . HIS A 1 376 ? -11.339 -3.764 22.046 1.00 96.62 376 HIS A O 1
ATOM 2848 N N . LYS A 1 377 ? -11.642 -3.780 24.265 1.00 97.12 377 LYS A N 1
ATOM 2849 C CA . LYS A 1 377 ? -11.374 -5.214 24.406 1.00 97.12 377 LYS A CA 1
ATOM 2850 C C . LYS A 1 377 ? -12.559 -6.023 23.876 1.00 97.12 377 LYS A C 1
ATOM 2852 O O . LYS A 1 377 ? -13.711 -5.712 24.150 1.00 97.12 377 LYS A O 1
ATOM 2857 N N . ALA A 1 378 ? -12.274 -7.090 23.131 1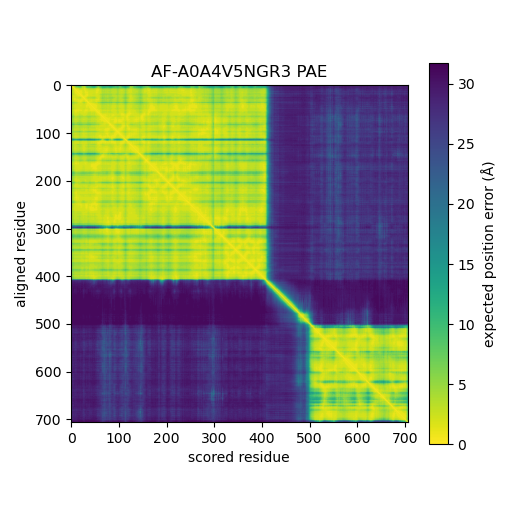.00 97.94 378 ALA A N 1
ATOM 2858 C CA . ALA A 1 378 ? -13.318 -8.005 22.680 1.00 97.94 378 ALA A CA 1
ATOM 2859 C C . ALA A 1 378 ? -14.074 -8.599 23.883 1.00 97.94 378 ALA A C 1
ATOM 2861 O O . ALA A 1 378 ? -13.454 -8.976 24.878 1.00 97.94 378 ALA A O 1
ATOM 2862 N N . GLY A 1 379 ? -15.399 -8.677 23.776 1.00 98.19 379 GLY A N 1
ATOM 2863 C CA . GLY A 1 379 ? -16.300 -9.089 24.851 1.00 98.19 379 GLY A CA 1
ATOM 2864 C C . GLY A 1 379 ? -16.804 -7.944 25.734 1.00 98.19 379 GLY A C 1
ATOM 2865 O O . GLY A 1 379 ? -17.714 -8.176 26.521 1.00 98.19 379 GLY A O 1
ATOM 2866 N N . THR A 1 380 ? -16.276 -6.720 25.607 1.00 98.44 380 THR A N 1
ATOM 2867 C CA . THR A 1 380 ? -16.836 -5.556 26.309 1.00 98.44 380 THR A CA 1
ATOM 2868 C C . THR A 1 380 ? -18.269 -5.298 25.836 1.00 98.44 380 THR A C 1
ATOM 2870 O O . THR A 1 380 ? -18.516 -5.136 24.638 1.00 98.44 380 THR A O 1
ATOM 2873 N N . GLU A 1 381 ? -19.212 -5.272 26.780 1.00 98.31 381 GLU A N 1
ATOM 2874 C CA . GLU A 1 381 ? -20.608 -4.926 26.519 1.00 98.31 381 GLU A CA 1
ATOM 2875 C C . GLU A 1 381 ? -20.780 -3.404 26.480 1.00 98.31 381 GLU A C 1
ATOM 2877 O O . GLU A 1 381 ? -20.286 -2.683 27.344 1.00 98.31 381 GLU A O 1
ATOM 2882 N N . LEU A 1 382 ? -21.472 -2.924 25.452 1.00 98.50 382 LEU A N 1
ATOM 2883 C CA . LEU A 1 382 ? -21.812 -1.524 25.219 1.00 98.50 382 LEU A CA 1
ATOM 2884 C C . LEU A 1 382 ? -23.267 -1.446 24.743 1.00 98.50 382 LEU A C 1
ATOM 2886 O O . LEU A 1 382 ? -23.952 -2.458 24.559 1.00 98.50 382 LEU A O 1
ATOM 2890 N N . GLN A 1 383 ? -23.753 -0.236 24.500 1.00 98.44 383 GLN A N 1
ATOM 2891 C CA . GLN A 1 383 ? -25.025 -0.021 23.826 1.00 98.44 383 GLN A CA 1
ATOM 2892 C C . GLN A 1 383 ? -24.853 0.963 22.669 1.00 98.44 383 GLN A C 1
ATOM 2894 O O . GLN A 1 383 ? -23.968 1.812 22.684 1.00 98.44 383 GLN A O 1
ATOM 2899 N N . VAL A 1 384 ? -25.705 0.856 21.652 1.00 98.25 384 VAL A N 1
ATOM 2900 C CA . VAL A 1 384 ? -25.747 1.789 20.521 1.00 98.25 384 VAL A CA 1
ATOM 2901 C C . VAL A 1 384 ? -27.135 2.403 20.421 1.00 98.25 384 VAL A C 1
ATOM 2903 O O . VAL A 1 384 ? -28.143 1.693 20.466 1.00 98.25 384 VAL A O 1
ATOM 2906 N N . VAL A 1 385 ? -27.203 3.725 20.293 1.00 97.88 385 VAL A N 1
ATOM 2907 C CA . VAL A 1 385 ? -28.468 4.454 20.181 1.00 97.88 385 VAL A CA 1
ATOM 2908 C C . VAL A 1 385 ? -28.944 4.410 18.732 1.00 97.88 385 VAL A C 1
ATOM 2910 O O . VAL A 1 385 ? -28.430 5.107 17.861 1.00 97.88 385 VAL A O 1
ATOM 2913 N N . VAL A 1 386 ? -29.959 3.591 18.460 1.00 96.44 386 VAL A N 1
ATOM 2914 C CA . VAL A 1 386 ? -30.545 3.439 17.123 1.00 96.44 386 VAL A CA 1
ATOM 2915 C C . VAL A 1 386 ? -31.981 3.939 17.151 1.00 96.44 386 VAL A C 1
ATOM 2917 O O . VAL A 1 386 ? -32.844 3.342 17.800 1.00 96.44 386 VAL A O 1
ATOM 2920 N N . ARG A 1 387 ? -32.249 5.038 16.429 1.00 92.81 387 ARG A N 1
ATOM 2921 C CA . ARG A 1 387 ? -33.571 5.697 16.377 1.00 92.81 387 ARG A CA 1
ATOM 2922 C C . ARG A 1 387 ? -34.123 5.993 17.785 1.00 92.81 387 ARG A C 1
ATOM 2924 O O . ARG A 1 387 ? -35.255 5.636 18.102 1.00 92.81 387 ARG A O 1
ATOM 2931 N N . GLY A 1 388 ? -33.277 6.558 18.650 1.00 92.50 388 GLY A N 1
ATOM 2932 C CA . GLY A 1 388 ? -33.609 6.909 20.038 1.00 92.50 388 GLY A CA 1
ATOM 2933 C C . GLY A 1 388 ? -33.696 5.733 21.021 1.00 92.50 388 GLY A C 1
ATOM 2934 O O . GLY A 1 388 ? -33.876 5.956 22.213 1.00 92.50 388 GLY A O 1
ATOM 2935 N N . LYS A 1 389 ? -33.554 4.481 20.564 1.00 95.88 389 LYS A N 1
ATOM 2936 C CA . LYS A 1 389 ? -33.570 3.294 21.432 1.00 95.88 389 LYS A CA 1
ATOM 2937 C C . LYS A 1 389 ? -32.155 2.773 21.651 1.00 95.88 389 LYS A C 1
ATOM 2939 O O . LYS A 1 389 ? -31.436 2.533 20.682 1.00 95.88 389 LYS A O 1
ATOM 2944 N N . LYS A 1 390 ? -31.784 2.534 22.909 1.00 97.19 390 LYS A N 1
ATOM 2945 C CA . LYS A 1 390 ? -30.523 1.869 23.257 1.00 97.19 390 LYS A CA 1
ATOM 2946 C C . LYS A 1 390 ? -30.607 0.386 22.877 1.00 97.19 390 LYS A C 1
ATOM 2948 O O . LYS A 1 390 ? -31.543 -0.310 23.272 1.00 97.19 390 LYS A O 1
ATOM 2953 N N . ARG A 1 391 ? -29.667 -0.084 22.061 1.00 97.44 391 ARG A N 1
ATOM 2954 C CA . ARG A 1 391 ? -29.545 -1.479 21.613 1.00 97.44 391 ARG A CA 1
ATOM 2955 C C . ARG A 1 391 ? -28.288 -2.089 22.196 1.00 97.44 391 ARG A C 1
ATOM 2957 O O . ARG A 1 391 ? -27.250 -1.441 22.155 1.00 97.44 391 ARG A O 1
ATOM 2964 N N . LYS A 1 392 ? -28.365 -3.322 22.700 1.00 98.25 392 LYS A N 1
ATOM 2965 C CA . LYS A 1 392 ? -27.183 -4.041 23.178 1.00 98.25 392 LYS A CA 1
ATOM 2966 C C . LYS A 1 392 ? -26.180 -4.202 22.033 1.00 98.25 392 LYS A C 1
ATOM 2968 O O . LYS A 1 392 ? -26.560 -4.544 20.911 1.00 98.25 392 LYS A O 1
ATOM 2973 N N . ALA A 1 393 ? -24.912 -3.948 22.328 1.00 98.50 393 ALA A N 1
ATOM 2974 C CA . ALA A 1 393 ? -23.805 -4.164 21.417 1.00 98.50 393 ALA A CA 1
ATOM 2975 C C . ALA A 1 393 ? -22.631 -4.814 22.149 1.00 98.50 393 ALA A C 1
ATOM 2977 O O . ALA A 1 393 ? -22.402 -4.564 23.329 1.00 98.50 393 ALA A O 1
ATOM 2978 N N . VAL A 1 394 ? -21.872 -5.649 21.448 1.00 98.69 394 VAL A N 1
ATOM 2979 C CA . VAL A 1 394 ? -20.692 -6.309 22.017 1.00 98.69 394 VAL A CA 1
ATOM 2980 C C . VAL A 1 394 ? -19.488 -6.036 21.136 1.00 98.69 394 VAL A C 1
ATOM 2982 O O . VAL A 1 394 ? -19.514 -6.303 19.927 1.00 98.69 394 VAL A O 1
ATOM 2985 N N . VAL A 1 395 ? -18.417 -5.535 21.752 1.00 98.81 395 VAL A N 1
ATOM 2986 C CA . VAL A 1 395 ? -17.128 -5.349 21.087 1.00 98.81 395 VAL A CA 1
ATOM 2987 C C . VAL A 1 395 ? -16.621 -6.699 20.601 1.00 98.81 395 VAL A C 1
ATOM 2989 O O . VAL A 1 395 ? -16.429 -7.635 21.375 1.00 98.81 395 VAL A O 1
ATOM 2992 N N . THR A 1 396 ? -16.418 -6.811 19.295 1.00 98.31 396 THR A N 1
ATOM 2993 C CA . THR A 1 396 ? -16.109 -8.061 18.603 1.00 98.31 396 THR A CA 1
ATOM 2994 C C . THR A 1 396 ? -14.822 -7.903 17.806 1.00 98.31 396 THR A C 1
ATOM 2996 O O . THR A 1 396 ? -14.549 -6.854 17.220 1.00 98.31 396 THR A O 1
ATOM 2999 N N . LYS A 1 397 ? -13.997 -8.954 17.804 1.00 97.31 397 LYS A N 1
ATOM 3000 C CA . LYS A 1 397 ? -12.736 -8.967 17.060 1.00 97.31 397 LYS A CA 1
ATOM 3001 C C . LYS A 1 397 ? -13.010 -8.856 15.557 1.00 97.31 397 LYS A C 1
ATOM 3003 O O . LYS A 1 397 ? -13.869 -9.562 15.043 1.00 97.31 397 LYS A O 1
ATOM 3008 N N . MET A 1 398 ? -12.229 -8.018 14.877 1.00 97.00 398 MET A N 1
ATOM 3009 C CA . MET A 1 398 ? -12.201 -7.933 13.418 1.00 97.00 398 MET A CA 1
ATOM 3010 C C . MET A 1 398 ? -11.002 -8.710 12.839 1.00 97.00 398 MET A C 1
ATOM 3012 O O . MET A 1 398 ? -9.963 -8.797 13.509 1.00 97.00 398 MET A O 1
ATOM 3016 N N . PRO A 1 399 ? -11.120 -9.278 11.624 1.00 97.75 399 PRO A N 1
ATOM 3017 C CA . PRO A 1 399 ? -12.313 -9.266 10.766 1.00 97.75 399 PRO A CA 1
ATOM 3018 C C . PRO A 1 399 ? -13.476 -10.075 11.376 1.00 97.75 399 PRO A C 1
ATOM 3020 O O . PRO A 1 399 ? -13.234 -11.011 12.138 1.00 97.75 399 PRO A O 1
ATOM 3023 N N . PHE A 1 400 ? -14.725 -9.694 11.085 1.00 98.38 400 PHE A N 1
ATOM 3024 C CA . PHE A 1 400 ? -15.916 -10.405 11.580 1.00 98.38 400 PHE A CA 1
ATOM 3025 C C . PHE A 1 400 ? -16.083 -11.762 10.893 1.00 98.38 400 PHE A C 1
ATOM 3027 O O . PHE A 1 400 ? -16.498 -12.736 11.520 1.00 98.38 400 PHE A O 1
ATOM 3034 N N . VAL A 1 401 ? -15.732 -11.815 9.608 1.00 98.00 401 VAL A N 1
ATOM 3035 C CA . VAL A 1 401 ? -15.614 -13.040 8.817 1.00 98.00 401 VAL A CA 1
ATOM 3036 C C . VAL A 1 401 ? -14.136 -13.218 8.463 1.00 98.00 401 VAL A C 1
ATOM 3038 O O . VAL A 1 401 ? -13.545 -12.290 7.910 1.00 98.00 401 VAL A O 1
ATOM 3041 N N . PRO A 1 402 ? -13.501 -14.362 8.781 1.00 96.69 402 PRO A N 1
ATOM 3042 C CA . PRO A 1 402 ? -12.097 -14.590 8.448 1.00 96.69 402 PRO A CA 1
ATOM 3043 C C . PRO A 1 402 ? -11.820 -14.390 6.957 1.00 96.69 402 PRO A C 1
ATOM 3045 O O . PRO A 1 402 ? -12.566 -14.892 6.117 1.00 96.69 402 PRO A O 1
ATOM 3048 N N . SER A 1 403 ? -10.734 -13.689 6.630 1.00 95.25 403 SER A N 1
ATOM 3049 C CA . SER A 1 403 ? -10.337 -13.514 5.236 1.00 95.25 403 SER A CA 1
ATOM 3050 C C . SER A 1 403 ? -9.809 -14.816 4.631 1.00 95.25 403 SER A C 1
ATOM 3052 O O . SER A 1 403 ? -9.183 -15.630 5.315 1.00 95.25 403 SER A O 1
ATOM 3054 N N . LYS A 1 404 ? -10.042 -14.996 3.328 1.00 95.56 404 LYS A N 1
ATOM 3055 C CA . LYS A 1 404 ? -9.654 -16.185 2.553 1.00 95.56 404 LYS A CA 1
ATOM 3056 C C . LYS A 1 404 ? -8.500 -15.924 1.582 1.00 95.56 404 LYS A C 1
ATOM 3058 O O . LYS A 1 404 ? -8.378 -16.605 0.573 1.00 95.56 404 LYS A O 1
ATOM 3063 N N . TYR A 1 405 ? -7.651 -14.944 1.882 1.00 94.75 405 TYR A N 1
ATOM 3064 C CA . TYR A 1 405 ? -6.510 -14.596 1.037 1.00 94.75 405 TYR A CA 1
ATOM 3065 C C . TYR A 1 405 ? -5.576 -15.777 0.789 1.00 94.75 405 TYR A C 1
ATOM 3067 O O . TYR A 1 405 ? -5.187 -16.482 1.726 1.00 94.75 405 TYR A O 1
ATOM 3075 N N . TRP A 1 406 ? -5.147 -15.942 -0.461 1.00 94.50 406 TRP A N 1
ATOM 3076 C CA . TRP A 1 406 ? -4.221 -17.002 -0.822 1.00 94.50 406 TRP A CA 1
ATOM 3077 C C . TRP A 1 406 ? -2.812 -16.747 -0.282 1.00 94.50 406 TRP A C 1
ATOM 3079 O O . TRP A 1 406 ? -2.101 -15.851 -0.729 1.00 94.50 406 TRP A O 1
ATOM 3089 N N . LYS A 1 407 ? -2.379 -17.572 0.672 1.00 90.38 407 LYS A N 1
ATOM 3090 C CA . LYS A 1 407 ? -1.045 -17.494 1.296 1.00 90.38 407 LYS A CA 1
ATOM 3091 C C . LYS A 1 407 ? -0.235 -18.788 1.133 1.00 90.38 407 LYS A C 1
ATOM 3093 O O . LYS A 1 407 ? 0.573 -19.112 1.993 1.00 90.38 407 LYS A O 1
ATOM 3098 N N . GLY A 1 408 ? -0.491 -19.554 0.067 1.00 76.94 408 GLY A N 1
ATOM 3099 C CA . GLY A 1 408 ? 0.261 -20.779 -0.241 1.00 76.94 408 GLY A CA 1
ATOM 3100 C C . GLY A 1 408 ? -0.195 -22.045 0.490 1.00 76.94 408 GLY A C 1
ATOM 3101 O O . GLY A 1 408 ? 0.612 -22.935 0.728 1.00 76.94 408 GLY A O 1
ATOM 3102 N N . GLY A 1 409 ? -1.482 -22.150 0.842 1.00 56.22 409 GLY A N 1
ATOM 3103 C CA . GLY A 1 409 ? -2.067 -23.424 1.285 1.00 56.22 409 GLY A CA 1
ATOM 3104 C C . GLY A 1 409 ? -1.874 -23.797 2.758 1.00 56.22 409 GLY A C 1
ATOM 3105 O O . GLY A 1 409 ? -2.110 -24.948 3.119 1.00 56.22 409 GLY A O 1
ATOM 3106 N N . ALA A 1 410 ? -1.521 -22.858 3.643 1.00 38.09 410 ALA A N 1
ATOM 3107 C CA . ALA A 1 410 ? -1.706 -23.087 5.075 1.00 38.09 410 ALA A CA 1
ATOM 3108 C C . ALA A 1 410 ? -3.213 -23.155 5.380 1.00 38.09 410 ALA A C 1
ATOM 3110 O O . ALA A 1 410 ? -3.855 -22.136 5.641 1.00 38.09 410 ALA A O 1
ATOM 3111 N N . THR A 1 411 ? -3.788 -24.360 5.341 1.00 32.81 411 THR A N 1
ATOM 3112 C CA . THR A 1 411 ? -5.074 -24.651 5.976 1.00 32.81 411 THR A CA 1
ATOM 3113 C C . THR A 1 411 ? -5.008 -24.081 7.392 1.00 32.81 411 THR A C 1
ATOM 3115 O O . THR A 1 411 ? -4.065 -24.414 8.119 1.00 32.81 411 THR A O 1
ATOM 3118 N N . PRO A 1 412 ? -5.942 -23.213 7.820 1.00 31.95 412 PRO A N 1
ATOM 3119 C CA . PRO A 1 412 ? -5.986 -22.789 9.205 1.00 31.95 412 PRO A CA 1
ATOM 3120 C C . PRO A 1 412 ? -6.076 -24.055 10.049 1.00 31.95 412 PRO A C 1
ATOM 3122 O O . PRO A 1 412 ? -7.059 -24.790 9.958 1.00 31.95 412 PRO A O 1
ATOM 3125 N N . VAL A 1 413 ? -5.042 -24.347 10.838 1.00 29.14 413 VAL A N 1
ATOM 3126 C CA . VAL A 1 413 ? -5.136 -25.394 11.849 1.00 29.14 413 VAL A CA 1
ATOM 3127 C C . VAL A 1 413 ? -6.271 -24.953 12.761 1.00 29.14 413 VAL A C 1
ATOM 3129 O O . VAL A 1 413 ? -6.115 -24.006 13.539 1.00 29.14 413 VAL A O 1
ATOM 3132 N N . GLN A 1 414 ? -7.434 -25.595 12.633 1.00 26.88 414 GLN A N 1
ATOM 3133 C CA . GLN A 1 414 ? -8.460 -25.526 13.657 1.00 26.88 414 GLN A CA 1
ATOM 3134 C C . GLN A 1 414 ? -7.762 -25.941 14.946 1.00 26.88 414 GLN A C 1
ATOM 3136 O O . GLN A 1 414 ? -7.373 -27.096 15.116 1.00 26.88 414 GLN A O 1
ATOM 3141 N N . ARG A 1 415 ? -7.531 -24.983 15.847 1.00 27.86 415 ARG A N 1
ATOM 3142 C CA . ARG A 1 415 ? -7.150 -25.317 17.212 1.00 27.86 415 ARG A CA 1
ATOM 3143 C C . ARG A 1 415 ? -8.341 -26.060 17.799 1.00 27.86 415 ARG A C 1
ATOM 3145 O O . ARG A 1 415 ? -9.303 -25.436 18.235 1.00 27.86 415 ARG A O 1
ATOM 3152 N N . VAL A 1 416 ? -8.275 -27.387 17.772 1.00 31.53 416 VAL A N 1
ATOM 3153 C CA . VAL A 1 416 ? -9.132 -28.240 18.589 1.00 31.53 416 VAL A CA 1
ATOM 3154 C C . VAL A 1 416 ? -8.987 -27.733 20.030 1.00 31.53 416 VAL A C 1
ATOM 3156 O O . VAL A 1 416 ? -7.848 -27.530 20.474 1.00 31.53 416 VAL A O 1
ATOM 3159 N N . PRO A 1 417 ? -10.085 -27.461 20.759 1.00 30.19 417 PRO A N 1
ATOM 3160 C CA . PRO A 1 417 ? -9.998 -27.077 22.159 1.00 30.19 417 PRO A CA 1
ATOM 3161 C C . PRO A 1 417 ? -9.177 -28.134 22.894 1.00 30.19 417 PRO A C 1
ATOM 3163 O O . PRO A 1 417 ? -9.474 -29.327 22.794 1.00 30.19 417 PRO A O 1
ATOM 3166 N N . LYS A 1 418 ? -8.117 -27.721 23.599 1.00 30.30 418 LYS A N 1
ATOM 3167 C CA . LYS A 1 418 ? -7.407 -28.634 24.498 1.00 30.30 418 LYS A CA 1
ATOM 3168 C C . LYS A 1 418 ? -8.441 -29.164 25.489 1.00 30.30 418 LYS A C 1
ATOM 3170 O O . LYS A 1 418 ? -8.983 -28.386 26.265 1.00 30.30 418 LYS A O 1
ATOM 3175 N N . ARG A 1 419 ? -8.725 -30.468 25.438 1.00 31.30 419 ARG A N 1
ATOM 3176 C CA . ARG A 1 419 ? -9.381 -31.159 26.549 1.00 31.30 419 ARG A CA 1
ATOM 3177 C C . ARG A 1 419 ? -8.501 -30.956 27.777 1.00 31.30 419 ARG A C 1
ATOM 3179 O O . ARG A 1 419 ? -7.294 -31.192 27.703 1.00 31.30 419 ARG A O 1
ATOM 3186 N N . ASP A 1 420 ? -9.107 -30.499 28.864 1.00 36.81 420 ASP A N 1
ATOM 3187 C CA . ASP A 1 420 ? -8.462 -30.390 30.165 1.00 36.81 420 ASP A CA 1
ATOM 3188 C C . ASP A 1 420 ? -8.004 -31.777 30.621 1.00 36.81 420 ASP A C 1
ATOM 3190 O O . ASP A 1 420 ? -8.778 -32.584 31.130 1.00 36.81 420 ASP A O 1
ATOM 3194 N N . THR A 1 421 ? -6.728 -32.077 30.408 1.00 31.45 421 THR A N 1
ATOM 3195 C CA . THR A 1 421 ? -6.048 -33.174 31.094 1.00 31.45 421 THR A CA 1
ATOM 3196 C C . THR A 1 421 ? -5.369 -32.605 32.342 1.00 31.45 421 THR A C 1
ATOM 3198 O O . THR A 1 421 ? -4.608 -31.637 32.206 1.00 31.45 421 THR A O 1
ATOM 3201 N N . PRO A 1 422 ? -5.602 -33.167 33.543 1.00 28.78 422 PRO A N 1
ATOM 3202 C CA . PRO A 1 422 ? -5.011 -32.659 34.778 1.00 28.78 422 PRO A CA 1
ATOM 3203 C C . PRO A 1 422 ? -3.481 -32.715 34.715 1.00 28.78 422 PRO A C 1
ATOM 3205 O O . PRO A 1 422 ? -2.907 -33.718 34.290 1.00 28.78 422 PRO A O 1
ATOM 3208 N N . ARG A 1 423 ? -2.806 -31.644 35.149 1.00 27.56 423 ARG A N 1
ATOM 3209 C CA . ARG A 1 423 ? -1.345 -31.650 35.316 1.00 27.56 423 ARG A CA 1
ATOM 3210 C C . ARG A 1 423 ? -0.966 -32.597 36.460 1.00 27.56 423 ARG A C 1
ATOM 3212 O O . ARG A 1 423 ? -1.541 -32.452 37.539 1.00 27.56 423 ARG A O 1
ATOM 3219 N N . PRO A 1 424 ? 0.036 -33.477 36.295 1.00 27.81 424 PRO A N 1
ATOM 3220 C CA . PRO A 1 424 ? 0.630 -34.163 37.429 1.00 27.81 424 PRO A CA 1
ATOM 3221 C C . PRO A 1 424 ? 1.420 -33.154 38.267 1.00 27.81 424 PRO A C 1
ATOM 3223 O O . PRO A 1 424 ? 2.259 -32.413 37.750 1.00 27.81 424 PRO A O 1
ATOM 3226 N N . GLN A 1 425 ? 1.136 -33.125 39.565 1.00 33.62 425 GLN A N 1
ATOM 3227 C CA . GLN A 1 425 ? 2.024 -32.551 40.567 1.00 33.62 425 GLN A CA 1
ATOM 3228 C C . GLN A 1 425 ? 3.234 -33.470 40.724 1.00 33.62 425 GLN A C 1
ATOM 3230 O O . GLN A 1 425 ? 3.049 -34.647 41.017 1.00 33.62 425 GLN A O 1
ATOM 3235 N N . THR A 1 426 ? 4.451 -32.937 40.640 1.00 29.14 426 THR A N 1
ATOM 3236 C CA . THR A 1 426 ? 5.599 -33.566 41.303 1.00 29.14 426 THR A CA 1
ATOM 3237 C C . THR A 1 426 ? 6.521 -32.519 41.907 1.00 29.14 426 THR A C 1
ATOM 3239 O O . THR A 1 426 ? 6.924 -31.543 41.275 1.00 29.14 426 THR A O 1
ATOM 3242 N N . SER A 1 427 ? 6.778 -32.760 43.183 1.00 27.53 427 SER A N 1
ATOM 3243 C CA . SER A 1 427 ? 7.565 -32.040 44.167 1.00 27.53 427 SER A CA 1
ATOM 3244 C C . SER A 1 427 ? 9.083 -32.216 44.006 1.00 27.53 427 SER A C 1
ATOM 3246 O O . SER A 1 427 ? 9.564 -33.061 43.263 1.00 27.53 427 SER A O 1
ATOM 3248 N N . ARG A 1 428 ? 9.801 -31.379 44.764 1.00 31.08 428 ARG A N 1
ATOM 3249 C CA . ARG A 1 428 ? 11.258 -31.239 44.956 1.00 31.08 428 ARG A CA 1
ATOM 3250 C C . ARG A 1 428 ? 12.018 -32.532 45.316 1.00 31.08 428 ARG A C 1
ATOM 3252 O O . ARG A 1 428 ? 11.440 -33.365 46.004 1.00 31.08 428 ARG A O 1
ATOM 3259 N N . LEU A 1 429 ? 13.327 -32.552 44.994 1.00 26.56 429 LEU A N 1
ATOM 3260 C CA . LEU A 1 429 ? 14.532 -32.943 45.794 1.00 26.56 429 LEU A CA 1
ATOM 3261 C C . LEU A 1 429 ? 15.666 -33.369 44.819 1.00 26.56 429 LEU A C 1
ATOM 3263 O O . LEU A 1 429 ? 15.432 -34.210 43.964 1.00 26.56 429 LEU A O 1
ATOM 3267 N N . CYS A 1 430 ? 16.759 -32.608 44.672 1.00 25.03 430 CYS A N 1
ATOM 3268 C CA . CYS A 1 430 ? 18.056 -32.625 45.393 1.00 25.03 430 CYS A CA 1
ATOM 3269 C C . CYS A 1 430 ? 19.009 -33.814 45.107 1.00 25.03 430 CYS A C 1
ATOM 3271 O O . CYS A 1 430 ? 18.743 -34.936 45.511 1.00 25.03 430 CYS A O 1
ATOM 3273 N N . ASP A 1 431 ? 20.144 -33.442 44.490 1.00 27.64 431 ASP A N 1
ATOM 3274 C CA . ASP A 1 431 ? 21.556 -33.835 44.685 1.00 27.64 431 ASP A CA 1
ATOM 3275 C C . ASP A 1 431 ? 22.125 -35.256 44.439 1.00 27.64 431 ASP A C 1
ATOM 3277 O O . ASP A 1 431 ? 21.603 -36.272 44.881 1.00 27.64 431 ASP A O 1
ATOM 3281 N N . VAL A 1 432 ? 23.348 -35.218 43.864 1.00 26.27 432 VAL A N 1
ATOM 3282 C CA . VAL A 1 432 ? 24.586 -35.975 44.201 1.00 26.27 432 VAL A CA 1
ATOM 3283 C C . VAL A 1 432 ? 25.274 -36.769 43.053 1.00 26.27 432 VAL A C 1
ATOM 3285 O O . VAL A 1 432 ? 24.895 -37.875 42.699 1.00 26.27 432 VAL A O 1
ATOM 3288 N N . GLN A 1 433 ? 26.380 -36.161 42.579 1.00 26.69 433 GLN A N 1
ATOM 3289 C CA . GLN A 1 433 ? 27.751 -36.660 42.276 1.00 26.69 433 GLN A CA 1
ATOM 3290 C C . GLN A 1 433 ? 28.124 -37.686 41.168 1.00 26.69 433 GLN A C 1
ATOM 3292 O O . GLN A 1 433 ? 27.738 -38.844 41.181 1.00 26.69 433 GLN A O 1
ATOM 3297 N N . ARG A 1 434 ? 29.118 -37.223 40.369 1.00 27.12 434 ARG A N 1
ATOM 3298 C CA . ARG A 1 434 ? 30.437 -37.808 39.974 1.00 27.12 434 ARG A CA 1
ATOM 3299 C C . ARG A 1 434 ? 30.517 -39.226 39.365 1.00 27.12 434 ARG A C 1
ATOM 3301 O O . ARG A 1 434 ? 30.279 -40.200 40.058 1.00 27.12 434 ARG A O 1
ATOM 3308 N N . CYS A 1 435 ? 31.139 -39.358 38.179 1.00 23.47 435 CYS A N 1
ATOM 3309 C CA . CYS A 1 435 ? 32.589 -39.623 37.982 1.00 23.47 435 CYS A CA 1
ATOM 3310 C C . CYS A 1 435 ? 32.934 -40.043 36.525 1.00 23.47 435 CYS A C 1
ATOM 3312 O O . CYS A 1 435 ? 32.342 -40.971 35.999 1.00 23.47 435 CYS A O 1
ATOM 3314 N N . VAL A 1 436 ? 33.933 -39.359 35.940 1.00 26.28 436 VAL A N 1
ATOM 3315 C CA . VAL A 1 436 ? 35.133 -39.857 35.209 1.00 26.28 436 VAL A CA 1
ATOM 3316 C C . VAL A 1 436 ? 35.008 -40.976 34.149 1.00 26.28 436 VAL A C 1
ATOM 3318 O O . VAL A 1 436 ? 34.591 -42.081 34.462 1.00 26.28 436 VAL A O 1
ATOM 3321 N N . GLY A 1 437 ? 35.609 -40.762 32.960 1.00 25.78 437 GLY A N 1
ATOM 3322 C CA . GLY A 1 437 ? 36.264 -41.871 32.230 1.00 25.78 437 GLY A CA 1
ATOM 3323 C C . GLY A 1 437 ? 36.349 -41.820 30.698 1.00 25.78 437 GLY A C 1
ATOM 3324 O O . GLY A 1 437 ? 35.569 -42.446 30.001 1.00 25.78 437 GLY A O 1
ATOM 3325 N N . THR A 1 438 ? 37.368 -41.121 30.204 1.00 27.44 438 THR A N 1
ATOM 3326 C CA . THR A 1 438 ? 38.134 -41.256 28.941 1.00 27.44 438 THR A CA 1
ATOM 3327 C C . THR A 1 438 ? 38.023 -42.495 28.009 1.00 27.44 438 THR A C 1
ATOM 3329 O O . THR A 1 438 ? 38.208 -43.621 28.449 1.00 27.44 438 THR A O 1
ATOM 3332 N N . ARG A 1 439 ? 38.078 -42.174 26.695 1.00 27.62 439 ARG A N 1
ATOM 3333 C CA . ARG A 1 439 ? 38.943 -42.705 25.593 1.00 27.62 439 ARG A CA 1
ATOM 3334 C C . ARG A 1 439 ? 38.550 -43.935 24.726 1.00 27.62 439 ARG A C 1
ATOM 3336 O O . ARG A 1 439 ? 38.351 -45.044 25.194 1.00 27.62 439 ARG A O 1
ATOM 3343 N N . THR A 1 440 ? 38.707 -43.670 23.414 1.00 27.33 440 THR A N 1
ATOM 3344 C CA . THR A 1 440 ? 39.287 -44.467 22.295 1.00 27.33 440 THR A CA 1
ATOM 3345 C C . THR A 1 440 ? 38.481 -45.521 21.510 1.00 27.33 440 THR A C 1
ATOM 3347 O O . THR A 1 440 ? 38.316 -46.658 21.922 1.00 27.33 440 THR A O 1
ATOM 3350 N N . ALA A 1 441 ? 38.115 -45.094 20.290 1.00 29.09 441 ALA A N 1
ATOM 3351 C CA . ALA A 1 441 ? 38.199 -45.693 18.942 1.00 29.09 441 ALA A CA 1
ATOM 3352 C C . ALA A 1 441 ? 38.646 -47.158 18.696 1.00 29.09 441 ALA A C 1
ATOM 3354 O O . ALA A 1 441 ? 39.724 -47.555 19.131 1.00 29.09 441 ALA A O 1
ATOM 3355 N N . ARG A 1 442 ? 37.943 -47.840 17.762 1.00 28.88 442 ARG A N 1
ATOM 3356 C CA . ARG A 1 442 ? 38.428 -48.388 16.453 1.00 28.88 442 ARG A CA 1
ATOM 3357 C C . ARG A 1 442 ? 37.287 -49.123 15.702 1.00 28.88 442 ARG A C 1
ATOM 3359 O O . ARG A 1 442 ? 36.540 -49.847 16.338 1.00 28.88 442 ARG A O 1
ATOM 3366 N N . ALA A 1 443 ? 37.023 -48.774 14.428 1.00 31.70 443 ALA A N 1
ATOM 3367 C CA . ALA A 1 443 ? 37.364 -49.485 13.161 1.00 31.70 443 ALA A CA 1
ATOM 3368 C C . ALA A 1 443 ? 36.344 -50.583 12.751 1.00 31.70 443 ALA A C 1
ATOM 3370 O O . ALA A 1 443 ? 35.879 -51.303 13.616 1.00 31.70 443 ALA A O 1
ATOM 3371 N N . GLY A 1 444 ? 35.952 -50.822 11.490 1.00 29.70 444 GLY A N 1
ATOM 3372 C CA . GLY A 1 444 ? 36.277 -50.274 10.164 1.00 29.70 444 GLY A CA 1
ATOM 3373 C C . GLY A 1 444 ? 35.724 -51.202 9.046 1.00 29.70 444 GLY A C 1
ATOM 3374 O O . GLY A 1 444 ? 35.051 -52.176 9.364 1.00 29.70 444 GLY A O 1
ATOM 3375 N N . TRP A 1 445 ? 36.155 -50.936 7.796 1.00 28.47 445 TRP A N 1
ATOM 3376 C CA . TRP A 1 445 ? 36.084 -51.722 6.526 1.00 28.47 445 TRP A CA 1
ATOM 3377 C C . TRP A 1 445 ? 34.955 -51.343 5.532 1.00 28.47 445 TRP A C 1
ATOM 3379 O O . TRP A 1 445 ? 33.819 -51.165 5.941 1.00 28.47 445 TRP A O 1
ATOM 3389 N N . GLY A 1 446 ? 35.188 -51.182 4.214 1.00 26.38 446 GLY A N 1
ATOM 3390 C CA . GLY A 1 446 ? 36.325 -51.592 3.367 1.00 26.38 446 GLY A CA 1
ATOM 3391 C C . GLY A 1 446 ? 36.491 -50.815 2.035 1.00 26.38 446 GLY A C 1
ATOM 3392 O O . GLY A 1 446 ? 35.708 -49.933 1.702 1.00 26.38 446 GLY A O 1
ATOM 3393 N N . ARG A 1 447 ? 37.589 -51.148 1.331 1.00 33.91 447 ARG A N 1
ATOM 3394 C CA . ARG A 1 447 ? 38.241 -50.506 0.161 1.00 33.91 447 ARG A CA 1
ATOM 3395 C C . ARG A 1 447 ? 37.911 -51.167 -1.193 1.00 33.91 447 ARG A C 1
ATOM 3397 O O . ARG A 1 447 ? 37.586 -52.347 -1.218 1.00 33.91 447 ARG A O 1
ATOM 3404 N N . SER A 1 448 ? 38.226 -50.474 -2.300 1.00 31.61 448 SER A N 1
ATOM 3405 C CA . SER A 1 448 ? 39.218 -50.830 -3.371 1.00 31.61 448 SER A CA 1
ATOM 3406 C C . SER A 1 448 ? 39.029 -49.883 -4.583 1.00 31.61 448 SER A C 1
ATOM 3408 O O . SER A 1 448 ? 37.905 -49.453 -4.796 1.00 31.61 448 SER A O 1
ATOM 3410 N N . GLY A 1 449 ? 39.988 -49.444 -5.417 1.00 29.88 449 GLY A N 1
ATOM 3411 C CA . GLY A 1 449 ? 41.457 -49.525 -5.595 1.00 29.88 449 GLY A CA 1
ATOM 3412 C C . GLY A 1 449 ? 41.789 -48.787 -6.928 1.00 29.88 449 GLY A C 1
ATOM 3413 O O . GLY A 1 449 ? 41.004 -48.914 -7.858 1.00 29.88 449 GLY A O 1
ATOM 3414 N N . GLY A 1 450 ? 42.738 -47.834 -6.999 1.00 27.44 450 GLY A N 1
ATOM 3415 C CA . GLY A 1 450 ? 44.117 -47.955 -7.550 1.00 27.44 450 GLY A CA 1
ATOM 3416 C C . GLY A 1 450 ? 44.234 -47.334 -8.970 1.00 27.44 450 GLY A C 1
ATOM 3417 O O . GLY A 1 450 ? 43.214 -47.189 -9.624 1.00 27.44 450 GLY A O 1
ATOM 3418 N N . ALA A 1 451 ? 45.378 -47.015 -9.591 1.00 32.84 451 ALA A N 1
ATOM 3419 C CA . ALA A 1 451 ? 46.646 -46.323 -9.280 1.00 32.84 451 ALA A CA 1
ATOM 3420 C C . ALA A 1 451 ? 47.404 -46.171 -10.637 1.00 32.84 451 ALA A C 1
ATOM 3422 O O . ALA A 1 451 ? 47.211 -47.019 -11.507 1.00 32.84 451 ALA A O 1
ATOM 3423 N N . GLY A 1 452 ? 48.290 -45.177 -10.826 1.00 26.55 452 GLY A N 1
ATOM 3424 C CA . GLY A 1 452 ? 49.240 -45.157 -11.963 1.00 26.55 452 GLY A CA 1
ATOM 3425 C C . GLY A 1 452 ? 49.977 -43.827 -12.210 1.00 26.55 452 GLY A C 1
ATOM 3426 O O . GLY A 1 452 ? 49.343 -42.793 -12.352 1.00 26.55 452 GLY A O 1
ATOM 3427 N N . SER A 1 453 ? 51.312 -43.876 -12.260 1.00 32.69 453 SER A N 1
ATOM 3428 C CA . SER A 1 453 ? 52.327 -42.803 -12.147 1.00 32.69 453 SER A CA 1
ATOM 3429 C C . SER A 1 453 ? 53.160 -42.547 -13.424 1.00 32.69 453 SER A C 1
ATOM 3431 O O . SER A 1 453 ? 53.226 -43.432 -14.271 1.00 32.69 453 SER A O 1
ATOM 3433 N N . GLY A 1 454 ? 53.944 -41.451 -13.482 1.00 25.88 454 GLY A N 1
ATOM 3434 C CA . GLY A 1 454 ? 55.145 -41.330 -14.346 1.00 25.88 454 GLY A CA 1
ATOM 3435 C C . GLY A 1 454 ? 55.746 -39.911 -14.464 1.00 25.88 454 GLY A C 1
ATOM 3436 O O . GLY A 1 454 ? 54.997 -38.951 -14.570 1.00 25.88 454 GLY A O 1
ATOM 3437 N N . ALA A 1 455 ? 57.084 -39.786 -14.446 1.00 31.55 455 ALA A N 1
ATOM 3438 C CA . ALA A 1 455 ? 57.885 -38.550 -14.301 1.00 31.55 455 ALA A CA 1
ATOM 3439 C C . ALA A 1 455 ? 58.940 -38.334 -15.429 1.00 31.55 455 ALA A C 1
ATOM 3441 O O . ALA A 1 455 ? 59.186 -39.266 -16.193 1.00 31.55 455 ALA A O 1
ATOM 3442 N N . SER A 1 456 ? 59.633 -37.167 -15.409 1.00 30.62 456 SER A N 1
ATOM 3443 C CA . SER A 1 456 ? 61.040 -36.848 -15.837 1.00 30.62 456 SER A CA 1
ATOM 3444 C C . SER A 1 456 ? 61.310 -35.857 -17.006 1.00 30.62 456 SER A C 1
ATOM 3446 O O . SER A 1 456 ? 60.604 -35.867 -18.008 1.00 30.62 456 SER A O 1
ATOM 3448 N N . GLY A 1 457 ? 62.399 -35.055 -16.886 1.00 25.64 457 GLY A N 1
ATOM 3449 C CA . GLY A 1 457 ? 63.146 -34.383 -17.986 1.00 25.64 457 GLY A CA 1
ATOM 3450 C C . GLY A 1 457 ? 63.782 -33.007 -17.645 1.00 25.64 457 GLY A C 1
ATOM 3451 O O . GLY A 1 457 ? 63.111 -32.199 -17.030 1.00 25.64 457 GLY A O 1
ATOM 3452 N N . ALA A 1 458 ? 65.044 -32.727 -18.032 1.00 28.39 458 ALA A N 1
ATOM 3453 C CA . ALA A 1 458 ? 65.952 -31.665 -17.516 1.00 28.39 458 ALA A CA 1
ATOM 3454 C C . ALA A 1 458 ? 66.623 -30.759 -18.608 1.00 28.39 458 ALA A C 1
ATOM 3456 O O . ALA A 1 458 ? 66.300 -30.922 -19.782 1.00 28.39 458 ALA A O 1
ATOM 3457 N N . VAL A 1 459 ? 67.650 -29.955 -18.204 1.00 27.84 459 VAL A N 1
ATOM 3458 C CA . VAL A 1 459 ? 68.815 -29.338 -18.953 1.00 27.84 459 VAL A CA 1
ATOM 3459 C C . VAL A 1 459 ? 68.692 -27.826 -19.328 1.00 27.84 459 VAL A C 1
ATOM 3461 O O . VAL A 1 459 ? 67.601 -27.415 -19.686 1.00 27.84 459 VAL A O 1
ATOM 3464 N N . ALA A 1 460 ? 69.714 -26.941 -19.464 1.00 28.66 460 ALA A N 1
ATOM 3465 C CA . ALA A 1 460 ? 70.959 -26.495 -18.767 1.00 28.66 460 ALA A CA 1
ATOM 3466 C C . ALA A 1 460 ? 71.694 -25.415 -19.651 1.00 28.66 460 ALA A C 1
ATOM 3468 O O . ALA A 1 460 ? 71.604 -25.506 -20.872 1.00 28.66 460 ALA A O 1
ATOM 3469 N N . GLY A 1 461 ? 72.510 -24.498 -19.068 1.00 25.77 461 GLY A N 1
ATOM 3470 C CA . GLY A 1 461 ? 73.656 -23.767 -19.710 1.00 25.77 461 GLY A CA 1
ATOM 3471 C C . GLY A 1 461 ? 73.481 -22.271 -20.094 1.00 25.77 461 GLY A C 1
ATOM 3472 O O . GLY A 1 461 ? 72.377 -21.881 -20.435 1.00 25.77 461 GLY A O 1
ATOM 3473 N N . HIS A 1 462 ? 74.481 -21.371 -20.204 1.00 28.70 462 HIS A N 1
ATOM 3474 C CA . HIS A 1 462 ? 75.834 -21.096 -19.644 1.00 28.70 462 HIS A CA 1
ATOM 3475 C C . HIS A 1 462 ? 76.311 -19.740 -20.273 1.00 28.70 462 HIS A C 1
ATOM 3477 O O . HIS A 1 462 ? 75.965 -19.497 -21.427 1.00 28.70 462 HIS A O 1
ATOM 3483 N N . GLY A 1 463 ? 77.150 -18.908 -19.617 1.00 24.77 463 GLY A N 1
ATOM 3484 C CA . GLY A 1 463 ? 78.016 -17.911 -20.310 1.00 24.77 463 GLY A CA 1
ATOM 3485 C C . GLY A 1 463 ? 78.228 -16.527 -19.657 1.00 24.77 463 GLY A C 1
ATOM 3486 O O . GLY A 1 463 ? 77.275 -15.793 -19.440 1.00 24.77 463 GLY A O 1
ATOM 3487 N N . ALA A 1 464 ? 79.493 -16.152 -19.409 1.00 26.17 464 ALA A N 1
ATOM 3488 C CA . ALA A 1 464 ? 79.952 -14.976 -18.653 1.00 26.17 464 ALA A CA 1
ATOM 3489 C C . ALA A 1 464 ? 80.951 -14.069 -19.425 1.00 26.17 464 ALA A C 1
ATOM 3491 O O . ALA A 1 464 ? 81.589 -14.533 -20.366 1.00 26.17 464 ALA A O 1
ATOM 3492 N N . ALA A 1 465 ? 81.158 -12.853 -18.876 1.00 29.31 465 ALA A N 1
ATOM 3493 C CA . ALA A 1 465 ? 82.378 -12.005 -18.836 1.00 29.31 465 ALA A CA 1
ATOM 3494 C C . ALA A 1 465 ? 82.525 -10.764 -19.764 1.00 29.31 465 ALA A C 1
ATOM 3496 O O . ALA A 1 465 ? 82.443 -10.869 -20.983 1.00 29.31 465 ALA A O 1
ATOM 3497 N N . GLY A 1 466 ? 82.908 -9.616 -19.157 1.00 25.05 466 GLY A N 1
ATOM 3498 C CA . GLY A 1 466 ? 83.696 -8.532 -19.790 1.00 25.05 466 GLY A CA 1
ATOM 3499 C C . GLY A 1 466 ? 83.405 -7.079 -19.342 1.00 25.05 466 GLY A C 1
ATOM 3500 O O . GLY A 1 466 ? 82.383 -6.528 -19.714 1.00 25.05 466 GLY A O 1
ATOM 3501 N N . CYS A 1 467 ? 84.327 -6.460 -18.586 1.00 24.61 467 CYS A N 1
ATOM 3502 C CA . CYS A 1 467 ? 84.268 -5.173 -17.850 1.00 24.61 467 CYS A CA 1
ATOM 3503 C C . CYS A 1 467 ? 84.264 -3.839 -18.646 1.00 24.61 467 CYS A C 1
ATOM 3505 O O . CYS A 1 467 ? 84.861 -3.746 -19.714 1.00 24.61 467 CYS A O 1
ATOM 3507 N N . GLY A 1 468 ? 83.796 -2.755 -17.992 1.00 24.77 468 GLY A N 1
ATOM 3508 C CA . GLY A 1 468 ? 84.181 -1.353 -18.267 1.00 24.77 468 GLY A CA 1
ATOM 3509 C C . GLY A 1 468 ? 83.343 -0.312 -17.498 1.00 24.77 468 GLY A C 1
ATOM 3510 O O . GLY A 1 468 ? 82.153 -0.189 -17.738 1.00 24.77 468 GLY A O 1
ATOM 3511 N N . ALA A 1 469 ? 83.952 0.413 -16.555 1.00 27.52 469 ALA A N 1
ATOM 3512 C CA . ALA A 1 469 ? 83.305 1.245 -15.530 1.00 27.52 469 ALA A CA 1
ATOM 3513 C C . ALA A 1 469 ? 82.793 2.631 -15.989 1.00 27.52 469 ALA A C 1
ATOM 3515 O O . ALA A 1 469 ? 83.500 3.311 -16.728 1.00 27.52 469 ALA A O 1
ATOM 3516 N N . ALA A 1 470 ? 81.648 3.080 -15.439 1.00 26.80 470 ALA A N 1
ATOM 3517 C CA . ALA A 1 470 ? 81.413 4.409 -14.829 1.00 26.80 470 ALA A CA 1
ATOM 3518 C C . ALA A 1 470 ? 79.913 4.643 -14.520 1.00 26.80 470 ALA A C 1
ATOM 3520 O O . ALA A 1 470 ? 79.075 4.488 -15.402 1.00 26.80 470 ALA A O 1
ATOM 3521 N N . GLY A 1 471 ? 79.591 5.105 -13.303 1.00 24.19 471 GLY A N 1
ATOM 3522 C CA . GLY A 1 471 ? 78.302 5.736 -12.972 1.00 24.19 471 GLY A CA 1
ATOM 3523 C C . GLY A 1 471 ? 77.485 5.014 -11.897 1.00 24.19 471 GLY A C 1
ATOM 3524 O O . GLY A 1 471 ? 76.982 3.919 -12.116 1.00 24.19 471 GLY A O 1
ATOM 3525 N N . ALA A 1 472 ? 77.343 5.644 -10.730 1.00 36.31 472 ALA A N 1
ATOM 3526 C CA . ALA A 1 472 ? 76.474 5.194 -9.649 1.00 36.31 472 ALA A CA 1
ATOM 3527 C C . ALA A 1 472 ? 75.003 5.139 -10.105 1.00 36.31 472 ALA A C 1
ATOM 3529 O O . ALA A 1 472 ? 74.451 6.154 -10.528 1.00 36.31 472 ALA A O 1
ATOM 3530 N N . ALA A 1 473 ? 74.374 3.967 -9.986 1.00 28.31 473 ALA A N 1
ATOM 3531 C CA . ALA A 1 473 ? 72.947 3.759 -10.198 1.00 28.31 473 ALA A CA 1
ATOM 3532 C C . ALA A 1 473 ? 72.402 2.729 -9.193 1.00 28.31 473 ALA A C 1
ATOM 3534 O O . ALA A 1 473 ? 73.085 1.781 -8.811 1.00 28.31 473 ALA A O 1
ATOM 3535 N N . PHE A 1 474 ? 71.170 2.984 -8.764 1.00 28.55 474 PHE A N 1
ATOM 3536 C CA . PHE A 1 474 ? 70.322 2.227 -7.848 1.00 28.55 474 PHE A CA 1
ATOM 3537 C C . PHE A 1 474 ? 70.399 0.697 -8.017 1.00 28.55 474 PHE A C 1
ATOM 3539 O O . PHE A 1 474 ? 70.183 0.179 -9.111 1.00 28.55 474 PHE A O 1
ATOM 3546 N N . LEU A 1 475 ? 70.612 -0.029 -6.914 1.00 28.50 475 LEU A N 1
ATOM 3547 C CA . LEU A 1 475 ? 70.344 -1.467 -6.833 1.00 28.50 475 LEU A CA 1
ATOM 3548 C C . LEU A 1 475 ? 68.863 -1.674 -6.495 1.00 28.50 475 LEU A C 1
ATOM 3550 O O . LEU A 1 475 ? 68.392 -1.225 -5.452 1.00 28.50 475 LEU A O 1
ATOM 3554 N N . GLY A 1 476 ? 68.139 -2.325 -7.406 1.00 30.23 476 GLY A N 1
ATOM 3555 C CA . GLY A 1 476 ? 66.787 -2.828 -7.183 1.00 30.23 476 GLY A CA 1
ATOM 3556 C C . GLY A 1 476 ? 66.767 -4.088 -6.309 1.00 30.23 476 GLY A C 1
ATOM 3557 O O . GLY A 1 476 ? 67.764 -4.799 -6.189 1.00 30.23 476 GLY A O 1
ATOM 3558 N N . ASP A 1 477 ? 65.594 -4.356 -5.741 1.00 41.59 477 ASP A N 1
ATOM 3559 C CA . ASP A 1 477 ? 65.241 -5.337 -4.696 1.00 41.59 477 ASP A CA 1
ATOM 3560 C C . ASP A 1 477 ? 65.675 -6.808 -4.893 1.00 41.59 477 ASP A C 1
ATOM 3562 O O . ASP A 1 477 ? 65.485 -7.627 -3.999 1.00 41.59 477 ASP A O 1
ATOM 3566 N N . ALA A 1 478 ? 66.266 -7.189 -6.028 1.00 40.75 478 ALA A N 1
ATOM 3567 C CA . ALA A 1 478 ? 66.634 -8.585 -6.283 1.00 40.75 478 AL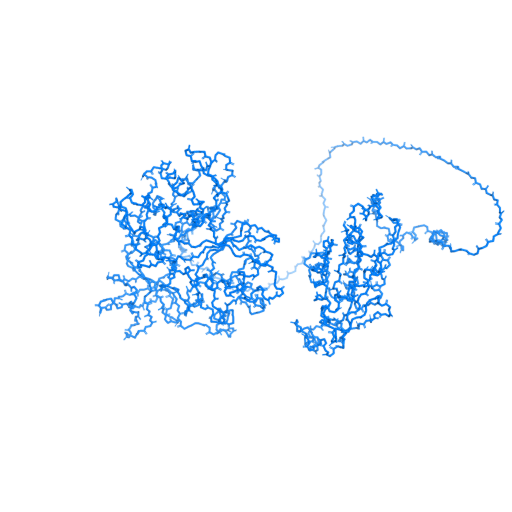A A CA 1
ATOM 3568 C C . ALA A 1 478 ? 67.901 -9.043 -5.527 1.00 40.75 478 ALA A C 1
ATOM 3570 O O . ALA A 1 478 ? 68.077 -10.234 -5.310 1.00 40.75 478 ALA A O 1
ATOM 3571 N N . GLY A 1 479 ? 68.774 -8.127 -5.090 1.00 35.94 479 GLY A N 1
ATOM 3572 C CA . GLY A 1 479 ? 70.050 -8.491 -4.449 1.00 35.94 479 GLY A CA 1
ATOM 3573 C C . GLY A 1 479 ? 69.976 -8.801 -2.948 1.00 35.94 479 GLY A C 1
ATOM 3574 O O . GLY A 1 479 ? 70.873 -9.445 -2.412 1.00 35.94 479 GLY A O 1
ATOM 3575 N N . ALA A 1 480 ? 68.931 -8.356 -2.246 1.00 45.09 480 ALA A N 1
ATOM 3576 C CA . ALA A 1 480 ? 68.839 -8.524 -0.792 1.00 45.09 480 ALA A CA 1
ATOM 3577 C C . ALA A 1 480 ? 68.406 -9.943 -0.380 1.00 45.09 480 ALA A C 1
ATOM 3579 O O . ALA A 1 480 ? 68.820 -10.431 0.671 1.00 45.09 480 ALA A O 1
ATOM 3580 N N . ALA A 1 481 ? 67.605 -10.613 -1.215 1.00 43.53 481 ALA A N 1
ATOM 3581 C CA . ALA A 1 481 ? 67.102 -11.960 -0.952 1.00 43.53 481 ALA A CA 1
ATOM 3582 C C . ALA A 1 481 ? 68.197 -13.034 -1.087 1.00 43.53 481 ALA A C 1
ATOM 3584 O O . ALA A 1 481 ? 68.274 -13.938 -0.253 1.00 43.53 481 ALA A O 1
ATOM 3585 N N . ASP A 1 482 ? 69.091 -12.889 -2.070 1.00 44.06 482 ASP A N 1
ATOM 3586 C CA . ASP A 1 482 ? 70.169 -13.853 -2.331 1.00 44.06 482 ASP A CA 1
ATOM 3587 C C . ASP A 1 482 ? 71.249 -13.830 -1.235 1.00 44.06 482 ASP A C 1
ATOM 3589 O O . ASP A 1 482 ? 71.730 -14.878 -0.806 1.00 44.06 482 ASP A O 1
ATOM 3593 N N . VAL A 1 483 ? 71.565 -12.644 -0.698 1.00 48.00 483 VAL A N 1
ATOM 3594 C CA . VAL A 1 483 ? 72.539 -12.477 0.398 1.00 48.00 483 VAL A CA 1
ATOM 3595 C C . VAL A 1 483 ? 72.005 -13.044 1.721 1.00 48.00 483 VAL A C 1
ATOM 3597 O O . VAL A 1 483 ? 72.767 -13.575 2.529 1.00 48.00 483 VAL A O 1
ATOM 3600 N N . LEU A 1 484 ? 70.690 -12.968 1.956 1.00 43.38 484 LEU A N 1
ATOM 3601 C CA . LEU A 1 484 ? 70.066 -13.511 3.165 1.00 43.38 484 LEU A CA 1
ATOM 3602 C C . LEU A 1 484 ? 69.934 -15.043 3.109 1.00 43.38 484 LEU A C 1
ATOM 3604 O O . LEU A 1 484 ? 70.114 -15.710 4.128 1.00 43.38 484 LEU A O 1
ATOM 3608 N N . ALA A 1 485 ? 69.670 -15.608 1.927 1.00 46.38 485 ALA A N 1
ATOM 3609 C CA . ALA A 1 485 ? 69.562 -17.053 1.727 1.00 46.38 485 ALA A CA 1
ATOM 3610 C C . ALA A 1 485 ? 70.886 -17.791 2.010 1.00 46.38 485 ALA A C 1
ATOM 3612 O O . ALA A 1 485 ? 70.863 -18.896 2.559 1.00 46.38 485 ALA A O 1
ATOM 3613 N N . GLU A 1 486 ? 72.029 -17.159 1.719 1.00 43.72 486 GLU A N 1
ATOM 3614 C CA . GLU A 1 486 ? 73.364 -17.664 2.074 1.00 43.72 486 GLU A CA 1
ATOM 3615 C C . GLU A 1 486 ? 73.656 -17.621 3.586 1.00 43.72 486 GLU A C 1
ATOM 3617 O O . GLU A 1 486 ? 74.433 -18.437 4.083 1.00 43.72 486 GLU A O 1
ATOM 3622 N N . LEU A 1 487 ? 73.032 -16.703 4.335 1.00 44.69 487 LEU A N 1
ATOM 3623 C CA . LEU A 1 487 ? 73.337 -16.458 5.752 1.00 44.69 487 LEU A CA 1
ATOM 3624 C C . LEU A 1 487 ? 72.481 -17.267 6.738 1.00 44.69 487 LEU A C 1
ATOM 3626 O O . LEU A 1 487 ? 72.966 -17.600 7.819 1.00 44.69 487 LEU A O 1
ATOM 3630 N N . VAL A 1 488 ? 71.220 -17.567 6.404 1.00 47.62 488 VAL A N 1
ATOM 3631 C CA . VAL A 1 488 ? 70.267 -18.215 7.337 1.00 47.62 488 VAL A CA 1
ATOM 3632 C C . VAL A 1 488 ? 69.595 -19.482 6.796 1.00 47.62 488 VAL A C 1
ATOM 3634 O O . VAL A 1 488 ? 68.860 -20.141 7.528 1.00 47.62 488 VAL A O 1
ATOM 3637 N N . GLY A 1 489 ? 69.901 -19.879 5.558 1.00 42.84 489 GLY A N 1
ATOM 3638 C CA . GLY A 1 489 ? 69.334 -21.065 4.919 1.00 42.84 489 GLY A CA 1
ATOM 3639 C C . GLY A 1 489 ? 67.936 -20.822 4.340 1.00 42.84 489 GLY A C 1
ATOM 3640 O O . GLY A 1 489 ? 67.106 -20.112 4.910 1.00 42.84 489 GLY A O 1
ATOM 3641 N N . ALA A 1 490 ? 67.674 -21.432 3.181 1.00 46.75 490 ALA A N 1
ATOM 3642 C CA . ALA A 1 490 ? 66.498 -21.159 2.349 1.00 46.75 490 ALA A CA 1
ATOM 3643 C C . ALA A 1 490 ? 65.146 -21.428 3.041 1.00 46.75 490 ALA A C 1
ATOM 3645 O O . ALA A 1 490 ? 64.167 -20.751 2.738 1.00 46.75 490 ALA A O 1
ATOM 3646 N N . GLU A 1 491 ? 65.089 -22.368 3.991 1.00 43.69 491 GLU A N 1
ATOM 3647 C CA . GLU A 1 491 ? 63.865 -22.651 4.758 1.00 43.69 491 GLU A CA 1
ATOM 3648 C C . GLU A 1 491 ? 63.491 -21.506 5.710 1.00 43.69 491 GLU A C 1
ATOM 3650 O O . GLU A 1 491 ? 62.320 -21.145 5.796 1.00 43.69 491 GLU A O 1
ATOM 3655 N N . VAL A 1 492 ? 64.469 -20.871 6.366 1.00 45.31 492 VAL A N 1
ATOM 3656 C CA . VAL A 1 492 ? 64.212 -19.786 7.333 1.00 45.31 492 VAL A CA 1
ATOM 3657 C C . VAL A 1 492 ? 63.920 -18.463 6.617 1.00 45.31 492 VAL A C 1
ATOM 3659 O O . VAL A 1 492 ? 63.102 -17.666 7.078 1.00 45.31 492 VAL A O 1
ATOM 3662 N N . ALA A 1 493 ? 64.529 -18.241 5.447 1.00 43.66 493 ALA A N 1
ATOM 3663 C CA . ALA A 1 493 ? 64.213 -17.092 4.597 1.00 43.66 493 ALA A CA 1
ATOM 3664 C C . ALA A 1 493 ? 62.758 -17.131 4.081 1.00 43.66 493 ALA A C 1
ATOM 3666 O O . ALA A 1 493 ? 62.121 -16.084 3.962 1.00 43.66 493 ALA A O 1
ATOM 3667 N N . GLY A 1 494 ? 62.214 -18.331 3.840 1.00 40.41 494 GLY A N 1
ATOM 3668 C CA . GLY A 1 494 ? 60.824 -18.529 3.422 1.00 40.41 494 GLY A CA 1
ATOM 3669 C C . GLY A 1 494 ? 59.782 -18.221 4.506 1.00 40.41 494 GLY A C 1
ATOM 3670 O O . GLY A 1 494 ? 58.685 -17.765 4.184 1.00 40.41 494 GLY A O 1
ATOM 3671 N N . GLU A 1 495 ? 60.110 -18.404 5.789 1.00 39.06 495 GLU A N 1
ATOM 3672 C CA . GLU A 1 495 ? 59.169 -18.160 6.896 1.00 39.06 495 GLU A CA 1
ATOM 3673 C C . GLU A 1 495 ? 58.976 -16.669 7.227 1.00 39.06 495 GLU A C 1
ATOM 3675 O O . GLU A 1 495 ? 57.895 -16.269 7.663 1.00 39.06 495 GLU A O 1
ATOM 3680 N N . LEU A 1 496 ? 59.982 -15.819 6.993 1.00 40.28 496 LEU A N 1
ATOM 3681 C CA . LEU A 1 496 ? 59.912 -14.381 7.308 1.00 40.28 496 LEU A CA 1
ATOM 3682 C C . LEU A 1 496 ? 59.118 -13.561 6.279 1.00 40.28 496 LEU A C 1
ATOM 3684 O O . LEU A 1 496 ? 58.636 -12.478 6.605 1.00 40.28 496 LEU A O 1
ATOM 3688 N N . TRP A 1 497 ? 58.951 -14.078 5.061 1.00 41.44 497 TRP A N 1
ATOM 3689 C CA . TRP A 1 497 ? 58.211 -13.432 3.973 1.00 41.44 497 TRP A CA 1
ATOM 3690 C C . TRP A 1 497 ? 57.023 -14.289 3.532 1.00 41.44 497 TRP A C 1
ATOM 3692 O O . TRP A 1 497 ? 56.860 -14.575 2.353 1.00 41.44 497 TRP A O 1
ATOM 3702 N N . GLY A 1 498 ? 56.189 -14.703 4.493 1.00 37.09 498 GLY A N 1
ATOM 3703 C CA . GLY A 1 498 ? 54.770 -15.015 4.277 1.00 37.09 498 GLY A CA 1
ATOM 3704 C C . GLY A 1 498 ? 54.427 -15.780 2.994 1.00 37.09 498 GLY A C 1
ATOM 3705 O O . GLY A 1 498 ? 53.522 -15.374 2.267 1.00 37.09 498 GLY A O 1
ATOM 3706 N N . GLY A 1 499 ? 55.132 -16.878 2.718 1.00 37.00 499 GLY A N 1
ATOM 3707 C CA . GLY A 1 499 ? 54.779 -17.822 1.663 1.00 37.00 499 GLY A CA 1
ATOM 3708 C C . GLY A 1 499 ? 53.571 -18.659 2.076 1.00 37.00 499 GLY A C 1
ATOM 3709 O O . GLY A 1 499 ? 53.719 -19.757 2.601 1.00 37.00 499 GLY A O 1
ATOM 3710 N N . GLY A 1 500 ? 52.367 -18.134 1.859 1.00 34.34 500 GLY A N 1
ATOM 3711 C CA . GLY A 1 500 ? 51.167 -18.960 1.747 1.00 34.34 500 GLY A CA 1
ATOM 3712 C C . GLY A 1 500 ? 51.013 -19.418 0.299 1.00 34.34 500 GLY A C 1
ATOM 3713 O O . GLY A 1 500 ? 51.084 -18.589 -0.603 1.00 34.34 500 GLY A O 1
ATOM 3714 N N . ASP A 1 501 ? 50.818 -20.718 0.081 1.00 46.97 501 ASP A N 1
ATOM 3715 C CA . ASP A 1 501 ? 50.500 -21.316 -1.221 1.00 46.97 501 ASP A CA 1
ATOM 3716 C C . ASP A 1 501 ? 49.442 -20.504 -1.985 1.00 46.97 501 ASP A C 1
ATOM 3718 O O . ASP A 1 501 ? 48.264 -20.493 -1.619 1.00 46.97 501 ASP A O 1
ATOM 3722 N N . TYR A 1 502 ? 49.833 -19.891 -3.102 1.00 40.78 502 TYR A N 1
ATOM 3723 C CA . TYR A 1 502 ? 48.886 -19.349 -4.067 1.00 40.78 502 TYR A CA 1
ATOM 3724 C C . TYR A 1 502 ? 49.266 -19.813 -5.471 1.00 40.78 502 TYR A C 1
ATOM 3726 O O . TYR A 1 502 ? 50.197 -19.310 -6.092 1.00 40.78 502 TYR A O 1
ATOM 3734 N N . ASN A 1 503 ? 48.475 -20.749 -6.000 1.00 49.03 503 ASN A N 1
ATOM 3735 C CA . ASN A 1 503 ? 48.343 -21.031 -7.433 1.00 49.03 503 ASN A CA 1
ATOM 3736 C C . ASN A 1 503 ? 47.732 -19.814 -8.169 1.00 49.03 503 ASN A C 1
ATOM 3738 O O . ASN A 1 503 ? 46.660 -19.920 -8.764 1.00 49.03 503 ASN A O 1
ATOM 3742 N N . ILE A 1 504 ? 48.343 -18.630 -8.073 1.00 51.19 504 ILE A N 1
ATOM 3743 C CA . ILE A 1 504 ? 47.825 -17.391 -8.662 1.00 51.19 504 ILE A CA 1
ATOM 3744 C C . ILE A 1 504 ? 48.926 -16.772 -9.518 1.00 51.19 504 ILE A C 1
ATOM 3746 O O . ILE A 1 504 ? 49.966 -16.352 -9.021 1.00 51.19 504 ILE A O 1
ATOM 3750 N N . THR A 1 505 ? 48.685 -16.713 -10.824 1.00 63.34 505 THR A N 1
ATOM 3751 C CA . THR A 1 505 ? 49.554 -16.048 -11.797 1.00 63.34 505 THR A CA 1
ATOM 3752 C C . THR A 1 505 ? 48.867 -14.770 -12.263 1.00 63.34 505 THR A C 1
ATOM 3754 O O . THR A 1 505 ? 47.694 -14.799 -12.636 1.00 63.34 505 THR A O 1
ATOM 3757 N N . TRP A 1 506 ? 49.575 -13.637 -12.247 1.00 63.66 506 TRP A N 1
ATOM 3758 C CA . TRP A 1 506 ? 49.067 -12.416 -12.870 1.00 63.66 506 TRP A CA 1
ATOM 3759 C C . TRP A 1 506 ? 49.113 -12.576 -14.391 1.00 63.66 506 TRP A C 1
ATOM 3761 O O . TRP A 1 506 ? 50.184 -12.749 -14.973 1.00 63.66 506 TRP A O 1
ATOM 3771 N N . HIS A 1 507 ? 47.952 -12.538 -15.039 1.00 69.94 507 HIS A N 1
ATOM 3772 C CA . HIS A 1 507 ? 47.860 -12.580 -16.494 1.00 69.94 507 HIS A CA 1
ATOM 3773 C C . HIS A 1 507 ? 47.912 -11.156 -17.046 1.00 69.94 507 HIS A C 1
ATOM 3775 O O . HIS A 1 507 ? 47.166 -10.285 -16.598 1.00 69.94 507 HIS A O 1
ATOM 3781 N N . SER A 1 508 ? 48.785 -10.913 -18.023 1.00 65.56 508 SER A N 1
ATOM 3782 C CA . SER A 1 508 ? 48.831 -9.628 -18.716 1.00 65.56 508 SER A CA 1
ATOM 3783 C C . SER A 1 508 ? 47.511 -9.368 -19.456 1.00 65.56 508 SER A C 1
ATOM 3785 O O . SER A 1 508 ? 46.956 -10.253 -20.106 1.00 65.56 508 SER A O 1
ATOM 3787 N N . GLY A 1 509 ? 46.999 -8.143 -19.329 1.00 71.50 509 GLY A N 1
ATOM 3788 C CA . GLY A 1 509 ? 45.789 -7.660 -20.001 1.00 71.50 509 GLY A CA 1
ATOM 3789 C C . GLY A 1 509 ? 46.034 -6.320 -20.700 1.00 71.50 509 GLY A C 1
ATOM 3790 O O . GLY A 1 509 ? 47.181 -5.942 -20.917 1.00 71.50 509 GLY A O 1
ATOM 3791 N N . LEU A 1 510 ? 44.957 -5.596 -21.028 1.00 84.56 510 LEU A N 1
ATOM 3792 C CA . LEU A 1 510 ? 45.028 -4.246 -21.615 1.00 84.56 510 LEU A CA 1
ATOM 3793 C C . LEU A 1 510 ? 45.794 -3.285 -20.700 1.00 84.56 510 LEU A C 1
ATOM 3795 O O . LEU A 1 510 ? 45.597 -3.331 -19.478 1.00 84.56 510 LEU A O 1
ATOM 3799 N N . THR A 1 511 ? 46.588 -2.389 -21.285 1.00 89.88 511 THR A N 1
ATOM 3800 C CA . THR A 1 511 ? 47.372 -1.401 -20.529 1.00 89.88 511 THR A CA 1
ATOM 3801 C C . THR A 1 511 ? 46.508 -0.216 -20.064 1.00 89.88 511 THR A C 1
ATOM 3803 O O . THR A 1 511 ? 45.399 -0.005 -20.568 1.00 89.88 511 THR A O 1
ATOM 3806 N N . ARG A 1 512 ? 46.972 0.577 -19.085 1.00 90.38 512 ARG A N 1
ATOM 3807 C CA . ARG A 1 512 ? 46.243 1.770 -18.606 1.00 90.38 512 ARG A CA 1
ATOM 3808 C C . ARG A 1 512 ? 46.131 2.828 -19.691 1.00 90.38 512 ARG A C 1
ATOM 3810 O O . ARG A 1 512 ? 45.075 3.460 -19.810 1.00 90.38 512 ARG A O 1
ATOM 3817 N N . GLN A 1 513 ? 47.190 3.009 -20.480 1.00 90.00 513 GLN A N 1
ATOM 3818 C CA . GLN A 1 513 ? 47.172 3.913 -21.624 1.00 90.00 513 GLN A CA 1
ATOM 3819 C C . GLN A 1 513 ? 46.101 3.485 -22.633 1.00 90.00 513 GLN A C 1
ATOM 3821 O O . GLN A 1 513 ? 45.230 4.286 -22.970 1.00 90.00 513 GLN A O 1
ATOM 3826 N N . GLU A 1 514 ? 46.101 2.211 -23.029 1.00 91.88 514 GLU A N 1
ATOM 3827 C CA . GLU A 1 514 ? 45.141 1.665 -23.991 1.00 91.88 514 GLU A CA 1
ATOM 3828 C C . GLU A 1 514 ? 43.690 1.833 -23.511 1.00 91.88 514 GLU A C 1
ATOM 3830 O O . GLU A 1 514 ? 42.823 2.288 -24.261 1.00 91.88 514 GLU A O 1
ATOM 3835 N N . ARG A 1 515 ? 43.414 1.557 -22.227 1.00 92.62 515 ARG A N 1
ATOM 3836 C CA . ARG A 1 515 ? 42.080 1.794 -21.651 1.00 92.62 515 ARG A CA 1
ATOM 3837 C C . ARG A 1 515 ? 41.696 3.264 -21.690 1.00 92.62 515 ARG A C 1
ATOM 3839 O O . ARG A 1 515 ? 40.561 3.572 -22.049 1.00 92.62 515 ARG A O 1
ATOM 3846 N N . SER A 1 516 ? 42.617 4.154 -21.330 1.00 91.62 516 SER A N 1
ATOM 3847 C CA . SER A 1 516 ? 42.347 5.593 -21.281 1.00 91.62 516 SER A CA 1
ATOM 3848 C C . SER A 1 516 ? 42.057 6.168 -22.668 1.00 91.62 516 SER A C 1
ATOM 3850 O O . SER A 1 516 ? 41.153 6.991 -22.818 1.00 91.62 516 SER A O 1
ATOM 3852 N N . GLU A 1 517 ? 42.768 5.695 -23.694 1.00 90.88 517 GLU A N 1
ATOM 3853 C CA . GLU A 1 517 ? 42.543 6.065 -25.095 1.00 90.88 517 GLU A CA 1
ATOM 3854 C C . GLU A 1 517 ? 41.185 5.558 -25.603 1.00 90.88 517 GLU A C 1
ATOM 3856 O O . GLU A 1 517 ? 40.396 6.338 -26.142 1.00 90.88 517 GLU A O 1
ATOM 3861 N N . LEU A 1 518 ? 40.858 4.282 -25.363 1.00 91.75 518 LEU A N 1
ATOM 3862 C CA . LEU A 1 518 ? 39.583 3.683 -25.784 1.00 91.75 518 LEU A CA 1
ATOM 3863 C C . LEU A 1 518 ? 38.373 4.305 -25.077 1.00 91.75 518 LEU A C 1
ATOM 3865 O O . LEU A 1 518 ? 37.313 4.480 -25.680 1.00 91.75 518 LEU A O 1
ATOM 3869 N N . ARG A 1 519 ? 38.522 4.642 -23.794 1.00 92.38 519 ARG A N 1
ATOM 3870 C CA . ARG A 1 519 ? 37.473 5.264 -22.975 1.00 92.38 519 ARG A CA 1
ATOM 3871 C C . ARG A 1 519 ? 37.413 6.778 -23.139 1.00 92.38 519 ARG A C 1
ATOM 3873 O O . ARG A 1 519 ? 36.450 7.378 -22.670 1.00 92.38 519 ARG A O 1
ATOM 38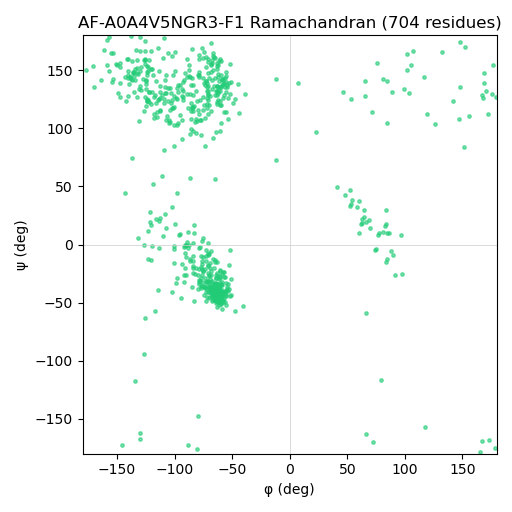80 N N . LYS A 1 520 ? 38.408 7.378 -23.806 1.00 92.38 520 LYS A N 1
ATOM 3881 C CA . LYS A 1 520 ? 38.591 8.831 -23.943 1.00 92.38 520 LYS A CA 1
ATOM 3882 C C . LYS A 1 520 ? 38.563 9.556 -22.593 1.00 92.38 520 LYS A C 1
ATOM 3884 O O . LYS A 1 520 ? 38.079 10.678 -22.494 1.00 92.38 520 LYS A O 1
ATOM 3889 N N . GLN A 1 521 ? 39.060 8.892 -21.553 1.00 94.12 521 GLN A N 1
ATOM 3890 C CA . GLN A 1 521 ? 39.064 9.386 -20.183 1.00 94.12 521 GLN A CA 1
ATOM 3891 C C . GLN A 1 521 ? 40.202 8.731 -19.403 1.00 94.12 521 GLN A C 1
ATOM 3893 O O . GLN A 1 521 ? 40.427 7.528 -19.518 1.00 94.12 521 GLN A O 1
ATOM 3898 N N . LYS A 1 522 ? 40.882 9.508 -18.558 1.00 94.31 522 LYS A N 1
ATOM 3899 C CA . LYS A 1 522 ? 41.842 8.987 -17.580 1.00 94.31 522 LYS A CA 1
ATOM 3900 C C . LYS A 1 522 ? 41.144 8.740 -16.245 1.00 94.31 522 LYS A C 1
ATOM 3902 O O . LYS A 1 522 ? 40.329 9.550 -15.812 1.00 94.31 522 LYS A O 1
ATOM 3907 N N . GLY A 1 523 ? 41.486 7.640 -15.585 1.00 95.25 523 GLY A N 1
ATOM 3908 C CA . GLY A 1 523 ? 41.081 7.411 -14.201 1.00 95.25 523 GLY A CA 1
ATOM 3909 C C . GLY A 1 523 ? 42.080 8.020 -13.221 1.00 95.25 523 GLY A C 1
ATOM 3910 O O . GLY A 1 523 ? 43.274 8.118 -13.508 1.00 95.25 523 GLY A O 1
ATOM 3911 N N . CYS A 1 524 ? 41.588 8.428 -12.058 1.00 97.75 524 CYS A N 1
ATOM 3912 C CA . CYS A 1 524 ? 42.397 8.901 -10.940 1.00 97.75 524 CYS A CA 1
ATOM 3913 C C . CYS A 1 524 ? 41.654 8.674 -9.624 1.00 97.75 524 CYS A C 1
ATOM 3915 O O . CYS A 1 524 ? 40.442 8.454 -9.620 1.00 97.75 524 CYS A O 1
ATOM 3917 N N . THR A 1 525 ? 42.379 8.757 -8.514 1.00 98.31 525 THR A N 1
ATOM 3918 C CA . THR A 1 525 ? 41.796 8.702 -7.172 1.00 98.31 525 THR A CA 1
ATOM 3919 C C . THR A 1 525 ? 41.874 10.075 -6.523 1.00 98.31 525 THR A C 1
ATOM 3921 O O . THR A 1 525 ? 42.956 10.645 -6.407 1.00 98.31 525 THR A O 1
ATOM 3924 N N . VAL A 1 526 ? 40.732 10.594 -6.074 1.00 98.31 526 VAL A N 1
ATOM 3925 C CA . VAL A 1 526 ? 40.622 11.809 -5.262 1.00 98.31 526 VAL A CA 1
ATOM 3926 C C . VAL A 1 526 ? 40.335 11.394 -3.824 1.0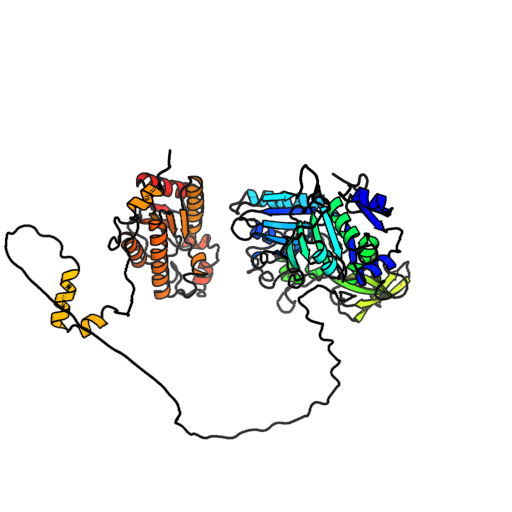0 98.31 526 VAL A C 1
ATOM 3928 O O . VAL A 1 526 ? 39.237 10.935 -3.495 1.00 98.31 526 VAL A O 1
ATOM 3931 N N . TRP A 1 527 ? 41.340 11.541 -2.968 1.00 97.56 527 TRP A N 1
ATOM 3932 C CA . TRP A 1 527 ? 41.332 11.083 -1.591 1.00 97.56 527 TRP A CA 1
ATOM 3933 C C . TRP A 1 527 ? 41.038 12.201 -0.602 1.00 97.56 527 TRP A C 1
ATOM 3935 O O . TRP A 1 527 ? 41.913 12.992 -0.261 1.00 97.56 527 TRP A O 1
ATOM 3945 N N . PHE A 1 528 ? 39.813 12.248 -0.086 1.00 97.00 528 PHE A N 1
ATOM 3946 C CA . PHE A 1 528 ? 39.436 13.219 0.933 1.00 97.00 528 PHE A CA 1
ATOM 3947 C C . PHE A 1 528 ? 39.897 12.763 2.320 1.00 97.00 528 PHE A C 1
ATOM 3949 O O . PHE A 1 528 ? 39.474 11.715 2.811 1.00 97.00 528 PHE A O 1
ATOM 3956 N N . THR A 1 529 ? 40.688 13.598 2.993 1.00 94.38 529 THR A N 1
ATOM 3957 C CA . THR A 1 529 ? 41.108 13.408 4.390 1.00 94.38 529 THR A CA 1
ATOM 3958 C C . THR A 1 529 ? 40.725 14.612 5.253 1.00 94.38 529 THR A C 1
ATOM 3960 O O . THR A 1 529 ? 40.540 15.717 4.752 1.00 94.38 529 THR A O 1
ATOM 3963 N N . GLY A 1 530 ? 40.519 14.399 6.552 1.00 93.00 530 GLY A N 1
ATOM 3964 C CA . GLY A 1 530 ? 40.059 15.428 7.492 1.00 93.00 530 GLY A CA 1
ATOM 3965 C C . GLY A 1 530 ? 39.280 14.848 8.671 1.00 93.00 530 GLY A C 1
ATOM 3966 O O . GLY A 1 530 ? 38.872 13.681 8.648 1.00 93.00 530 GLY A O 1
ATOM 3967 N N . LEU A 1 531 ? 38.999 15.677 9.677 1.00 91.44 531 LEU A N 1
ATOM 3968 C CA . LEU A 1 531 ? 38.222 15.291 10.863 1.00 91.44 531 LEU A CA 1
ATOM 3969 C C . LEU A 1 531 ? 36.789 14.846 10.523 1.00 91.44 531 LEU A C 1
ATOM 3971 O O . LEU A 1 531 ? 36.238 15.186 9.474 1.00 91.44 531 LEU A O 1
ATOM 3975 N N . SER A 1 532 ? 36.150 14.074 11.407 1.00 88.00 532 SER A N 1
ATOM 3976 C CA . SER A 1 532 ? 34.705 13.822 11.287 1.00 88.00 532 SER A CA 1
ATOM 3977 C C . SER A 1 532 ? 33.942 15.156 11.234 1.00 88.00 532 SER A C 1
ATOM 3979 O O . SER A 1 532 ? 34.399 16.148 11.782 1.00 88.00 532 SER A O 1
ATOM 3981 N N . ALA A 1 533 ? 32.814 15.220 10.525 1.00 87.56 533 ALA A N 1
ATOM 3982 C CA . ALA A 1 533 ? 32.049 16.460 10.311 1.00 87.56 533 ALA A CA 1
ATOM 3983 C C . ALA A 1 533 ? 32.784 17.622 9.588 1.00 87.56 533 ALA A C 1
ATOM 3985 O O . ALA A 1 533 ? 32.215 18.706 9.461 1.00 87.56 533 ALA A O 1
ATOM 3986 N N . SER A 1 534 ? 33.977 17.406 9.011 1.00 91.38 534 SER A N 1
ATOM 3987 C CA . SER A 1 534 ? 34.661 18.430 8.197 1.00 91.38 534 SER A CA 1
ATOM 3988 C C . SER A 1 534 ? 34.015 18.701 6.830 1.00 91.38 534 SER A C 1
ATOM 3990 O O . SER A 1 534 ? 34.374 19.653 6.157 1.00 91.38 534 SER A O 1
ATOM 3992 N N . GLY A 1 535 ? 33.040 17.892 6.402 1.00 91.38 535 GLY A N 1
ATOM 3993 C CA . GLY A 1 535 ? 32.335 18.087 5.126 1.00 91.38 535 GLY A CA 1
ATOM 3994 C C . GLY A 1 535 ? 32.863 17.260 3.949 1.00 91.38 535 GLY A C 1
ATOM 3995 O O . GLY A 1 535 ? 32.380 17.434 2.836 1.00 91.38 535 GLY A O 1
ATOM 3996 N N . LYS A 1 536 ? 33.790 16.313 4.175 1.00 93.94 536 LYS A N 1
ATOM 3997 C CA . LYS A 1 536 ? 34.331 15.407 3.135 1.00 93.94 536 LYS A CA 1
ATOM 3998 C C . LYS A 1 536 ? 33.256 14.752 2.266 1.00 93.94 536 LYS A C 1
ATOM 4000 O O . LYS A 1 536 ? 33.292 14.905 1.053 1.00 93.94 536 LYS A O 1
ATOM 4005 N N . SER A 1 537 ? 32.304 14.035 2.873 1.00 92.12 537 SER A N 1
ATOM 4006 C CA . SER A 1 537 ? 31.251 13.345 2.114 1.00 92.12 537 SER A CA 1
ATOM 4007 C C . SER A 1 537 ? 30.365 14.336 1.359 1.00 92.12 537 SER A C 1
ATOM 4009 O O . SER A 1 537 ? 29.995 14.062 0.226 1.00 92.12 537 SER A O 1
ATOM 4011 N N . THR A 1 538 ? 30.086 15.510 1.934 1.00 93.12 538 THR A N 1
ATOM 4012 C CA . THR A 1 538 ? 29.306 16.571 1.279 1.00 93.12 538 THR A CA 1
ATOM 4013 C C . THR A 1 538 ? 30.000 17.087 0.019 1.00 93.12 538 THR A C 1
ATOM 4015 O O . THR A 1 538 ? 29.385 17.129 -1.042 1.00 93.12 538 THR A O 1
ATOM 4018 N N . ILE A 1 539 ? 31.293 17.418 0.113 1.00 96.81 539 ILE A N 1
ATOM 4019 C CA . ILE A 1 539 ? 32.087 17.889 -1.032 1.00 96.81 539 ILE A CA 1
ATOM 4020 C C . ILE A 1 539 ? 32.245 16.771 -2.069 1.00 96.81 539 ILE A C 1
ATOM 4022 O O . ILE A 1 539 ? 32.081 17.019 -3.259 1.00 96.81 539 ILE A O 1
ATOM 4026 N N . ALA A 1 540 ? 32.498 15.531 -1.638 1.00 96.00 540 ALA A N 1
ATOM 4027 C CA . ALA A 1 540 ? 32.628 14.388 -2.538 1.00 96.00 540 ALA A CA 1
ATOM 4028 C C . ALA A 1 540 ? 31.332 14.104 -3.319 1.00 96.00 540 ALA A C 1
ATOM 4030 O O . ALA A 1 540 ? 31.408 13.805 -4.505 1.00 96.00 540 ALA A O 1
ATOM 4031 N N . ILE A 1 541 ? 30.154 14.230 -2.692 1.00 95.56 541 ILE A N 1
ATOM 4032 C CA . ILE A 1 541 ? 28.850 14.081 -3.366 1.00 95.56 541 ILE A CA 1
ATOM 4033 C C . ILE A 1 541 ? 28.653 15.179 -4.416 1.00 95.56 541 ILE A C 1
ATOM 4035 O O . ILE A 1 541 ? 28.287 14.884 -5.552 1.00 95.56 541 ILE A O 1
ATOM 4039 N N . ALA A 1 542 ? 28.911 16.438 -4.057 1.00 94.94 542 ALA A N 1
ATOM 4040 C CA . ALA A 1 542 ? 28.761 17.556 -4.987 1.00 94.94 542 ALA A CA 1
ATOM 4041 C C . ALA A 1 542 ? 29.744 17.450 -6.170 1.00 94.94 542 ALA A C 1
ATOM 4043 O O . ALA A 1 542 ? 29.371 17.690 -7.318 1.00 94.94 542 ALA A O 1
ATOM 4044 N N . LEU A 1 543 ? 30.983 17.017 -5.909 1.00 97.56 543 LEU A N 1
ATOM 4045 C CA . LEU A 1 543 ? 31.984 16.771 -6.946 1.00 97.56 543 LEU A CA 1
ATOM 4046 C C . LEU A 1 543 ? 31.593 15.597 -7.856 1.00 97.56 543 LEU A C 1
ATOM 4048 O O . LEU A 1 543 ? 31.735 15.703 -9.072 1.00 97.56 543 LEU A O 1
ATOM 4052 N N . GLU A 1 544 ? 31.072 14.500 -7.296 1.00 97.62 544 GLU A N 1
ATOM 4053 C CA . GLU A 1 544 ? 30.564 13.352 -8.063 1.00 97.62 544 GLU A CA 1
ATOM 4054 C C . GLU A 1 544 ? 29.481 13.792 -9.051 1.00 97.62 544 GLU A C 1
ATOM 4056 O O . GLU A 1 544 ? 29.578 13.514 -10.247 1.00 97.62 544 GLU A O 1
ATOM 4061 N N . GLN A 1 545 ? 28.493 14.550 -8.567 1.00 94.50 545 GLN A N 1
ATOM 4062 C CA . GLN A 1 545 ? 27.425 15.106 -9.397 1.00 94.50 545 GLN A CA 1
ATOM 4063 C C . GLN A 1 545 ? 27.978 16.001 -10.512 1.00 94.50 545 GLN A C 1
ATOM 4065 O O . GLN A 1 545 ? 27.591 15.840 -11.671 1.00 94.50 545 GLN A O 1
ATOM 4070 N N . HIS A 1 546 ? 28.909 16.902 -10.186 1.00 95.56 546 HIS A N 1
ATOM 4071 C CA . HIS A 1 546 ? 29.512 17.812 -11.160 1.00 95.56 546 HIS A CA 1
ATOM 4072 C C . HIS A 1 546 ? 30.271 17.069 -12.273 1.00 95.56 546 HIS A C 1
ATOM 4074 O O . HIS A 1 546 ? 30.099 17.370 -13.456 1.00 95.56 546 HIS A O 1
ATOM 4080 N N . LEU A 1 547 ? 31.086 16.071 -11.917 1.00 95.50 547 LEU A N 1
ATOM 4081 C CA . LEU A 1 547 ? 31.869 15.294 -12.883 1.00 95.50 547 LEU A CA 1
ATOM 4082 C C . LEU A 1 547 ? 30.975 14.416 -13.774 1.00 95.50 547 LEU A C 1
ATOM 4084 O O . LEU A 1 547 ? 31.189 14.367 -14.986 1.00 95.50 547 LEU A O 1
ATOM 4088 N N . LEU A 1 548 ? 29.932 13.795 -13.211 1.00 94.56 548 LEU A N 1
ATOM 4089 C CA . LEU A 1 548 ? 28.956 13.015 -13.984 1.00 94.56 548 LEU A CA 1
ATOM 4090 C C . LEU A 1 548 ? 28.165 13.893 -14.966 1.00 94.56 548 LEU A C 1
ATOM 4092 O O . LEU A 1 548 ? 27.925 13.480 -16.099 1.00 94.56 548 LEU A O 1
ATOM 4096 N N . GLN A 1 549 ? 27.803 15.122 -14.579 1.00 90.62 549 GLN A N 1
ATOM 4097 C CA . GLN A 1 549 ? 27.153 16.089 -15.477 1.00 90.62 549 GLN A CA 1
ATOM 4098 C C . GLN A 1 549 ? 28.055 16.516 -16.643 1.00 90.62 549 GLN A C 1
ATOM 4100 O O . GLN A 1 549 ? 27.554 16.802 -17.729 1.00 90.62 549 GLN A O 1
ATOM 4105 N N . LYS A 1 550 ? 29.380 16.503 -16.451 1.00 88.25 550 LYS A N 1
ATOM 4106 C CA . LYS A 1 550 ? 30.374 16.688 -17.522 1.00 88.25 550 LYS A CA 1
ATOM 4107 C C . LYS A 1 550 ? 30.562 15.440 -18.403 1.00 88.25 550 LYS A C 1
ATOM 4109 O O . LYS A 1 550 ? 31.407 15.451 -19.294 1.00 88.25 550 LYS A O 1
ATOM 4114 N N . GLY A 1 551 ? 29.790 14.374 -18.172 1.00 92.12 551 GLY A N 1
ATOM 4115 C CA . GLY A 1 551 ? 29.862 13.119 -18.922 1.00 92.12 551 GLY A CA 1
ATOM 4116 C C . GLY A 1 551 ? 31.037 12.221 -18.532 1.00 92.12 551 GLY A C 1
ATOM 4117 O O . GLY A 1 551 ? 31.298 11.238 -19.224 1.00 92.12 551 GLY A O 1
ATOM 4118 N N . LEU A 1 552 ? 31.744 12.539 -17.444 1.00 94.88 552 LEU A N 1
ATOM 4119 C CA 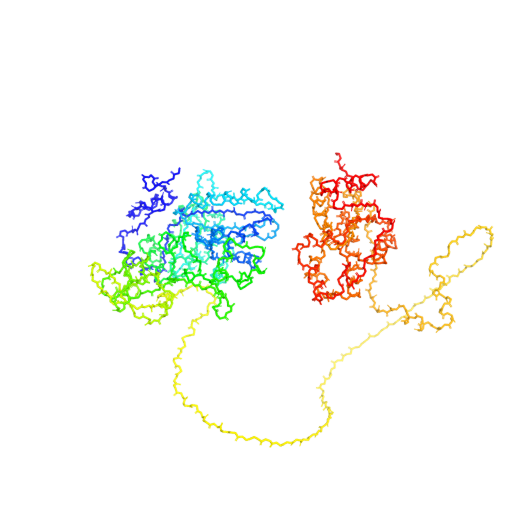. LEU A 1 552 ? 32.897 11.770 -16.988 1.00 94.88 552 LEU A CA 1
ATOM 4120 C C . LEU A 1 552 ? 32.449 10.607 -16.103 1.00 94.88 552 LEU A C 1
ATOM 4122 O O . LEU A 1 552 ? 31.618 10.777 -15.213 1.00 94.88 552 LEU A O 1
ATOM 4126 N N . ALA A 1 553 ? 33.036 9.426 -16.292 1.00 96.56 553 ALA A N 1
ATOM 4127 C CA . ALA A 1 553 ? 32.823 8.304 -15.384 1.00 96.56 553 ALA A CA 1
ATOM 4128 C C . ALA A 1 553 ? 33.462 8.611 -14.021 1.00 96.56 553 ALA A C 1
ATOM 4130 O O . ALA A 1 553 ? 34.683 8.729 -13.907 1.00 96.56 553 ALA A O 1
ATOM 4131 N N . CYS A 1 554 ? 32.635 8.723 -12.988 1.00 97.12 554 CYS A N 1
ATOM 4132 C CA . CYS A 1 554 ? 33.035 9.045 -11.624 1.00 97.12 554 CYS A CA 1
ATOM 4133 C C . CYS A 1 554 ? 32.247 8.162 -10.652 1.00 97.12 554 CYS A C 1
ATOM 4135 O O . CYS A 1 554 ? 31.088 7.839 -10.923 1.00 97.12 554 CYS A O 1
ATOM 4137 N N . TYR A 1 555 ? 32.875 7.742 -9.556 1.00 96.38 555 TYR A N 1
ATOM 4138 C CA . TYR A 1 555 ? 32.211 6.936 -8.537 1.00 96.38 555 TYR A CA 1
ATOM 4139 C C . TYR A 1 555 ? 32.782 7.205 -7.149 1.00 96.38 555 TYR A C 1
ATOM 4141 O O . TYR A 1 555 ? 33.998 7.147 -6.931 1.00 96.38 555 TYR A O 1
ATOM 4149 N N . ARG A 1 556 ? 31.899 7.458 -6.185 1.00 95.38 556 ARG A N 1
ATOM 4150 C CA . ARG A 1 556 ? 32.267 7.711 -4.795 1.00 95.38 556 ARG A CA 1
ATOM 4151 C C . ARG A 1 556 ? 32.263 6.438 -3.951 1.00 95.38 556 ARG A C 1
ATOM 4153 O O . ARG A 1 556 ? 31.255 5.751 -3.792 1.00 95.38 556 ARG A O 1
ATOM 4160 N N . LEU A 1 557 ? 33.403 6.174 -3.328 1.00 92.81 557 LEU A N 1
ATOM 4161 C CA . LEU A 1 557 ? 33.607 5.156 -2.308 1.00 92.81 557 LEU A CA 1
ATOM 4162 C C . LEU A 1 557 ? 33.461 5.820 -0.930 1.00 92.81 557 LEU A C 1
ATOM 4164 O O . LEU A 1 557 ? 34.289 6.641 -0.534 1.00 92.81 557 LEU A O 1
ATOM 4168 N N . ASP A 1 558 ? 32.394 5.480 -0.206 1.00 84.62 558 ASP A N 1
ATOM 4169 C CA . ASP A 1 558 ? 32.067 6.081 1.093 1.00 84.62 558 ASP A CA 1
ATOM 4170 C C . ASP A 1 558 ? 32.287 5.125 2.271 1.00 84.62 558 ASP A C 1
ATOM 4172 O O . ASP A 1 558 ? 31.982 3.931 2.186 1.00 84.62 558 ASP A O 1
ATOM 4176 N N . GLY A 1 559 ? 32.784 5.688 3.379 1.00 72.94 559 GLY A N 1
ATOM 4177 C CA . GLY A 1 559 ? 33.082 5.008 4.643 1.00 72.94 559 GLY A CA 1
ATOM 4178 C C . GLY A 1 559 ? 31.959 4.170 5.212 1.00 72.94 559 GLY A C 1
ATOM 4179 O O . GLY A 1 559 ? 32.209 3.047 5.657 1.00 72.94 559 GLY A O 1
ATOM 4180 N N . ASP A 1 560 ? 30.740 4.693 5.180 1.00 72.56 560 ASP A N 1
ATOM 4181 C CA . ASP A 1 560 ? 29.592 4.001 5.750 1.00 72.56 560 ASP A CA 1
ATOM 4182 C C . ASP A 1 560 ? 29.100 2.917 4.778 1.00 72.56 560 ASP A C 1
ATOM 4184 O O . ASP A 1 560 ? 28.807 1.792 5.185 1.00 72.56 560 ASP A O 1
ATOM 4188 N N . ASN A 1 561 ? 29.119 3.204 3.472 1.00 77.75 561 ASN A N 1
ATOM 4189 C CA . ASN A 1 561 ? 28.610 2.297 2.442 1.00 77.75 561 ASN A CA 1
ATOM 4190 C C . ASN A 1 561 ? 29.447 1.017 2.301 1.00 77.75 561 ASN A C 1
ATOM 4192 O O . ASN A 1 561 ? 28.893 -0.082 2.216 1.00 77.75 561 ASN A O 1
ATOM 4196 N N . VAL A 1 562 ? 30.782 1.120 2.313 1.00 82.25 562 VAL A N 1
ATOM 4197 C CA . VAL A 1 562 ? 31.646 -0.070 2.163 1.00 82.25 562 VAL A CA 1
ATOM 4198 C C . VAL A 1 562 ? 31.562 -1.013 3.366 1.00 82.25 562 VAL A C 1
ATOM 4200 O O . VAL A 1 562 ? 31.824 -2.210 3.224 1.00 82.25 562 VAL A O 1
ATOM 4203 N N . ARG A 1 563 ? 31.152 -0.512 4.540 1.00 82.12 563 ARG A N 1
ATOM 4204 C CA . ARG A 1 563 ? 30.989 -1.306 5.768 1.00 82.12 563 ARG A CA 1
ATOM 4205 C C . ARG A 1 563 ? 29.727 -2.171 5.774 1.00 82.12 563 ARG A C 1
ATOM 4207 O O . ARG A 1 563 ? 29.662 -3.107 6.560 1.00 82.12 563 ARG A O 1
ATOM 4214 N N . PHE A 1 564 ? 28.768 -1.956 4.871 1.00 80.44 564 PHE A N 1
ATOM 4215 C CA . PHE A 1 564 ? 27.666 -2.910 4.674 1.00 80.44 564 PHE A CA 1
ATOM 4216 C C . PHE A 1 564 ? 28.099 -4.171 3.908 1.00 80.44 564 PHE A C 1
ATOM 4218 O O . PHE A 1 564 ? 27.464 -5.220 4.025 1.00 80.44 564 PHE A O 1
ATOM 4225 N N . GLY A 1 565 ? 29.186 -4.081 3.134 1.00 87.19 565 GLY A N 1
ATOM 4226 C CA . GLY A 1 565 ? 29.671 -5.148 2.262 1.00 87.19 565 GLY A CA 1
ATOM 4227 C C . GLY A 1 565 ? 31.134 -5.491 2.518 1.00 87.19 565 GLY A C 1
ATOM 4228 O O . GLY A 1 565 ? 31.434 -6.319 3.377 1.00 87.19 565 GLY A O 1
ATOM 4229 N N . LEU A 1 566 ? 32.026 -4.867 1.744 1.00 86.12 566 LEU A N 1
ATOM 4230 C CA . LEU A 1 566 ? 33.459 -5.176 1.663 1.00 86.12 566 LEU A CA 1
ATOM 4231 C C . LEU A 1 566 ? 34.186 -5.161 3.018 1.00 86.12 566 LEU A C 1
ATOM 4233 O O . LEU A 1 566 ? 35.070 -5.983 3.239 1.00 86.12 566 LEU A O 1
ATOM 4237 N N . ASN A 1 567 ? 33.806 -4.246 3.913 1.00 90.12 567 ASN A N 1
ATOM 4238 C CA . ASN A 1 567 ? 34.482 -4.013 5.195 1.00 90.12 567 ASN A CA 1
ATOM 4239 C C . ASN A 1 567 ? 33.580 -4.325 6.404 1.00 90.12 567 ASN A C 1
ATOM 4241 O O . ASN A 1 567 ? 33.799 -3.793 7.492 1.00 90.12 567 ASN A O 1
ATOM 4245 N N . LYS A 1 568 ? 32.541 -5.155 6.229 1.00 88.94 568 LYS A N 1
ATOM 4246 C CA . LYS A 1 568 ? 31.563 -5.478 7.290 1.00 88.94 568 LYS A CA 1
ATOM 4247 C C . LYS A 1 568 ? 32.144 -6.250 8.478 1.00 88.94 568 LYS A C 1
ATOM 4249 O O . LYS A 1 568 ? 31.534 -6.300 9.540 1.00 88.94 568 LYS A O 1
ATOM 4254 N N . ASP A 1 569 ? 33.283 -6.898 8.271 1.00 90.31 569 ASP A N 1
ATOM 4255 C CA . ASP A 1 569 ? 34.027 -7.683 9.255 1.00 90.31 569 ASP A CA 1
ATOM 4256 C C . ASP A 1 569 ? 34.954 -6.828 10.133 1.00 90.31 569 ASP A C 1
ATOM 4258 O O . ASP A 1 569 ? 35.417 -7.309 11.164 1.00 90.31 569 ASP A O 1
ATOM 4262 N N . LEU A 1 570 ? 35.210 -5.571 9.754 1.00 86.56 570 LEU A N 1
ATOM 4263 C CA . LEU A 1 570 ? 36.179 -4.708 10.425 1.00 86.56 570 LEU A CA 1
ATOM 4264 C C . LEU A 1 570 ? 35.532 -3.848 11.515 1.00 86.56 570 LEU A C 1
ATOM 4266 O O . LEU A 1 570 ? 34.531 -3.160 11.292 1.00 86.56 570 LEU A O 1
ATOM 4270 N N . GLY A 1 571 ? 36.155 -3.828 12.693 1.00 81.81 571 GLY A N 1
ATOM 4271 C CA . GLY A 1 571 ? 35.797 -2.943 13.797 1.00 81.81 571 GLY A CA 1
ATOM 4272 C C . GLY A 1 571 ? 36.345 -1.518 13.643 1.00 81.81 571 GLY A C 1
ATOM 4273 O O . GLY A 1 571 ? 36.453 -0.965 12.542 1.00 81.81 571 GLY A O 1
ATOM 4274 N N . PHE A 1 572 ? 36.665 -0.904 14.784 1.00 80.69 572 PHE A N 1
ATOM 4275 C CA . PHE A 1 572 ? 37.225 0.451 14.883 1.00 80.69 572 PHE A CA 1
ATOM 4276 C C . PHE A 1 572 ? 38.563 0.495 15.627 1.00 80.69 572 PHE A C 1
ATOM 4278 O O . PHE A 1 572 ? 39.018 1.594 15.952 1.00 80.69 572 PHE A O 1
ATOM 4285 N N . SER A 1 573 ? 39.181 -0.662 15.889 1.00 82.19 573 SER A N 1
ATOM 4286 C CA . SER A 1 573 ? 40.528 -0.722 16.462 1.00 82.19 573 SER A CA 1
ATOM 4287 C C . SER A 1 573 ? 41.560 -0.125 15.490 1.00 82.19 573 SER A C 1
ATOM 4289 O O . SER A 1 573 ? 41.281 -0.056 14.290 1.00 82.19 573 SER A O 1
ATOM 4291 N N . PRO A 1 574 ? 42.757 0.284 15.949 1.00 80.94 574 PRO A N 1
ATOM 4292 C CA . PRO A 1 574 ? 43.805 0.789 15.057 1.00 80.94 574 PRO A CA 1
ATOM 4293 C C . PRO A 1 574 ? 44.115 -0.159 13.887 1.00 80.94 574 PRO A C 1
ATOM 4295 O O . PRO A 1 574 ? 44.137 0.275 12.740 1.00 80.94 574 PRO A O 1
ATOM 4298 N N . LYS A 1 575 ? 44.219 -1.467 14.159 1.00 84.94 575 LYS A N 1
ATOM 4299 C CA . LYS A 1 575 ? 44.464 -2.496 13.137 1.00 84.94 575 LYS A CA 1
ATOM 4300 C C . LYS A 1 575 ? 43.306 -2.635 12.141 1.00 84.94 575 LYS A C 1
ATOM 4302 O O . LYS A 1 575 ? 43.534 -2.792 10.946 1.00 84.94 575 LYS A O 1
ATOM 4307 N N . ASP A 1 576 ? 42.060 -2.554 12.613 1.00 87.12 576 ASP A N 1
ATOM 4308 C CA . ASP A 1 576 ? 40.890 -2.584 11.723 1.00 87.12 576 ASP A CA 1
ATOM 4309 C C . ASP A 1 576 ? 40.810 -1.329 10.846 1.00 87.12 576 ASP A C 1
ATOM 4311 O O . ASP A 1 576 ? 40.306 -1.392 9.727 1.00 87.12 576 ASP A O 1
ATOM 4315 N N . ARG A 1 577 ? 41.281 -0.178 11.346 1.00 83.88 577 ARG A N 1
ATOM 4316 C CA . ARG A 1 577 ? 41.336 1.075 10.578 1.00 83.88 577 ARG A CA 1
ATOM 4317 C C . ARG A 1 577 ? 42.392 1.002 9.484 1.00 83.88 577 ARG A C 1
ATOM 4319 O O . ARG A 1 577 ? 42.063 1.336 8.350 1.00 83.88 577 ARG A O 1
ATOM 4326 N N . GLU A 1 578 ? 43.584 0.515 9.809 1.00 88.31 578 GLU A N 1
ATOM 4327 C CA . GLU A 1 578 ? 44.662 0.268 8.844 1.00 88.31 578 GLU A CA 1
ATOM 4328 C C . GLU A 1 578 ? 44.175 -0.657 7.716 1.00 88.31 578 GLU A C 1
ATOM 4330 O O . GLU A 1 578 ? 44.215 -0.297 6.538 1.00 88.31 578 GLU A O 1
ATOM 4335 N N . GLU A 1 579 ? 43.585 -1.805 8.070 1.00 91.50 579 GLU A N 1
ATOM 4336 C CA . GLU A 1 579 ? 43.053 -2.758 7.090 1.00 91.50 579 GLU A CA 1
ATOM 4337 C C . GLU A 1 579 ? 41.881 -2.176 6.284 1.00 91.50 579 GLU A C 1
ATOM 4339 O O . GLU A 1 579 ? 41.768 -2.412 5.079 1.00 91.50 579 GLU A O 1
ATOM 4344 N N . ASN A 1 580 ? 41.023 -1.370 6.916 1.00 89.50 580 ASN A N 1
ATOM 4345 C CA . ASN A 1 580 ? 39.944 -0.670 6.228 1.00 89.50 580 ASN A CA 1
ATOM 4346 C C . ASN A 1 580 ? 40.514 0.261 5.150 1.00 89.50 580 ASN A C 1
ATOM 4348 O O . ASN A 1 580 ? 40.083 0.170 4.000 1.00 89.50 580 ASN A O 1
ATOM 4352 N N . ILE A 1 581 ? 41.499 1.104 5.488 1.00 90.56 581 ILE A N 1
ATOM 4353 C CA . ILE A 1 581 ? 42.138 2.018 4.530 1.00 90.56 581 ILE A CA 1
ATOM 4354 C C . ILE A 1 581 ? 42.866 1.249 3.423 1.00 90.56 581 ILE A C 1
ATOM 4356 O O . ILE A 1 581 ? 42.687 1.587 2.252 1.00 90.56 581 ILE A O 1
ATOM 4360 N N . ARG A 1 582 ? 43.589 0.171 3.749 1.00 94.12 582 ARG A N 1
ATOM 4361 C CA . ARG A 1 582 ? 44.250 -0.683 2.751 1.00 94.12 582 ARG A CA 1
ATOM 4362 C C . ARG A 1 582 ? 43.252 -1.271 1.745 1.00 94.12 582 ARG A C 1
ATOM 4364 O O . ARG A 1 582 ? 43.461 -1.141 0.541 1.00 94.12 582 ARG A O 1
ATOM 4371 N N . ARG A 1 583 ? 42.139 -1.866 2.203 1.00 94.69 583 ARG A N 1
ATOM 4372 C CA . ARG A 1 583 ? 41.093 -2.423 1.313 1.00 94.69 583 ARG A CA 1
ATOM 4373 C C . ARG A 1 583 ? 40.481 -1.361 0.407 1.00 94.69 583 ARG A C 1
ATOM 4375 O O . ARG A 1 583 ? 40.251 -1.612 -0.772 1.00 94.69 583 ARG A O 1
ATOM 4382 N N . ILE A 1 584 ? 40.224 -0.175 0.952 1.00 93.31 584 ILE A N 1
ATOM 4383 C CA . ILE A 1 584 ? 39.683 0.951 0.187 1.00 93.31 584 ILE A CA 1
ATOM 4384 C C . ILE A 1 584 ? 40.680 1.411 -0.873 1.00 93.31 584 ILE A C 1
ATOM 4386 O O . ILE A 1 584 ? 40.271 1.658 -2.003 1.00 93.31 584 ILE A O 1
ATOM 4390 N N . ALA A 1 585 ? 41.967 1.509 -0.533 1.00 94.94 585 ALA A N 1
ATOM 4391 C CA . ALA A 1 585 ? 43.007 1.909 -1.471 1.00 94.94 585 ALA A CA 1
ATOM 4392 C C . ALA A 1 585 ? 43.109 0.938 -2.657 1.00 94.94 585 ALA A C 1
ATOM 4394 O O . ALA A 1 585 ? 43.196 1.387 -3.797 1.00 94.94 585 ALA A O 1
ATOM 4395 N N . GLU A 1 586 ? 43.012 -0.372 -2.411 1.00 95.00 586 GLU A N 1
ATOM 4396 C CA . GLU A 1 586 ? 42.984 -1.393 -3.470 1.00 95.00 586 GLU A CA 1
ATOM 4397 C C . GLU A 1 586 ? 41.754 -1.258 -4.375 1.00 95.00 586 GLU A C 1
ATOM 4399 O O . GLU A 1 586 ? 41.857 -1.331 -5.599 1.00 95.00 586 GLU A O 1
ATOM 4404 N N . VAL A 1 587 ? 40.575 -1.003 -3.801 1.00 95.50 587 VAL A N 1
ATOM 4405 C CA . VAL A 1 587 ? 39.360 -0.792 -4.603 1.00 95.50 587 VAL A CA 1
ATOM 4406 C C . VAL A 1 587 ? 39.436 0.510 -5.394 1.00 95.50 587 VAL A C 1
ATOM 4408 O O . VAL A 1 587 ? 39.144 0.505 -6.586 1.00 95.50 587 VAL A O 1
ATOM 4411 N N . ALA A 1 588 ? 39.870 1.610 -4.780 1.00 96.38 588 ALA A N 1
ATOM 4412 C CA . ALA A 1 588 ? 40.060 2.886 -5.467 1.00 96.38 588 ALA A CA 1
ATOM 4413 C C . ALA A 1 588 ? 41.039 2.744 -6.641 1.00 96.38 588 ALA A C 1
ATOM 4415 O O . ALA A 1 588 ? 40.749 3.215 -7.741 1.00 96.38 588 ALA A O 1
ATOM 4416 N N . LYS A 1 589 ? 42.127 1.985 -6.445 1.00 95.62 589 LYS A N 1
ATOM 4417 C CA . LYS A 1 589 ? 43.082 1.629 -7.498 1.00 95.62 589 LYS A CA 1
ATOM 4418 C C . LYS A 1 589 ? 42.397 0.908 -8.656 1.00 95.62 589 LYS A C 1
ATOM 4420 O O . LYS A 1 589 ? 42.621 1.296 -9.794 1.00 95.62 589 LYS A O 1
ATOM 4425 N N . LEU A 1 590 ? 41.536 -0.080 -8.399 1.00 94.81 590 LEU A N 1
ATOM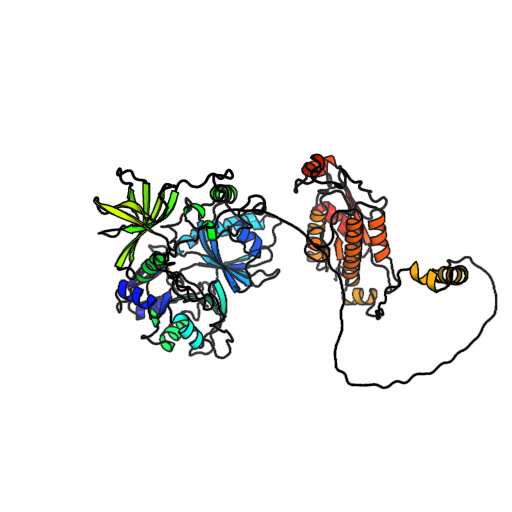 4426 C CA . LEU A 1 590 ? 40.792 -0.785 -9.456 1.00 94.81 590 LEU A CA 1
ATOM 4427 C C . LEU A 1 590 ? 39.826 0.136 -10.219 1.00 94.81 590 LEU A C 1
ATOM 4429 O O . LEU A 1 590 ? 39.721 0.040 -11.442 1.00 94.81 590 LEU A O 1
ATOM 4433 N N . PHE A 1 591 ? 39.145 1.056 -9.531 1.00 96.56 591 PHE A N 1
ATOM 4434 C CA . PHE A 1 591 ? 38.283 2.044 -10.189 1.00 96.56 591 PHE A CA 1
ATOM 4435 C C . PHE A 1 591 ? 39.098 2.993 -11.078 1.00 96.56 591 PHE A C 1
ATOM 4437 O O . PHE A 1 591 ? 38.755 3.170 -12.250 1.00 96.56 591 PHE A O 1
ATOM 4444 N N . ALA A 1 592 ? 40.206 3.533 -10.575 1.00 96.06 592 ALA A N 1
ATOM 4445 C CA . ALA A 1 592 ? 41.095 4.390 -11.352 1.00 96.06 592 ALA A CA 1
ATOM 4446 C C . ALA A 1 592 ? 41.726 3.638 -12.545 1.00 96.06 592 ALA A C 1
ATOM 4448 O O . ALA A 1 592 ? 41.739 4.143 -13.667 1.00 96.06 592 ALA A O 1
ATOM 4449 N N . ASP A 1 593 ? 42.134 2.383 -12.353 1.00 93.94 593 ASP A N 1
ATOM 4450 C CA . ASP A 1 593 ? 42.642 1.486 -13.403 1.00 93.94 593 ASP A CA 1
ATOM 4451 C C . ASP A 1 593 ? 41.593 1.173 -14.490 1.00 93.94 593 ASP A C 1
ATOM 4453 O O . ASP A 1 593 ? 41.928 0.920 -15.651 1.00 93.94 593 ASP A O 1
ATOM 4457 N N . SER A 1 594 ? 40.305 1.237 -14.130 1.00 94.19 594 SER A N 1
ATOM 4458 C CA . SER A 1 594 ? 39.162 1.098 -15.044 1.00 94.19 594 SER A CA 1
ATOM 4459 C C . SER A 1 594 ? 38.782 2.394 -15.770 1.00 94.19 594 SER A C 1
ATOM 4461 O O . SER A 1 594 ? 37.736 2.441 -16.416 1.00 94.19 594 SER A O 1
ATOM 4463 N N . THR A 1 595 ? 39.613 3.439 -15.685 1.00 95.25 595 THR A N 1
ATOM 4464 C CA . THR A 1 595 ? 39.380 4.800 -16.212 1.00 95.25 595 THR A CA 1
ATOM 4465 C C . THR A 1 595 ? 38.307 5.612 -15.484 1.00 95.25 595 THR A C 1
ATOM 4467 O O . THR A 1 595 ? 37.882 6.646 -15.987 1.00 95.25 595 THR A O 1
ATOM 4470 N N . THR A 1 596 ? 37.875 5.193 -14.293 1.00 97.12 596 THR A N 1
ATOM 4471 C CA . THR A 1 596 ? 36.882 5.923 -13.484 1.00 97.12 596 THR A CA 1
ATOM 4472 C C . THR A 1 596 ? 37.573 6.887 -12.519 1.00 97.12 596 THR A C 1
ATOM 4474 O O . THR A 1 596 ? 38.605 6.552 -11.945 1.00 97.12 596 THR A O 1
ATOM 4477 N N . ILE A 1 597 ? 37.010 8.077 -12.302 1.00 98.12 597 ILE A N 1
ATOM 4478 C CA . ILE A 1 597 ? 37.454 8.980 -11.231 1.00 98.12 597 ILE A CA 1
ATOM 4479 C C . ILE A 1 597 ? 36.888 8.456 -9.903 1.00 98.12 597 ILE A C 1
ATOM 4481 O O . ILE A 1 597 ? 35.683 8.525 -9.666 1.00 98.12 597 ILE A O 1
ATOM 4485 N N . ALA A 1 598 ? 37.740 7.886 -9.053 1.00 97.94 598 ALA A N 1
ATOM 4486 C CA . ALA A 1 598 ? 37.354 7.335 -7.759 1.00 97.94 598 ALA A CA 1
ATOM 4487 C C . ALA A 1 598 ? 37.415 8.424 -6.679 1.00 97.94 598 ALA A C 1
ATOM 4489 O O . ALA A 1 598 ? 38.489 8.945 -6.386 1.00 97.94 598 ALA A O 1
ATOM 4490 N N . LEU A 1 599 ? 36.283 8.758 -6.057 1.00 98.12 599 LEU A N 1
ATOM 4491 C CA . LEU A 1 599 ? 36.234 9.724 -4.953 1.00 98.12 599 LEU A CA 1
ATOM 4492 C C . LEU A 1 599 ? 36.151 8.980 -3.621 1.00 98.12 599 LEU A C 1
ATOM 4494 O O . LEU A 1 599 ? 35.179 8.272 -3.383 1.00 98.12 599 LEU A O 1
ATOM 4498 N N . THR A 1 600 ? 37.125 9.134 -2.729 1.00 95.06 600 THR A N 1
ATOM 4499 C CA . THR A 1 600 ? 37.147 8.391 -1.458 1.00 95.06 600 THR A CA 1
ATOM 4500 C C . THR A 1 600 ? 36.944 9.336 -0.274 1.00 95.06 600 THR A C 1
ATOM 4502 O O . THR A 1 600 ? 37.798 10.181 -0.012 1.00 95.06 600 THR A O 1
ATOM 4505 N N . SER A 1 601 ? 35.841 9.202 0.470 1.00 90.88 601 SER A N 1
ATOM 4506 C CA . SER A 1 601 ? 35.478 10.097 1.589 1.00 90.88 601 SER A CA 1
ATOM 4507 C C . SER A 1 601 ? 35.561 9.416 2.958 1.00 90.88 601 SER A C 1
ATOM 4509 O O . SER A 1 601 ? 34.576 9.332 3.693 1.00 90.88 601 SER A O 1
ATOM 4511 N N . PHE A 1 602 ? 36.746 8.920 3.317 1.00 84.50 602 PHE A N 1
ATOM 4512 C CA . PHE A 1 602 ? 36.968 8.141 4.541 1.00 84.50 602 PHE A CA 1
ATOM 4513 C C . PHE A 1 602 ? 37.628 8.957 5.654 1.00 84.50 602 PHE A C 1
ATOM 4515 O O . PHE A 1 602 ? 38.215 10.014 5.433 1.00 84.50 602 PHE A O 1
ATOM 4522 N N . ILE A 1 603 ? 37.538 8.454 6.888 1.00 83.31 603 ILE A N 1
ATOM 4523 C CA . ILE A 1 603 ? 38.374 8.941 7.988 1.00 83.31 603 ILE A CA 1
ATOM 4524 C C . ILE A 1 603 ? 39.688 8.159 7.925 1.00 83.31 603 ILE A C 1
ATOM 4526 O O . ILE A 1 603 ? 39.747 7.018 8.377 1.00 83.31 603 ILE A O 1
ATOM 4530 N N . SER A 1 604 ? 40.718 8.774 7.348 1.00 87.50 604 SER A N 1
ATOM 4531 C CA . SER A 1 604 ? 42.090 8.256 7.265 1.00 87.50 604 SER A CA 1
ATOM 4532 C C . SER A 1 604 ? 43.007 9.070 8.187 1.00 87.50 604 SER A C 1
ATOM 4534 O O . SER A 1 604 ? 43.624 10.035 7.727 1.00 87.50 604 SER A O 1
ATOM 4536 N N . PRO A 1 605 ? 43.039 8.774 9.500 1.00 85.75 605 PRO A N 1
ATOM 4537 C CA . PRO A 1 605 ? 43.643 9.661 10.489 1.00 85.75 605 PRO A CA 1
ATOM 4538 C C . PRO A 1 605 ? 45.169 9.627 10.503 1.00 85.75 605 PRO A C 1
ATOM 4540 O O . PRO A 1 605 ? 45.765 10.623 10.897 1.00 85.75 605 PRO A O 1
ATOM 4543 N N . TYR A 1 606 ? 45.784 8.524 10.079 1.00 90.31 606 TYR A N 1
ATOM 4544 C CA . TYR A 1 606 ? 47.230 8.335 10.120 1.00 90.31 606 TYR A CA 1
ATOM 4545 C C . TYR A 1 606 ? 47.858 8.664 8.767 1.00 90.31 606 TYR A C 1
ATOM 4547 O O . TYR A 1 606 ? 47.328 8.290 7.717 1.00 90.31 606 TYR A O 1
ATOM 4555 N N . LYS A 1 607 ? 48.992 9.367 8.790 1.00 91.38 607 LYS A N 1
ATOM 4556 C CA . LYS A 1 607 ? 49.753 9.743 7.592 1.00 91.38 607 LYS A CA 1
ATOM 4557 C C . LYS A 1 607 ? 50.269 8.501 6.862 1.00 91.38 607 LYS A C 1
ATOM 4559 O O . LYS A 1 607 ? 50.107 8.413 5.648 1.00 91.38 607 LYS A O 1
ATOM 4564 N N . ALA A 1 608 ? 50.769 7.515 7.609 1.00 91.88 608 ALA A N 1
ATOM 4565 C CA . ALA A 1 608 ? 51.292 6.262 7.062 1.00 91.88 608 ALA A CA 1
ATOM 4566 C C . ALA A 1 608 ? 50.266 5.508 6.189 1.00 91.88 608 ALA A C 1
ATOM 4568 O O . ALA A 1 608 ? 50.610 5.025 5.113 1.00 91.88 608 ALA A O 1
ATOM 4569 N N . ASP A 1 609 ? 48.989 5.473 6.589 1.00 91.44 609 ASP A N 1
ATOM 4570 C CA . ASP A 1 609 ? 47.937 4.791 5.821 1.00 91.44 609 ASP A CA 1
ATOM 4571 C C . ASP A 1 609 ? 47.662 5.483 4.474 1.00 91.44 609 ASP A C 1
ATOM 4573 O O . ASP A 1 609 ? 47.394 4.834 3.460 1.00 91.44 609 ASP A O 1
ATOM 4577 N N . ARG A 1 610 ? 47.726 6.820 4.452 1.00 93.56 610 ARG A N 1
ATOM 4578 C CA . ARG A 1 610 ? 47.530 7.613 3.227 1.00 93.56 610 ARG A CA 1
ATOM 4579 C C . ARG A 1 610 ? 48.745 7.516 2.308 1.00 93.56 610 ARG A C 1
ATOM 4581 O O . ARG A 1 610 ? 48.582 7.421 1.093 1.00 93.56 610 ARG A O 1
ATOM 4588 N N . GLU A 1 611 ? 49.948 7.459 2.873 1.00 93.44 611 GLU A N 1
ATOM 4589 C CA . GLU A 1 611 ? 51.183 7.189 2.130 1.00 93.44 611 GLU A CA 1
ATOM 4590 C C . GLU A 1 611 ? 51.182 5.786 1.516 1.00 93.44 611 GLU A C 1
ATOM 4592 O O . GLU A 1 611 ? 51.543 5.639 0.349 1.00 93.44 611 GLU A O 1
ATOM 4597 N N . LEU A 1 612 ? 50.690 4.774 2.240 1.00 92.81 612 LEU A N 1
ATOM 4598 C CA . LEU A 1 612 ? 50.477 3.429 1.702 1.00 92.81 612 LEU A CA 1
ATOM 4599 C C . LEU A 1 612 ? 49.505 3.458 0.516 1.00 92.81 612 LEU A C 1
ATOM 4601 O O . LEU A 1 612 ? 49.804 2.900 -0.540 1.00 92.81 612 LEU A O 1
ATOM 4605 N N . ALA A 1 613 ? 48.362 4.139 0.655 1.00 94.31 613 ALA A N 1
ATOM 4606 C CA . ALA A 1 613 ? 47.393 4.274 -0.431 1.00 94.31 613 ALA A CA 1
ATOM 4607 C C . ALA A 1 613 ? 48.011 4.947 -1.670 1.00 94.31 613 ALA A C 1
ATOM 4609 O O . ALA A 1 613 ? 47.822 4.470 -2.792 1.00 94.31 613 ALA A O 1
ATOM 4610 N N . ARG A 1 614 ? 48.805 6.004 -1.471 1.00 95.00 614 ARG A N 1
ATOM 4611 C CA . ARG A 1 614 ? 49.543 6.696 -2.536 1.00 95.00 614 ARG A CA 1
ATOM 4612 C C . ARG A 1 614 ? 50.587 5.783 -3.191 1.00 95.00 614 ARG A C 1
ATOM 4614 O O . ARG A 1 614 ? 50.648 5.717 -4.418 1.00 95.00 614 ARG A O 1
ATOM 4621 N N . ALA A 1 615 ? 51.350 5.026 -2.403 1.00 94.88 615 ALA A N 1
ATOM 4622 C CA . ALA A 1 615 ? 52.335 4.065 -2.901 1.00 94.88 615 ALA A CA 1
ATOM 4623 C C . ALA A 1 615 ? 51.685 2.943 -3.731 1.00 94.88 615 ALA A C 1
ATOM 4625 O O . ALA A 1 615 ? 52.195 2.595 -4.794 1.00 94.88 615 ALA A O 1
ATOM 4626 N N . LEU A 1 616 ? 50.516 2.438 -3.315 1.00 94.31 616 LEU A N 1
ATOM 4627 C CA . LEU A 1 616 ? 49.753 1.434 -4.070 1.00 94.31 616 LEU A CA 1
ATOM 4628 C C . LEU A 1 616 ? 49.333 1.927 -5.463 1.00 94.31 616 LEU A C 1
ATOM 4630 O O . LEU A 1 616 ? 49.293 1.129 -6.404 1.00 94.31 616 LEU A O 1
ATOM 4634 N N . HIS A 1 617 ? 49.017 3.218 -5.602 1.00 95.56 617 HIS A N 1
ATOM 4635 C CA . HIS A 1 617 ? 48.667 3.838 -6.886 1.00 95.56 617 HIS A CA 1
ATOM 4636 C C . HIS A 1 617 ? 49.904 4.134 -7.748 1.00 95.56 617 HIS A C 1
ATOM 4638 O O . HIS A 1 617 ? 49.828 4.045 -8.976 1.00 95.56 617 HIS A O 1
ATOM 4644 N N . ALA A 1 618 ? 51.042 4.430 -7.115 1.00 94.56 618 ALA A N 1
ATOM 4645 C CA . ALA A 1 618 ? 52.325 4.627 -7.786 1.00 94.56 618 ALA A CA 1
ATOM 4646 C C . ALA A 1 618 ? 52.965 3.315 -8.281 1.00 94.56 618 ALA A C 1
ATOM 4648 O O . ALA A 1 618 ? 53.795 3.356 -9.186 1.00 94.56 618 ALA A O 1
ATOM 4649 N N . ASP A 1 619 ? 52.583 2.165 -7.718 1.00 90.75 619 ASP A N 1
ATOM 4650 C CA . ASP A 1 619 ? 53.124 0.858 -8.097 1.00 90.75 619 ASP A CA 1
ATOM 4651 C C . ASP A 1 619 ? 52.798 0.485 -9.555 1.00 90.75 619 ASP A C 1
ATOM 4653 O O . ASP A 1 619 ? 51.630 0.388 -9.961 1.00 90.75 619 ASP A O 1
ATOM 4657 N N . THR A 1 620 ? 53.858 0.237 -10.328 1.00 86.44 620 THR A N 1
ATOM 4658 C CA . THR A 1 620 ? 53.814 -0.139 -11.743 1.00 86.44 620 THR A CA 1
ATOM 4659 C C . THR A 1 620 ? 54.228 -1.585 -12.021 1.00 86.44 620 THR A C 1
ATOM 4661 O O . THR A 1 620 ? 54.295 -1.971 -13.184 1.00 86.44 620 THR A O 1
ATOM 4664 N N . LYS A 1 621 ? 54.454 -2.432 -11.003 1.00 81.44 621 LYS A N 1
ATOM 4665 C CA . LYS A 1 621 ? 54.942 -3.820 -11.190 1.00 81.44 621 LYS A CA 1
ATOM 4666 C C . LYS A 1 621 ? 54.135 -4.651 -12.202 1.00 81.44 621 LYS A C 1
ATOM 4668 O O . LYS A 1 621 ? 54.702 -5.518 -12.855 1.00 81.44 621 LYS A O 1
ATOM 4673 N N . ASN A 1 622 ? 52.839 -4.364 -12.353 1.00 79.19 622 ASN A N 1
ATOM 4674 C CA . ASN A 1 622 ? 51.902 -5.117 -13.195 1.00 79.19 622 ASN A CA 1
ATOM 4675 C C . ASN A 1 622 ? 51.228 -4.275 -14.305 1.00 79.19 622 ASN A C 1
ATOM 4677 O O . ASN A 1 622 ? 50.161 -4.652 -14.792 1.00 79.19 622 ASN A O 1
ATOM 4681 N N . THR A 1 623 ? 51.786 -3.115 -14.674 1.00 82.12 623 THR A N 1
ATOM 4682 C CA . THR A 1 623 ? 51.139 -2.131 -15.572 1.00 82.12 623 THR A CA 1
ATOM 4683 C C . THR A 1 623 ? 52.149 -1.147 -16.190 1.00 82.12 623 THR A C 1
ATOM 4685 O O . THR A 1 623 ? 53.292 -1.064 -15.762 1.00 82.12 623 THR A O 1
ATOM 4688 N N . ASP A 1 624 ? 51.729 -0.383 -17.197 1.00 86.12 624 ASP A N 1
ATOM 4689 C CA . ASP A 1 624 ? 52.538 0.552 -18.000 1.00 86.12 624 ASP A CA 1
ATOM 4690 C C . ASP A 1 624 ? 52.780 1.950 -17.392 1.00 86.12 624 ASP A C 1
ATOM 4692 O O . ASP A 1 624 ? 53.774 2.590 -17.730 1.00 86.12 624 ASP A O 1
ATOM 4696 N N . SER A 1 625 ? 51.918 2.453 -16.503 1.00 90.00 625 SER A N 1
ATOM 4697 C CA . SER A 1 625 ? 52.059 3.798 -15.912 1.00 90.00 625 SER A CA 1
ATOM 4698 C C . SER A 1 625 ? 51.478 3.874 -14.496 1.00 90.00 625 SER A C 1
ATOM 4700 O O . SER A 1 625 ? 50.566 3.105 -14.199 1.00 90.00 625 SER A O 1
ATOM 4702 N N . PRO A 1 626 ? 51.918 4.789 -13.609 1.00 93.94 626 PRO A N 1
ATOM 4703 C CA . PRO A 1 626 ? 51.282 4.987 -12.301 1.00 93.94 626 PRO A CA 1
ATOM 4704 C C . PRO A 1 626 ? 49.866 5.578 -12.439 1.00 93.94 626 PRO A C 1
ATOM 4706 O O . PRO A 1 626 ? 49.539 6.188 -13.460 1.00 93.94 626 PRO A O 1
ATOM 4709 N N . LEU A 1 627 ? 49.025 5.409 -11.412 1.00 95.56 627 LEU A N 1
ATOM 4710 C CA . LEU A 1 627 ? 47.709 6.056 -11.328 1.00 95.56 627 LEU A CA 1
ATOM 4711 C C . LEU A 1 627 ? 47.804 7.369 -10.539 1.00 95.56 627 LEU A C 1
ATOM 4713 O O . LEU A 1 627 ? 48.383 7.374 -9.451 1.00 95.56 627 LEU A O 1
ATOM 4717 N N . PRO A 1 628 ? 47.210 8.470 -11.031 1.00 96.75 628 PRO A N 1
ATOM 4718 C CA . PRO A 1 628 ? 47.177 9.725 -10.291 1.00 96.75 628 PRO A CA 1
ATOM 4719 C C . PRO A 1 628 ? 46.396 9.585 -8.978 1.00 96.75 628 PRO A C 1
ATOM 4721 O O . PRO A 1 628 ? 45.267 9.086 -8.965 1.00 96.75 628 PRO A O 1
ATOM 4724 N N . PHE A 1 629 ? 46.994 10.068 -7.891 1.00 97.31 629 PHE A N 1
ATOM 4725 C CA . PHE A 1 629 ? 46.411 10.104 -6.552 1.00 97.31 629 PHE A CA 1
ATOM 4726 C C . PHE A 1 629 ? 46.455 11.542 -6.034 1.00 97.31 629 PHE A C 1
ATOM 4728 O O . PHE A 1 629 ? 47.532 12.125 -5.931 1.00 97.31 629 PHE A O 1
ATOM 4735 N N . ILE A 1 630 ? 45.286 12.109 -5.753 1.00 98.06 630 ILE A N 1
ATOM 4736 C CA . ILE A 1 630 ? 45.093 13.510 -5.386 1.00 98.06 630 ILE A CA 1
ATOM 4737 C C . ILE A 1 630 ? 44.522 13.537 -3.978 1.00 98.06 630 ILE A C 1
ATOM 4739 O O . ILE A 1 630 ? 43.364 13.184 -3.770 1.00 98.06 630 ILE A O 1
ATOM 4743 N N . GLU A 1 631 ? 45.314 13.953 -3.006 1.00 97.50 631 GLU A N 1
ATOM 4744 C CA . GLU A 1 631 ? 44.888 14.104 -1.626 1.00 97.50 631 GLU A CA 1
ATOM 4745 C C . GLU A 1 631 ? 44.252 15.480 -1.418 1.00 97.50 631 GLU A C 1
ATOM 4747 O O . GLU A 1 631 ? 44.859 16.528 -1.644 1.00 97.50 631 GLU A O 1
ATOM 4752 N N . VAL A 1 632 ? 42.996 15.464 -0.979 1.00 97.94 632 VAL A N 1
ATOM 4753 C CA . VAL A 1 632 ? 42.201 16.649 -0.670 1.00 97.94 632 VAL A CA 1
ATOM 4754 C C . VAL A 1 632 ? 42.064 16.752 0.843 1.00 97.94 632 VAL A C 1
ATOM 4756 O O . VAL A 1 632 ? 41.328 15.983 1.471 1.00 97.94 632 VAL A O 1
ATOM 4759 N N . PHE A 1 633 ? 42.764 17.707 1.447 1.00 97.19 633 PHE A N 1
ATOM 4760 C CA . PHE A 1 633 ? 42.662 17.968 2.875 1.00 97.19 633 PHE A CA 1
ATOM 4761 C C . PHE A 1 633 ? 41.494 18.911 3.162 1.00 97.19 633 PHE A C 1
ATOM 4763 O O . PHE A 1 633 ? 41.552 20.104 2.872 1.00 97.19 633 PHE A O 1
ATOM 4770 N N . VAL A 1 634 ? 40.431 18.363 3.749 1.00 96.75 634 VAL A N 1
ATOM 4771 C CA . VAL A 1 634 ? 39.266 19.118 4.215 1.00 96.75 634 VAL A CA 1
ATOM 4772 C C . VAL A 1 634 ? 39.469 19.459 5.685 1.00 96.75 634 VAL A C 1
ATOM 4774 O O . VAL A 1 634 ? 39.128 18.681 6.586 1.00 96.75 634 VAL A O 1
ATOM 4777 N N . ASP A 1 635 ? 40.073 20.619 5.884 1.00 95.38 635 ASP A N 1
ATOM 4778 C CA . ASP A 1 635 ? 40.511 21.161 7.156 1.00 95.38 635 ASP A CA 1
ATOM 4779 C C . ASP A 1 635 ? 39.383 21.927 7.855 1.00 95.38 635 ASP A C 1
ATOM 4781 O O . ASP A 1 635 ? 38.526 22.557 7.221 1.00 95.38 635 ASP A O 1
ATOM 4785 N N . ILE A 1 636 ? 39.363 21.808 9.178 1.00 93.62 636 ILE A N 1
ATOM 4786 C CA . ILE A 1 636 ? 38.442 22.496 10.076 1.00 93.62 636 ILE A CA 1
ATOM 4787 C C . ILE A 1 636 ? 38.982 22.408 11.513 1.00 93.62 636 ILE A C 1
ATOM 4789 O O . ILE A 1 636 ? 39.461 21.342 11.919 1.00 93.62 636 ILE A O 1
ATOM 4793 N N . PRO A 1 637 ? 38.853 23.467 12.331 1.00 92.31 637 PRO A N 1
ATOM 4794 C CA . PRO A 1 637 ? 39.084 23.363 13.769 1.00 92.31 637 PRO A CA 1
ATOM 4795 C C . PRO A 1 637 ? 38.156 22.326 14.418 1.00 92.31 637 PRO A C 1
ATOM 4797 O O . PRO A 1 637 ? 36.976 22.223 14.067 1.00 92.31 637 PRO A O 1
ATOM 4800 N N . VAL A 1 638 ? 38.664 21.568 15.394 1.00 88.81 638 VAL A N 1
ATOM 4801 C CA . VAL A 1 638 ? 37.891 20.501 16.056 1.00 88.81 638 VAL A CA 1
ATOM 4802 C C . VAL A 1 638 ? 36.634 21.043 16.740 1.00 88.81 638 VAL A C 1
ATOM 4804 O O . VAL A 1 638 ? 35.593 20.392 16.718 1.00 88.81 638 VAL A O 1
ATOM 4807 N N . GLU A 1 639 ? 36.698 22.261 17.276 1.00 88.88 639 GLU A N 1
ATOM 4808 C CA . GLU A 1 639 ? 35.582 22.938 17.934 1.00 88.88 639 GLU A CA 1
ATOM 4809 C C . GLU A 1 639 ? 34.447 23.256 16.952 1.00 88.88 639 GLU A C 1
ATOM 4811 O O . GLU A 1 639 ? 33.272 23.149 17.299 1.00 88.88 639 GLU A O 1
ATOM 4816 N N . GLU A 1 640 ? 34.778 23.618 15.711 1.00 89.94 640 GLU A N 1
ATOM 4817 C CA . GLU A 1 640 ? 33.787 23.891 14.664 1.00 89.94 640 GLU A CA 1
ATOM 4818 C C . GLU A 1 640 ? 33.210 22.593 14.082 1.00 89.94 640 GLU A C 1
ATOM 4820 O O . GLU A 1 640 ? 32.010 22.517 13.810 1.00 89.94 640 GLU A O 1
ATOM 4825 N N . ALA A 1 641 ? 34.021 21.536 13.963 1.00 87.88 641 ALA A N 1
ATOM 4826 C CA . ALA A 1 641 ? 33.530 20.200 13.622 1.00 87.88 641 ALA A CA 1
ATOM 4827 C C . ALA A 1 641 ? 32.544 19.665 14.678 1.00 87.88 641 ALA A C 1
ATOM 4829 O O . ALA A 1 641 ? 31.496 19.116 14.333 1.00 87.88 641 ALA A O 1
ATOM 4830 N N . GLU A 1 642 ? 32.845 19.885 15.961 1.00 89.19 642 GLU A N 1
ATOM 4831 C CA . GLU A 1 642 ? 31.998 19.503 17.095 1.00 89.19 642 GLU A CA 1
ATOM 4832 C C . GLU A 1 642 ? 30.670 20.281 17.115 1.00 89.19 642 GLU A C 1
ATOM 4834 O O . GLU A 1 642 ? 29.630 19.703 17.422 1.00 89.19 642 GLU A O 1
ATOM 4839 N N . LYS A 1 643 ? 30.655 21.558 16.708 1.00 88.38 643 LYS A N 1
ATOM 4840 C CA . LYS A 1 643 ? 29.402 22.321 16.539 1.00 88.38 643 LYS A CA 1
ATOM 4841 C C . LYS A 1 643 ? 28.524 21.784 15.410 1.00 88.38 643 LYS A C 1
ATOM 4843 O O . LYS A 1 643 ? 27.301 21.849 15.514 1.00 88.38 643 LYS A O 1
ATOM 4848 N N . ARG A 1 644 ? 29.134 21.294 14.326 1.00 86.88 644 ARG A N 1
ATOM 4849 C CA . ARG A 1 644 ? 28.408 20.747 13.168 1.00 86.88 644 ARG A CA 1
ATOM 4850 C C . ARG A 1 644 ? 27.810 19.372 13.457 1.00 86.88 644 ARG A C 1
ATOM 4852 O O . ARG A 1 644 ? 26.743 19.093 12.928 1.00 86.88 644 ARG A O 1
ATOM 4859 N N . ASP A 1 645 ? 28.511 18.552 14.250 1.00 82.19 645 ASP A N 1
ATOM 4860 C CA . ASP A 1 645 ? 28.266 17.147 14.637 1.00 82.19 645 ASP A CA 1
ATOM 4861 C C . ASP A 1 645 ? 26.875 16.561 14.294 1.00 82.19 645 ASP A C 1
ATOM 4863 O O . ASP A 1 645 ? 26.062 16.280 15.182 1.00 82.19 645 ASP A O 1
ATOM 4867 N N . PRO A 1 646 ? 26.588 16.283 13.008 1.00 73.19 646 PRO A N 1
ATOM 4868 C CA . PRO A 1 646 ? 25.242 15.912 12.567 1.00 73.19 646 PRO A CA 1
ATOM 4869 C C . PRO A 1 646 ? 24.842 14.512 13.052 1.00 73.19 646 PRO A C 1
ATOM 4871 O O . PRO A 1 646 ? 23.664 14.167 13.088 1.00 73.19 646 PRO A O 1
ATOM 4874 N N . LYS A 1 647 ? 25.836 13.699 13.434 1.00 76.81 647 LYS A N 1
ATOM 4875 C CA . LYS A 1 647 ? 25.678 12.324 13.919 1.00 76.81 647 LYS A CA 1
ATOM 4876 C C . LYS A 1 647 ? 25.762 12.225 15.454 1.00 76.81 647 LYS A C 1
ATOM 4878 O O . LYS A 1 647 ? 25.643 11.125 16.000 1.00 76.81 647 LYS A O 1
ATOM 4883 N N . GLY A 1 648 ? 25.979 13.341 16.159 1.00 83.25 648 GLY A N 1
ATOM 4884 C CA . GLY A 1 648 ? 26.125 13.372 17.619 1.00 83.25 648 GLY A CA 1
ATOM 4885 C C . GLY A 1 648 ? 27.333 12.583 18.150 1.00 83.25 648 GLY A C 1
ATOM 4886 O O . GLY A 1 648 ? 27.307 12.118 19.293 1.00 83.25 648 GLY A O 1
ATOM 4887 N N . LEU A 1 649 ? 28.353 12.347 17.319 1.00 83.81 649 LEU A N 1
ATOM 4888 C CA . LEU A 1 649 ? 29.506 11.504 17.637 1.00 83.81 649 LEU A CA 1
ATOM 4889 C C . LEU A 1 649 ? 30.512 12.210 18.545 1.00 83.81 649 LEU A C 1
ATOM 4891 O O . LEU A 1 649 ? 31.052 11.568 19.444 1.00 83.81 649 LEU A O 1
ATOM 4895 N N . TYR A 1 650 ? 30.730 13.514 18.362 1.00 85.81 650 TYR A N 1
ATOM 4896 C CA . TYR A 1 650 ? 31.617 14.298 19.225 1.00 85.81 650 TYR A CA 1
ATOM 4897 C C . TYR A 1 650 ? 31.065 14.353 20.648 1.00 85.81 650 TYR A C 1
ATOM 4899 O O . TYR A 1 650 ? 31.790 14.077 21.605 1.00 85.81 650 TYR A O 1
ATOM 4907 N N . LYS A 1 651 ? 29.753 14.577 20.793 1.00 85.44 651 LYS A N 1
ATOM 4908 C CA . LYS A 1 651 ? 29.084 14.567 22.103 1.00 85.44 651 LYS A CA 1
ATOM 4909 C C . LYS A 1 651 ? 29.250 13.226 22.830 1.00 85.44 651 LYS A C 1
ATOM 4911 O O . LYS A 1 651 ? 29.575 13.203 24.016 1.00 85.44 651 LYS A O 1
ATOM 4916 N N . LYS A 1 652 ? 29.075 12.110 22.115 1.00 83.81 652 LYS A N 1
ATOM 4917 C CA . LYS A 1 652 ? 29.266 10.751 22.656 1.00 83.81 652 LYS A CA 1
ATOM 4918 C C . LYS A 1 652 ? 30.734 10.449 22.976 1.00 83.81 652 LYS A C 1
ATOM 4920 O O . LYS A 1 652 ? 31.025 9.809 23.983 1.00 83.81 652 LYS A O 1
ATOM 4925 N N . ALA A 1 653 ? 31.669 10.938 22.161 1.00 84.56 653 ALA A N 1
ATOM 4926 C CA . ALA A 1 653 ? 33.102 10.807 22.417 1.00 84.56 653 ALA A CA 1
ATOM 4927 C C . ALA A 1 653 ? 33.532 11.578 23.677 1.00 84.56 653 ALA A C 1
ATOM 4929 O O . ALA A 1 653 ? 34.246 11.029 24.515 1.00 84.56 653 ALA A O 1
ATOM 4930 N N . ARG A 1 654 ? 33.043 12.813 23.868 1.00 85.62 654 ARG A N 1
ATOM 4931 C CA . ARG A 1 654 ? 33.283 13.620 25.081 1.00 85.62 654 ARG A CA 1
ATOM 4932 C C . ARG A 1 654 ? 32.685 12.992 26.339 1.00 85.62 654 ARG A C 1
ATOM 4934 O O . ARG A 1 654 ? 33.285 13.087 27.403 1.00 85.62 654 ARG A O 1
ATOM 4941 N N . ALA A 1 655 ? 31.539 12.323 26.212 1.00 85.31 655 ALA A N 1
ATOM 4942 C CA . ALA A 1 655 ? 30.915 11.564 27.296 1.00 85.31 655 ALA A CA 1
ATOM 4943 C C . ALA A 1 655 ? 31.645 10.243 27.628 1.00 85.31 655 ALA A C 1
ATOM 4945 O O . ALA A 1 655 ? 31.269 9.555 28.574 1.00 85.31 655 ALA A O 1
ATOM 4946 N N . GLY A 1 656 ? 32.683 9.874 26.865 1.00 81.88 656 GLY A N 1
ATOM 4947 C CA . GLY A 1 656 ? 33.431 8.626 27.043 1.00 81.88 656 GLY A CA 1
ATOM 4948 C C . GLY A 1 656 ? 32.709 7.376 26.524 1.00 81.88 656 GLY A C 1
ATOM 4949 O O . GLY A 1 656 ? 33.188 6.263 26.739 1.00 81.88 656 GLY A O 1
ATOM 4950 N N . GLU A 1 657 ? 31.578 7.544 25.832 1.00 83.06 657 GLU A N 1
ATOM 4951 C CA . GLU A 1 657 ? 30.783 6.450 25.258 1.00 83.06 657 GLU A CA 1
ATOM 4952 C C . GLU A 1 657 ? 31.439 5.873 23.994 1.00 83.06 657 GLU A C 1
ATOM 4954 O O . GLU A 1 657 ? 31.351 4.670 23.744 1.00 83.06 657 GLU A O 1
ATOM 4959 N N . ILE A 1 658 ? 32.138 6.713 23.218 1.00 78.12 658 ILE A N 1
ATOM 4960 C CA . ILE A 1 658 ? 32.948 6.294 22.065 1.00 78.12 658 ILE A CA 1
ATOM 4961 C C . ILE A 1 658 ? 34.425 6.407 22.435 1.00 78.12 658 ILE A C 1
ATOM 4963 O O . ILE A 1 658 ? 34.973 7.502 22.584 1.00 78.12 658 ILE A O 1
ATOM 4967 N N . LYS A 1 659 ? 35.076 5.253 22.569 1.00 75.81 659 LYS A N 1
ATOM 4968 C CA . LYS A 1 659 ? 36.521 5.163 22.797 1.00 75.81 659 LYS A CA 1
ATOM 4969 C C . LYS A 1 659 ? 37.272 5.370 21.474 1.00 75.81 659 LYS A C 1
ATOM 4971 O O . LYS A 1 659 ? 36.765 5.007 20.417 1.00 75.81 659 LYS A O 1
ATOM 4976 N N . GLU A 1 660 ? 38.472 5.947 21.544 1.00 78.38 660 GLU A N 1
ATOM 4977 C CA . GLU A 1 660 ? 39.399 6.109 20.405 1.00 78.38 660 GLU A CA 1
ATOM 4978 C C . GLU A 1 660 ? 38.852 6.944 19.222 1.00 78.38 660 GLU A C 1
ATOM 4980 O O . GLU A 1 660 ? 39.112 6.659 18.049 1.00 78.38 660 GLU A O 1
ATOM 4985 N N . PHE A 1 661 ? 38.083 7.995 19.508 1.00 82.44 661 PHE A N 1
ATOM 4986 C CA . PHE A 1 661 ? 37.516 8.892 18.503 1.00 82.44 661 PHE A CA 1
ATOM 4987 C C . PHE A 1 661 ? 38.559 9.893 17.982 1.00 82.44 661 PHE A C 1
ATOM 4989 O O . PHE A 1 661 ? 39.157 10.647 18.754 1.00 82.44 661 PHE A O 1
ATOM 4996 N N . THR A 1 662 ? 38.758 9.912 16.663 1.00 80.31 662 THR A N 1
ATOM 4997 C CA . THR A 1 662 ? 39.727 10.774 15.970 1.00 80.31 662 THR A CA 1
ATOM 4998 C C . THR A 1 662 ? 39.469 12.259 16.242 1.00 80.31 662 THR A C 1
ATOM 5000 O O . THR A 1 662 ? 38.371 12.759 16.005 1.00 80.31 662 THR A O 1
ATOM 5003 N N . GLY A 1 663 ? 40.495 12.968 16.713 1.00 78.00 663 GLY A N 1
ATOM 5004 C CA . GLY A 1 663 ? 40.442 14.387 17.077 1.00 78.00 663 GLY A CA 1
ATOM 5005 C C . GLY A 1 663 ? 40.017 14.663 18.524 1.00 78.00 663 GLY A C 1
ATOM 5006 O O . GLY A 1 663 ? 40.061 15.814 18.941 1.00 78.00 663 GLY A O 1
ATOM 5007 N N . ILE A 1 664 ? 39.630 13.639 19.300 1.00 83.06 664 ILE A N 1
ATOM 5008 C CA . ILE A 1 664 ? 39.247 13.778 20.719 1.00 83.06 664 ILE A CA 1
ATOM 5009 C C . ILE A 1 664 ? 40.060 12.832 21.606 1.00 83.06 664 ILE A C 1
ATOM 5011 O O . ILE A 1 664 ? 40.818 13.285 22.457 1.00 83.06 664 ILE A O 1
ATOM 5015 N N . SER A 1 665 ? 39.905 11.519 21.413 1.00 78.69 665 SER A N 1
ATOM 5016 C CA . SER A 1 665 ? 40.580 10.471 22.196 1.00 78.69 665 SER A CA 1
ATOM 5017 C C . SER A 1 665 ? 41.579 9.640 21.380 1.00 78.69 665 SER A C 1
ATOM 5019 O O . SER A 1 665 ? 42.267 8.798 21.949 1.00 78.69 665 SER A O 1
ATOM 5021 N N . ALA A 1 666 ? 41.695 9.896 20.072 1.00 79.50 666 ALA A N 1
ATOM 5022 C CA . ALA A 1 666 ? 42.739 9.388 19.177 1.00 79.50 666 ALA A CA 1
ATOM 5023 C C . ALA A 1 666 ? 43.268 10.526 18.272 1.00 79.50 666 ALA A C 1
ATOM 5025 O O . ALA A 1 666 ? 42.488 11.420 17.928 1.00 79.50 666 ALA A O 1
ATOM 5026 N N . PRO A 1 667 ? 44.554 10.522 17.869 1.00 82.31 667 PRO A N 1
ATOM 5027 C CA . PRO A 1 667 ? 45.140 11.607 17.079 1.00 82.31 667 PRO A CA 1
ATOM 5028 C C . PRO A 1 667 ? 44.626 11.637 15.629 1.00 82.31 667 PRO A C 1
ATOM 5030 O O . PRO A 1 667 ? 44.151 10.633 15.095 1.00 82.31 667 PRO A O 1
ATOM 5033 N N . TYR A 1 668 ? 44.727 12.811 15.004 1.00 88.75 668 TYR A N 1
ATOM 5034 C CA . TYR A 1 668 ? 44.609 13.012 13.559 1.00 88.75 668 TYR A CA 1
ATOM 5035 C C . TYR A 1 668 ? 45.901 13.666 13.066 1.00 88.75 668 TYR A C 1
ATOM 5037 O O . TYR A 1 668 ? 46.271 14.738 13.543 1.00 88.75 668 TYR A O 1
ATOM 5045 N N . GLU A 1 669 ? 46.580 13.024 12.124 1.00 92.00 669 GLU A N 1
ATOM 5046 C CA . GLU A 1 669 ? 47.823 13.496 11.522 1.00 92.00 669 GLU A CA 1
ATOM 5047 C C . GLU A 1 669 ? 47.491 14.184 10.197 1.00 92.00 669 GLU A C 1
ATOM 5049 O O . GLU A 1 669 ? 47.189 13.526 9.193 1.00 92.00 669 GLU A O 1
ATOM 5054 N N . ALA A 1 670 ? 47.499 15.517 10.197 1.00 90.88 670 ALA A N 1
ATOM 5055 C CA . ALA A 1 670 ? 47.225 16.308 9.002 1.00 90.88 670 ALA A CA 1
ATOM 5056 C C . ALA A 1 670 ? 48.277 16.046 7.902 1.00 90.88 670 ALA A C 1
ATOM 5058 O O . ALA A 1 670 ? 49.448 15.823 8.217 1.00 90.88 670 ALA A O 1
ATOM 5059 N N . PRO A 1 671 ? 47.887 16.037 6.615 1.00 91.69 671 PRO A N 1
ATOM 5060 C CA . PRO A 1 671 ? 48.843 15.889 5.523 1.00 91.69 671 PRO A CA 1
ATOM 5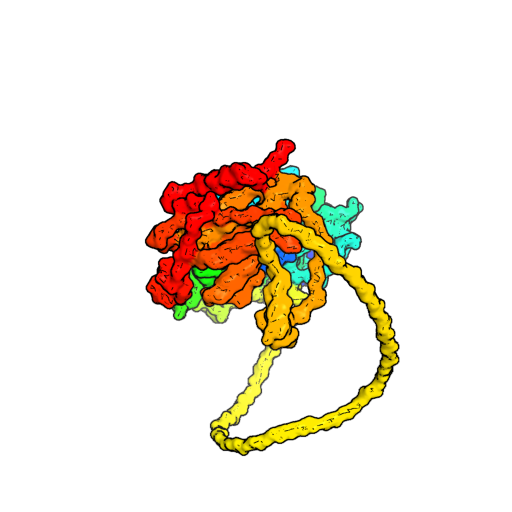061 C C . PRO A 1 671 ? 49.702 17.149 5.371 1.00 91.69 671 PRO A C 1
ATOM 5063 O O . PRO A 1 671 ? 49.192 18.264 5.397 1.00 91.69 671 PRO A O 1
ATOM 5066 N N . GLU A 1 672 ? 51.007 16.966 5.172 1.00 85.19 672 GLU A N 1
ATOM 5067 C CA . GLU A 1 672 ? 51.963 18.072 4.989 1.00 85.19 672 GLU A CA 1
ATOM 5068 C C . GLU A 1 672 ? 52.020 18.584 3.540 1.00 85.19 672 GLU A C 1
ATOM 5070 O O . GLU A 1 672 ? 52.491 19.691 3.298 1.00 85.19 672 GLU A O 1
ATOM 5075 N N . GLY A 1 673 ? 51.543 17.792 2.574 1.00 86.38 673 GLY A N 1
ATOM 5076 C CA . GLY A 1 673 ? 51.650 18.078 1.141 1.00 86.38 673 GLY A CA 1
ATOM 5077 C C . GLY A 1 673 ? 50.419 17.648 0.349 1.00 86.38 673 GLY A C 1
ATOM 5078 O O . GLY A 1 673 ? 50.565 17.015 -0.690 1.00 86.38 673 GLY A O 1
ATOM 5079 N N . ALA A 1 674 ? 49.218 17.939 0.857 1.00 94.44 674 ALA A N 1
ATOM 5080 C CA . ALA A 1 674 ? 47.986 17.675 0.118 1.00 94.44 674 ALA A CA 1
ATOM 5081 C C . ALA A 1 674 ? 47.937 18.506 -1.175 1.00 94.44 674 ALA A C 1
ATOM 5083 O O . ALA A 1 674 ? 48.237 19.700 -1.167 1.00 94.44 674 ALA A O 1
ATOM 5084 N N . GLU A 1 675 ? 47.519 17.882 -2.274 1.00 97.38 675 GLU A N 1
ATOM 5085 C CA . GLU A 1 675 ? 47.374 18.538 -3.573 1.00 97.38 675 GLU A CA 1
ATOM 5086 C C . GLU A 1 675 ? 46.316 19.651 -3.559 1.00 97.38 675 GLU A C 1
ATOM 5088 O O . GLU A 1 675 ? 46.472 20.664 -4.244 1.00 97.38 675 GLU A O 1
ATOM 5093 N N . VAL A 1 676 ? 45.250 19.476 -2.770 1.00 97.62 676 VAL A N 1
ATOM 5094 C CA . VAL A 1 676 ? 44.205 20.486 -2.567 1.00 97.62 676 VAL A CA 1
ATOM 5095 C C . VAL A 1 676 ? 43.921 20.630 -1.074 1.00 97.62 676 VAL A C 1
ATOM 5097 O O . VAL A 1 676 ? 43.611 19.653 -0.396 1.00 97.62 676 VAL A O 1
ATOM 5100 N N . HIS A 1 677 ? 43.978 21.856 -0.555 1.00 97.44 677 HIS A N 1
ATOM 5101 C CA . HIS A 1 677 ? 43.676 22.168 0.846 1.00 97.44 677 HIS A CA 1
ATOM 5102 C C . HIS A 1 677 ? 42.453 23.085 0.921 1.00 97.44 677 HIS A C 1
ATOM 5104 O O . HIS A 1 677 ? 42.433 24.159 0.323 1.00 97.44 677 HIS A O 1
ATOM 5110 N N . ILE A 1 678 ? 41.414 22.638 1.628 1.00 97.00 678 ILE A N 1
ATOM 5111 C CA . ILE A 1 678 ? 40.128 23.326 1.769 1.00 97.00 678 ILE A CA 1
ATOM 5112 C C . ILE A 1 678 ? 39.881 23.617 3.245 1.00 97.00 678 ILE A C 1
ATOM 5114 O O . ILE A 1 678 ? 39.749 22.693 4.044 1.00 97.00 678 ILE A O 1
ATOM 5118 N N . HIS A 1 679 ? 39.727 24.894 3.589 1.00 96.44 679 HIS A N 1
ATOM 5119 C CA . HIS A 1 679 ? 39.244 25.322 4.902 1.00 96.44 679 HIS A CA 1
ATOM 5120 C C . HIS A 1 679 ? 37.712 25.367 4.887 1.00 96.44 679 HIS A C 1
ATOM 5122 O O . HIS A 1 679 ? 37.102 26.340 4.430 1.00 96.44 679 HIS A O 1
ATOM 5128 N N . SER A 1 680 ? 37.079 24.282 5.330 1.00 92.62 680 SER A N 1
ATOM 5129 C CA . SER A 1 680 ? 35.636 24.027 5.165 1.00 92.62 680 SER A CA 1
ATOM 5130 C C . SER A 1 680 ? 34.718 24.914 6.020 1.00 92.62 680 SER A C 1
ATOM 5132 O O . SER A 1 680 ? 33.492 24.870 5.895 1.00 92.62 680 SER A O 1
ATOM 5134 N N . GLU A 1 681 ? 35.280 25.706 6.929 1.00 91.75 681 GLU A N 1
ATOM 5135 C CA . GLU A 1 681 ? 34.585 26.751 7.682 1.00 91.75 681 GLU A CA 1
ATOM 5136 C C . GLU A 1 681 ? 34.538 28.100 6.966 1.00 91.75 681 GLU A C 1
ATOM 5138 O O . GLU A 1 681 ? 33.733 28.952 7.336 1.00 91.75 681 GLU A O 1
ATOM 5143 N N . LYS A 1 682 ? 35.351 28.270 5.920 1.00 92.94 682 LYS A N 1
ATOM 5144 C CA . LYS A 1 682 ? 35.456 29.507 5.128 1.00 92.94 682 LYS A CA 1
ATOM 5145 C C . LYS A 1 682 ? 35.134 29.317 3.651 1.00 92.94 682 LYS A C 1
ATOM 5147 O O . LYS A 1 682 ? 34.962 30.306 2.953 1.00 92.94 682 LYS A O 1
ATOM 5152 N N . THR A 1 683 ? 35.078 28.071 3.195 1.00 93.69 683 THR A N 1
ATOM 5153 C CA . THR A 1 683 ? 34.873 27.704 1.792 1.00 93.69 683 THR A CA 1
ATOM 5154 C C . THR A 1 683 ? 33.516 27.032 1.659 1.00 93.69 683 THR A C 1
ATOM 5156 O O . THR A 1 683 ? 33.235 26.065 2.375 1.00 93.69 683 THR A O 1
ATOM 5159 N N . SER A 1 684 ? 32.674 27.536 0.762 1.00 93.88 684 SER A N 1
ATOM 5160 C CA . SER A 1 684 ? 31.419 26.871 0.401 1.00 93.88 684 SER A CA 1
ATOM 5161 C C . SER A 1 684 ? 31.679 25.544 -0.323 1.00 93.88 684 SER A C 1
ATOM 5163 O O . SER A 1 684 ? 32.790 25.260 -0.780 1.00 93.88 684 SER A O 1
ATOM 5165 N N . VAL A 1 685 ? 30.652 24.699 -0.431 1.00 93.25 685 VAL A N 1
ATOM 5166 C CA . VAL A 1 685 ? 30.777 23.410 -1.129 1.00 93.25 685 VAL A CA 1
ATOM 5167 C C . VAL A 1 685 ? 31.035 23.639 -2.619 1.00 93.25 685 VAL A C 1
ATOM 5169 O O . VAL A 1 685 ? 31.858 22.951 -3.217 1.00 93.25 685 VAL A O 1
ATOM 5172 N N . GLU A 1 686 ? 30.382 24.637 -3.205 1.00 92.81 686 GLU A N 1
ATOM 5173 C CA . GLU A 1 686 ? 30.513 25.019 -4.606 1.00 92.81 686 GLU A CA 1
ATOM 5174 C C . GLU A 1 686 ? 31.934 25.501 -4.916 1.00 92.81 686 GLU A C 1
ATOM 5176 O O . GLU A 1 686 ? 32.549 25.032 -5.874 1.00 92.81 686 GLU A O 1
ATOM 5181 N N . GLU A 1 687 ? 32.497 26.374 -4.075 1.00 94.75 687 GLU A N 1
ATOM 5182 C CA . GLU A 1 687 ? 33.886 26.833 -4.205 1.00 94.75 687 GLU A CA 1
ATOM 5183 C C . GLU A 1 687 ? 34.876 25.670 -4.067 1.00 94.75 687 GLU A C 1
ATOM 5185 O O . GLU A 1 687 ? 35.807 25.559 -4.863 1.00 94.75 687 GLU A O 1
ATOM 5190 N N . ALA A 1 688 ? 34.645 24.756 -3.120 1.00 96.88 688 ALA A N 1
ATOM 5191 C CA . ALA A 1 688 ? 35.466 23.560 -2.953 1.00 96.88 688 ALA A CA 1
ATOM 5192 C C . ALA A 1 688 ? 35.440 22.652 -4.199 1.00 96.88 688 ALA A C 1
ATOM 5194 O O . ALA A 1 688 ? 36.488 22.177 -4.640 1.00 96.88 688 ALA A O 1
ATOM 5195 N N . VAL A 1 689 ? 34.264 22.437 -4.802 1.00 97.44 689 VAL A N 1
ATOM 5196 C CA . VAL A 1 689 ? 34.126 21.678 -6.058 1.00 97.44 689 VAL A CA 1
ATOM 5197 C C . VAL A 1 689 ? 34.877 22.368 -7.195 1.00 97.44 689 VAL A C 1
ATOM 5199 O O . VAL A 1 689 ? 35.573 21.689 -7.955 1.00 97.44 689 VAL A O 1
ATOM 5202 N N . VAL A 1 690 ? 34.788 23.697 -7.299 1.00 95.50 690 VAL A N 1
ATOM 5203 C CA . VAL A 1 690 ? 35.529 24.479 -8.300 1.00 95.50 690 VAL A CA 1
ATOM 5204 C C . VAL A 1 690 ? 37.036 24.317 -8.110 1.00 95.50 690 VAL A C 1
ATOM 5206 O O . VAL A 1 690 ? 37.722 23.997 -9.078 1.00 95.50 690 VAL A O 1
ATOM 5209 N N . MET A 1 691 ? 37.549 24.452 -6.883 1.00 97.69 691 MET A N 1
ATOM 5210 C CA . MET A 1 691 ? 38.977 24.290 -6.579 1.00 97.69 691 MET A CA 1
ATOM 5211 C C . MET A 1 691 ? 39.501 22.909 -6.989 1.00 97.69 691 MET A C 1
ATOM 5213 O O . MET A 1 691 ? 40.532 22.807 -7.656 1.00 97.69 691 MET A O 1
ATOM 5217 N N . ILE A 1 692 ? 38.780 21.842 -6.628 1.00 98.00 692 ILE A N 1
ATOM 5218 C CA . ILE A 1 692 ? 39.185 20.471 -6.966 1.00 98.00 692 ILE A CA 1
ATOM 5219 C C . ILE A 1 692 ? 39.113 20.252 -8.480 1.00 98.00 692 ILE A C 1
ATOM 5221 O O . ILE A 1 692 ? 40.046 19.716 -9.072 1.00 98.00 692 ILE A O 1
ATOM 5225 N N . THR A 1 693 ? 38.035 20.697 -9.127 1.00 96.50 693 THR A N 1
ATOM 5226 C CA . THR A 1 693 ? 37.851 20.537 -10.577 1.00 96.50 693 THR A CA 1
ATOM 5227 C C . THR A 1 693 ? 38.943 21.267 -11.358 1.00 96.50 693 THR A C 1
ATOM 5229 O O . THR A 1 693 ? 39.544 20.671 -12.247 1.00 96.50 693 THR A O 1
ATOM 5232 N N . GLN A 1 694 ? 39.262 22.511 -10.988 1.00 96.12 694 GLN A N 1
ATOM 5233 C CA . GLN A 1 694 ? 40.338 23.291 -11.609 1.00 96.12 694 GLN A CA 1
ATOM 5234 C C . GLN A 1 694 ? 41.705 22.625 -11.439 1.00 96.12 694 GLN A C 1
ATOM 5236 O O . GLN A 1 694 ? 42.496 22.605 -12.381 1.00 96.12 694 GLN A O 1
ATOM 5241 N N . TYR A 1 695 ? 41.980 22.044 -10.267 1.00 97.75 695 TYR A N 1
ATOM 5242 C CA . TYR A 1 695 ? 43.204 21.276 -10.056 1.00 97.75 695 TYR A CA 1
ATOM 5243 C C . TYR A 1 695 ? 43.271 20.068 -11.003 1.00 97.75 695 TYR A C 1
ATOM 5245 O O . TYR A 1 695 ? 44.268 19.884 -11.702 1.00 97.75 695 TYR A O 1
ATOM 5253 N N . LEU A 1 696 ? 42.200 19.270 -11.080 1.00 96.94 696 LEU A N 1
ATOM 5254 C CA . LEU A 1 696 ? 42.142 18.089 -11.950 1.00 96.94 696 LEU A CA 1
ATOM 5255 C C . LEU A 1 696 ? 42.258 18.454 -13.442 1.00 96.94 696 LEU A C 1
ATOM 5257 O O . LEU A 1 696 ? 42.926 17.745 -14.198 1.00 96.94 696 LEU A O 1
ATOM 5261 N N . GLU A 1 697 ? 41.650 19.562 -13.870 1.00 94.50 697 GLU A N 1
ATOM 5262 C CA . GLU A 1 697 ? 41.801 20.114 -15.225 1.00 94.50 697 GLU A CA 1
ATOM 5263 C C . GLU A 1 697 ? 43.247 20.555 -15.486 1.00 94.50 697 GLU A C 1
ATOM 5265 O O . GLU A 1 697 ? 43.826 20.181 -16.506 1.00 94.50 697 GLU A O 1
ATOM 5270 N N . GLY A 1 698 ? 43.864 21.270 -14.540 1.00 94.88 698 GLY A N 1
ATOM 5271 C CA . GLY A 1 698 ? 45.257 21.718 -14.628 1.00 94.88 698 GLY A CA 1
ATOM 5272 C C . GLY A 1 698 ? 46.272 20.572 -14.708 1.00 94.88 698 GLY A C 1
ATOM 5273 O O . GLY A 1 698 ? 47.307 20.716 -15.353 1.00 94.88 698 GLY A O 1
ATOM 5274 N N . GLN A 1 699 ? 45.956 19.415 -14.118 1.00 95.06 699 GLN A N 1
ATOM 5275 C CA . GLN A 1 699 ? 46.751 18.185 -14.238 1.00 95.06 699 GLN A CA 1
ATOM 5276 C C . GLN A 1 699 ? 46.434 17.367 -15.507 1.00 95.06 699 GLN A C 1
ATOM 5278 O O . GLN A 1 699 ? 46.999 16.292 -15.715 1.00 95.06 699 GLN A O 1
ATOM 5283 N N . GLY A 1 700 ? 45.517 17.832 -16.365 1.00 92.69 700 GLY A N 1
ATOM 5284 C CA . GLY A 1 700 ? 45.111 17.122 -17.581 1.00 92.69 700 GLY A CA 1
ATOM 5285 C C . GLY A 1 700 ? 44.410 15.787 -17.305 1.00 92.69 700 GLY A C 1
ATOM 5286 O O . GLY A 1 700 ? 44.538 14.843 -18.098 1.00 92.69 700 GLY A O 1
ATOM 5287 N N . LEU A 1 701 ? 43.714 15.689 -16.166 1.00 93.12 701 LEU A N 1
ATOM 5288 C CA . LEU A 1 701 ? 42.973 14.497 -15.737 1.00 93.12 701 LEU A CA 1
ATOM 5289 C C . LEU A 1 701 ? 41.513 14.529 -16.188 1.00 93.12 701 LEU A C 1
ATOM 5291 O O . LEU A 1 701 ? 40.921 13.474 -16.394 1.00 93.12 701 LEU A O 1
ATOM 5295 N N . LEU A 1 702 ? 40.948 15.721 -16.399 1.00 91.25 702 LEU A N 1
ATOM 5296 C CA . LEU A 1 702 ? 39.617 15.875 -16.980 1.00 91.25 702 LEU A CA 1
ATOM 5297 C C . LEU A 1 702 ? 39.770 16.156 -18.476 1.00 91.25 702 LEU A C 1
ATOM 5299 O O . LEU A 1 702 ? 40.171 17.245 -18.878 1.00 91.25 702 LEU A O 1
ATOM 5303 N N . THR A 1 703 ? 39.491 15.159 -19.312 1.00 69.88 703 THR A N 1
ATOM 5304 C CA . THR A 1 703 ? 39.452 15.327 -20.772 1.00 69.88 703 THR A CA 1
ATOM 5305 C C . THR A 1 703 ? 37.991 15.354 -21.195 1.00 69.88 703 THR A C 1
ATOM 5307 O O . THR A 1 703 ? 37.320 14.329 -21.173 1.00 69.88 703 THR A O 1
ATOM 5310 N N . VAL A 1 704 ? 37.470 16.535 -21.529 1.00 55.56 704 VAL A N 1
ATOM 5311 C CA . VAL A 1 704 ? 36.125 16.654 -22.106 1.00 55.56 704 VAL A CA 1
ATOM 5312 C C . VAL A 1 704 ? 36.268 16.427 -23.606 1.00 55.56 704 VAL A C 1
ATOM 5314 O O . VAL A 1 704 ? 36.991 17.164 -24.274 1.00 55.56 704 VAL A O 1
ATOM 5317 N N . GLY A 1 705 ? 35.635 15.378 -24.133 1.00 52.50 705 GLY A N 1
ATOM 5318 C CA . GLY A 1 705 ? 35.561 15.177 -25.577 1.00 52.50 705 GLY A CA 1
ATOM 5319 C C . GLY A 1 705 ? 34.854 16.366 -26.223 1.00 52.50 705 GLY A C 1
ATOM 5320 O O . GLY A 1 705 ? 33.714 16.656 -25.871 1.00 52.50 705 GLY A O 1
ATOM 5321 N N . SER A 1 706 ? 35.547 17.063 -27.124 1.00 40.31 706 SER A N 1
ATOM 5322 C CA . SER A 1 706 ? 34.939 18.010 -28.065 1.00 40.31 706 SER A CA 1
ATOM 5323 C C . SER A 1 706 ? 33.984 17.309 -29.021 1.00 40.31 706 SER A C 1
ATOM 5325 O O . SER A 1 706 ? 34.396 16.228 -29.516 1.00 40.31 706 SER A O 1
#

Secondary structure (DSSP, 8-state):
--BTTB-B--TTHHHHHHTT-EEEEETTEEEEEE-TTS-HHHHHHHHHHSEEEEE-TTSEEEEEESTTHHHHHHHHSS--GGGPPTTBEEEEEEE-TTT--EEEEEEEEEEE-GGG-EEEEEE-GGGHHHHHHHHHHHHHHHHTSSSPP-EEEE-EETTEEPEEEEEESTTHHHHHHHHB-TT----SSS--TTEEEEE-BEETTEEPPPEEEEE--TTSS-EEEEEE-GGGHHHHHHHHHHHH-TTTEEEE-HHHHHHHHHHTT---BTTTB-TT--TTTTT-GGGS-GGGSSTTTTTTPPTTHHHHHHHHS-GGGT----SEEEEEEEESSSPP-TTPEEE-TT--EEEEEEEEEEETTTTEEEEEEEEETTS-STT-EEEEEETTEEEEEEEEPSPSS-----SSS-----------PPPPP---------------------------------------------------THHHHHHHHHHH-HHHHHHHTT-------PPP---HHHHHHHHTS--EEEEEE--TTSSHHHHHHHHHHHHHHTT--EEEEEHHHHTTTTTTT--SSHHHHHHHHHHHHHHHHHHHHTT-EEEEE-----HHHHHHHHHHHH--TTSSSPPPEEEEEEE--HHHHHHH-TTSHHHHHHTTSSTT-BTTTB-----SS-SEEEETTTS-HHHHHHHHHHHHHHTT------

pLDDT: mean 85.0, std 21.97, range [23.47, 98.81]

Foldseek 3Di:
DADQVRAAEALCNVVCVVQVFDWHQDLSHTFGAFGPVDDLLRLLVLLAAFKEKGWPQLWWKKKKWFQQSQLLVQQQWLADCVPADAQFKAWIFGAAAAAQAGLWIWIWHFNDDDRGTIIMIITHSNSVVVVVVSVVVSQVVQVPDPGTDIDMDTQADPPHHWTKMKIGYPCQLVLVVQFFAPPFPDDSLPQFARGWDWTWGQFPVGIFDTWTKHFYDQQLGTIIMTGHHSVCNNRSVVSSPVSQDPVRYYYHTPSSSQLRNVLQVHDDPPQLGGRNDHCLQSVNCVSRDPCSLDVVSQVSHYRNSVPVSLQVDPVVRVRPHDFKHKFKKWWPDDKDAFAWFKAAPVRHGFWTWRHWDQRSVPRTIMTIIIGTPPQQDFQRWIWTQDPNDTIIMTGHDPSNDRRHGGPNDPDPPPPDPPDDDDDDDDDDDDDDYDDDDDDDDDDDDDDDDYDDDDDDDDDDDDDDDDDDDDDDDDDDDPPPLVVVCVVPNPVVSVVVPDDDDDPDDDDADDFLVRLCVVVVAAEAEEAEEEAAQLCLVVLLVVLQVVCVVLVAAEDEDEPVVCCVDVLVVADDPPVSLLVSLVSVLVVSLVCRSNRYHYYYRDHPQDPVSVVVSQVVQQDDPRHDGGHHYAYEYSDEDPVVSCVSPPPCVVVCVVVVNDAQHDPRRHDGDGDPDGLHYHDSVPADSVRSSVRVVVSCVVVVRDRRDD

Nearest PDB structures (foldseek):
  1wsr-assembly1_A  TM=9.689E-01  e=1.139E-45  Homo sapiens
  6c6b-assembly3_E  TM=9.589E-01  e=4.320E-23  Cryptococcus neoformans H99
  6c6b-assembly3_D  TM=9.659E-01  e=1.732E-22  Cryptococcus neoformans H99
  6c6b-assembly2_C  TM=9.583E-01  e=2.046E-22  Cryptococcus neoformans H99
  6b8v-assembly2_C-2  TM=9.539E-01  e=7.231E-17  Cryptococcus neoformans

Sequence (706 aa):
MYTNKNPGRTALHPLHRSHSAQLVPFGSYHMPVQYPDLSLAASHAWTREKCSLFDVGHMVQYHVEGPGAEAFLESLTPAGLAELEVGQNTLSALLLPKSGGVVDDCIITRLEPGPKHLFYLVTNAGCREKDYDFLCEAMGKWEGTMNPVVQLRHLEHDRQAYGLIALQGPLAAEILEKALARDCRVDVKTWYFGWAKHITLALPTGESLPIVASRGGYTGEDGFELSIHPSQTDAVAEALLNSAGKDKLRLAGLGARDSLRLEAGMCLYGHDLDESTTPVEASLSWIIPKRRRSLEGAMEGFNGAETIIPQLTPKSKGGVGVSRRRVGLVVEGAPAREGAEVVDESGSVVGKVTSGCPSPTLGKNIAMAYVKDGLHKAGTELQVVVRGKKRKAVVTKMPFVPSKYWKGGATPVQRVPKRDTPRPQTSRLCDVQRCVGTRTARAGWGRSGGAGSGASGAVAGHGAAGCGAAGAAFLGDAGAADVLAELVGAEVAGELWGGGDYNITWHSGLTRQERSELRKQKGCTVWFTGLSASGKSTIAIALEQHLLQKGLACYRLDGDNVRFGLNKDLGFSPKDREENIRRIAEVAKLFADSTTIALTSFISPYKADRELARALHADTKNTDSPLPFIEVFVDIPVEEAEKRDPKGLYKKARAGEIKEFTGISAPYEAPEGAEVHIHSEKTSVEEAVVMITQYLEGQGLLTVGS

Organism: NCBI:txid329884